Protein AF-0000000074207258 (afdb_homodimer)

Solvent-accessible surface area (backbone atoms only — not comparable to full-atom values): 28918 Å² total; per-residue (Å²): 129,63,65,57,62,44,41,82,84,44,45,57,44,64,60,38,59,61,56,54,57,63,40,49,69,54,53,58,38,22,37,32,34,69,48,30,31,30,35,34,47,57,25,59,59,36,64,51,57,27,82,68,22,43,93,30,32,37,39,38,35,22,75,31,42,23,30,37,37,38,39,93,66,41,80,41,81,41,45,51,39,20,32,41,38,40,41,51,52,47,39,35,35,35,34,32,31,88,88,45,25,20,20,36,42,37,38,29,30,35,41,62,53,45,52,33,46,43,55,51,41,49,72,66,25,62,98,38,74,45,30,77,31,62,47,86,53,50,68,59,44,48,53,28,49,48,46,27,39,50,23,55,67,66,41,88,27,69,37,33,48,28,38,19,24,14,28,48,45,30,38,52,22,45,51,48,18,25,46,66,51,43,53,61,77,80,32,39,52,49,49,51,48,50,52,50,47,68,76,39,52,54,54,86,84,46,66,57,59,53,16,52,74,56,74,37,52,48,67,59,35,49,51,52,34,23,65,56,51,76,37,47,70,66,58,51,49,49,51,53,28,45,44,50,42,50,37,45,48,68,34,34,77,66,52,66,55,56,46,23,42,66,39,46,25,86,48,44,67,60,34,39,52,54,38,22,73,51,57,75,39,43,63,69,53,48,49,66,44,46,63,71,99,128,63,64,56,63,44,42,82,84,44,46,59,43,65,60,37,59,61,56,53,57,64,42,49,70,54,53,60,38,23,37,32,34,70,48,31,32,32,35,35,47,59,26,59,57,35,66,50,60,28,83,68,22,44,93,31,31,36,39,40,35,22,74,31,42,24,32,38,38,38,38,94,65,43,79,40,81,41,44,51,39,20,32,40,38,39,42,51,52,47,39,36,34,36,34,33,32,89,89,46,26,19,21,35,41,37,38,29,31,35,42,62,54,46,50,33,46,43,54,51,40,48,73,68,24,62,97,37,76,45,30,77,31,63,46,85,56,50,68,59,44,49,53,29,50,49,46,26,38,50,25,56,68,65,42,89,28,68,38,33,47,28,39,20,22,14,26,47,44,29,38,52,23,44,49,48,17,25,44,64,51,44,55,63,78,80,32,39,50,49,50,49,48,50,52,50,48,68,75,39,52,56,54,86,84,47,67,56,59,52,16,52,75,55,74,37,52,49,67,59,36,50,54,52,35,22,65,55,51,77,37,46,70,66,58,50,49,50,49,53,28,46,42,51,42,50,36,44,49,70,33,34,78,68,52,68,57,57,46,24,42,67,38,48,26,86,49,43,66,59,36,39,52,54,39,22,73,52,56,73,39,43,62,69,54,48,47,66,45,46,64,68,100

Sequence (586 aa):
MRIRDGFPGQRLRVLPTTVVRATSQAGPTSRLMVTDAGYFPHATNHGRVRRQGAAGTIVIVSSAGRGWCRTPGGLHRIGAAQALVIPAGVAHEYWADDDDPWTIWWMHVRGDDATEFEQHLAGHAGPDDVAVVEVHDLVRVVADLERVVDALETDETYPSLLRCAGAAWSVLAQIGADAAAGSPVRGEPVRAAQEYLRTHLDAVVEVAALARRFGLSTSHFSARFRAATGGGVVEYVKRLRMARACELLITTELPVADIARSVGYPDPFYFSRQFRSVHSCSPTDFRRNLHERMRIRDGFPGQRLRVLPTTVVRATSQAGPTSRLMVTDAGYFPHATNHGRVRRQGAAGTIVIVSSAGRGWCRTPGGLHRIGAAQALVIPAGVAHEYWADDDDPWTIWWMHVRGDDATEFEQHLAGHAGPDDVAVVEVHDLVRVVADLERVVDALETDETYPSLLRCAGAAWSVLAQIGADAAAGSPVRGEPVRAAQEYLRTHLDAVVEVAALARRFGLSTSHFSARFRAATGGGVVEYVKRLRMARACELLITTELPVADIARSVGYPDPFYFSRQFRSVHSCSPTDFRRNLHER

Nearest PDB structures (foldseek):
  6swi-assembly1_A  TM=9.559E-01  e=3.252E-07  Geobacillus stearothermophilus
  6nwj-assembly1_B  TM=8.151E-01  e=2.144E-09  Clostridium perfringens str. 13
  3w6v-assembly1_A  TM=9.353E-01  e=5.161E-06  Streptomyces griseus
  6nwo-assembly1_A  TM=8.039E-01  e=5.052E-08  Clostridium perfringens str. 13
  3oio-assembly1_A  TM=8.868E-01  e=8.576E-06  Chromobacterium violaceum

Secondary structure (DSSP, 8-state):
----S--TT-EEEE--HHHHHHHTSSSHHHHSEEEEEEEETT-TT-EEEETT--SSEEEEEEEESBEEEEETTEEEEE-TTEEEEE-TT--EEEEE-SSSBPEEEEEEEESHHHHHHHHHHHTTS-SSSSEEEE-S-HHHHHHHHHHHHHHHHH-SSHHHHHHHHHHHHHHHHHHHHHHHH--HHHHHHHHHHHHHHHH-TTS---HHHHHHHTT--HHHHHHHHHHHHSS-HHHHHHHHHHHHHHHHHHH----HHHHHHHTT-S-HHHHHHHHHHHHSS-HHHHHHGGGT-/---SS--TT-EEEE--HHHHHHHTSSSHHHHSEEEEEEEETT-TT-EEEETT--SSEEEEEEEESBEEEEETTEEEEE-TTEEEEE-TT--EEEEE-SSSBPEEEEEEEESHHHHHHHHHHHTTS-SSSSEEEE-S-HHHHHHHHHHHHHHHHH-SSHHHHHHHHHHHHHHHHHHHHHHHH--HHHHHHHHHHHHHHHH-TTS---HHHHHHHTT--HHHHHHHHHHHHSS-HHHHHHHHHHHHHHHHHHH----HHHHHHHTT-S-HHHHHHHHHHHHSS-HHHHHHGGGT-

pLDDT: mean 90.25, std 10.01, range [25.91, 98.56]

Foldseek 3Di:
DQPPPAAVVKFKFAADPVLVVVQLPDDPCVAKFWGMWIWGALRASDKDWDQQFAQFKKKKAFQAAKKWKQFPQGIDIAHHQKMKIAGGRTGMMMTADNVTGTTIIMTTMDHNNRVVLLVLQCVLAPVDNMHIFRQPCSVLLVVLSVLLRVLSVVDSDPVSRVSNRVSVVVNSVRRSLRSQQDDCVLCVLLVVLLVVLLVCQQDDDDLQVSCVVSPHHSVVNQVSNCSRPVHGPVVSSLVSLLVQLLVCLQPHPDDLCVSCNVRHHNDSVVVQVSNCVVVVHGSVVSSVCPVVD/DQPPPAAVVKFKFAADPVLVVVQLPDDPCVAKFWGMWIWGALRASDKDWDQQFAQFKKKKAFQAAKKWKQFPQGIDIAHHQKMKIAGGRTGMMMTADNVTGTTIIMTTMDHNNRVVLLVLQVVLAPVDNMHIFRQPCSVLLVVLSVLLRVLSVVDSDPVSRVSNRVSVVVNSVRRSLRSQQDDCVLCVLLVVLLVVLLVCQQDDDDLQVSCVVSPHGSVSNQVSNCSRPVHGPVVSSLVSLLVQLLVCLQPHPDDLCVSCNVRHHNDSVVNQVSNCVVVVHGSVVSSVCPVVD

InterPro domains:
  IPR003313 AraC-type arabinose-binding/dimerisation domain [PF02311] (38-146)
  IPR009057 Homedomain-like superfamily [SSF46689] (189-238)
  IPR009057 Homedomain-like superfamily [SSF46689] (240-290)
  IPR014710 RmlC-like jelly roll fold [G3DSA:2.60.120.10] (15-123)
  IPR018060 AraC-like, DNA binding HTH domain [PF12833] (210-288)
  IPR018060 AraC-like, DNA binding HTH domain [PS01124] (191-289)
  IPR018060 AraC-like, DNA binding HTH domain [SM00342] (204-287)
  IPR018062 HTH domain AraC-type, conserved site [PS00041] (241-283)
  IPR037923 Transcription regulator HTH-like [SSF51215] (28-157)
  IPR050204 AraC/XylS family transcriptional regulators [PTHR46796] (25-290)

Radius of gyration: 25.99 Å; Cα contacts (8 Å, |Δi|>4): 1196; chains: 2; bounding box: 60×77×47 Å

Organism: NCBI:txid88382

Structure (mmCIF, N/CA/C/O backbone):
data_AF-0000000074207258-model_v1
#
loop_
_entity.id
_entity.type
_entity.pdbx_description
1 polymer 'AraC-like DNA-binding protein'
#
loop_
_atom_site.group_PDB
_atom_site.id
_atom_site.type_symbol
_atom_site.label_atom_id
_atom_site.label_alt_id
_atom_site.label_comp_id
_atom_site.label_asym_id
_atom_site.label_entity_id
_atom_site.label_seq_id
_atom_site.pdbx_PDB_ins_code
_atom_site.Cartn_x
_atom_site.Cartn_y
_atom_site.Cartn_z
_atom_site.occupancy
_atom_site.B_iso_or_equiv
_atom_site.auth_seq_id
_atom_site.auth_comp_id
_atom_site.auth_asym_id
_atom_site.auth_atom_id
_atom_site.pdbx_PDB_model_num
ATOM 1 N N . MET A 1 1 ? -25.188 -25.672 -13.914 1 26.28 1 MET A N 1
ATOM 2 C CA . MET A 1 1 ? -24.109 -26.031 -14.828 1 26.28 1 MET A CA 1
ATOM 3 C C . MET A 1 1 ? -23.031 -24.953 -14.852 1 26.28 1 MET A C 1
ATOM 5 O O . MET A 1 1 ? -23.281 -23.828 -15.258 1 26.28 1 MET A O 1
ATOM 9 N N . ARG A 1 2 ? -22.156 -24.766 -13.875 1 39.12 2 ARG A N 1
ATOM 10 C CA . ARG A 1 2 ? -21.031 -23.844 -13.695 1 39.12 2 ARG A CA 1
ATOM 11 C C . ARG A 1 2 ? -20.156 -23.797 -14.945 1 39.12 2 ARG A C 1
ATOM 13 O O . ARG A 1 2 ? -19.688 -24.828 -15.43 1 39.12 2 ARG A O 1
ATOM 20 N N . ILE A 1 3 ? -20.438 -23.047 -15.984 1 42.41 3 ILE A N 1
ATOM 21 C CA . ILE A 1 3 ? -19.734 -22.969 -17.266 1 42.41 3 ILE A CA 1
ATOM 22 C C . ILE A 1 3 ? -18.234 -23.078 -17.031 1 42.41 3 ILE A C 1
ATOM 24 O O . ILE A 1 3 ? -17.656 -22.281 -16.281 1 42.41 3 ILE A O 1
ATOM 28 N N . ARG A 1 4 ? -17.625 -24.297 -17.281 1 48.16 4 ARG A N 1
ATOM 29 C CA . ARG A 1 4 ? -16.328 -24.953 -17.141 1 48.16 4 ARG A CA 1
ATOM 30 C C . ARG A 1 4 ? -15.258 -24.203 -17.922 1 48.16 4 ARG A C 1
ATOM 32 O O . ARG A 1 4 ? -14.062 -24.391 -17.688 1 48.16 4 ARG A O 1
ATOM 39 N N . ASP A 1 5 ? -15.695 -23.516 -19.109 1 56.22 5 ASP A N 1
ATOM 40 C CA . ASP A 1 5 ? -14.602 -22.828 -19.781 1 56.22 5 ASP A CA 1
ATOM 41 C C . ASP A 1 5 ? -14.344 -21.469 -19.156 1 56.22 5 ASP A C 1
ATOM 43 O O . ASP A 1 5 ? -15.289 -20.719 -18.875 1 56.22 5 ASP A O 1
ATOM 47 N N . GLY A 1 6 ? -13.516 -21.359 -18.422 1 65.31 6 GLY A N 1
ATOM 48 C CA . GLY A 1 6 ? -13.117 -20.109 -17.797 1 65.31 6 GLY A CA 1
ATOM 49 C C . GLY A 1 6 ? -13.68 -18.875 -18.469 1 65.31 6 GLY A C 1
ATOM 50 O O . GLY A 1 6 ? -14.539 -19 -19.344 1 65.31 6 GLY A O 1
ATOM 51 N N . PHE A 1 7 ? -13.617 -17.734 -18.016 1 76.25 7 PHE A N 1
ATOM 52 C CA . PHE A 1 7 ? -14.078 -16.453 -18.547 1 76.25 7 PHE A CA 1
ATOM 53 C C . PHE A 1 7 ? -13.078 -15.875 -19.531 1 76.25 7 PHE A C 1
ATOM 55 O O . PHE A 1 7 ? -11.875 -15.828 -19.25 1 76.25 7 PHE A O 1
ATOM 62 N N . PRO A 1 8 ? -13.547 -15.609 -20.875 1 75.56 8 PRO A N 1
ATOM 63 C CA . PRO A 1 8 ? -12.602 -14.953 -21.781 1 75.56 8 PRO A CA 1
ATOM 64 C C . PRO A 1 8 ? -11.906 -13.75 -21.156 1 75.56 8 PRO A C 1
ATOM 66 O O . PRO A 1 8 ? -12.57 -12.859 -20.625 1 75.56 8 PRO A O 1
ATOM 69 N N . GLY A 1 9 ? -10.656 -13.719 -21.156 1 84.12 9 GLY A N 1
ATOM 70 C CA . GLY A 1 9 ? -9.891 -12.609 -20.609 1 84.12 9 GLY A CA 1
ATOM 71 C C . GLY A 1 9 ? -9.602 -12.758 -19.125 1 84.12 9 GLY A C 1
ATOM 72 O O . GLY A 1 9 ? -9.062 -11.844 -18.5 1 84.12 9 GLY A O 1
ATOM 73 N N . GLN A 1 10 ? -10.008 -13.875 -18.609 1 88.56 10 GLN A N 1
ATOM 74 C CA . GLN A 1 10 ? -9.797 -14.094 -17.188 1 88.56 10 GLN A CA 1
ATOM 75 C C . GLN A 1 10 ? -8.312 -14.234 -16.859 1 88.56 10 GLN A C 1
ATOM 77 O O . GLN A 1 10 ? -7.516 -14.617 -17.719 1 88.56 10 GLN A O 1
ATOM 82 N N . ARG A 1 11 ? -7.922 -13.758 -15.695 1 90.81 11 ARG A N 1
ATOM 83 C CA . ARG A 1 11 ? -6.594 -13.922 -15.117 1 90.81 11 ARG A CA 1
ATOM 84 C C . ARG A 1 11 ? -6.68 -14.5 -13.703 1 90.81 11 ARG A C 1
ATOM 86 O O . ARG A 1 11 ? -7.598 -14.172 -12.953 1 90.81 11 ARG A O 1
ATOM 93 N N . LEU A 1 12 ? -5.758 -15.383 -13.391 1 91.38 12 LEU A N 1
ATOM 94 C CA . LEU A 1 12 ? -5.727 -15.906 -12.023 1 91.38 12 LEU A CA 1
ATOM 95 C C . LEU A 1 12 ? -4.359 -16.5 -11.703 1 91.38 12 LEU A C 1
ATOM 97 O O . LEU A 1 12 ? -3.75 -17.156 -12.555 1 91.38 12 LEU A O 1
ATOM 101 N N . ARG A 1 13 ? -3.887 -16.281 -10.516 1 92.25 13 ARG A N 1
ATOM 102 C CA . ARG A 1 13 ? -2.666 -16.875 -9.984 1 92.25 13 ARG A CA 1
ATOM 103 C C . ARG A 1 13 ? -2.883 -17.391 -8.562 1 92.25 13 ARG A C 1
ATOM 105 O O . ARG A 1 13 ? -3.549 -16.734 -7.754 1 92.25 13 ARG A O 1
ATOM 112 N N . VAL A 1 14 ? -2.385 -18.562 -8.312 1 91.44 14 VAL A N 1
ATOM 113 C CA . VAL A 1 14 ? -2.426 -19.172 -6.992 1 91.44 14 VAL A CA 1
ATOM 114 C C . VAL A 1 14 ? -1.012 -19.531 -6.543 1 91.44 14 VAL A C 1
ATOM 116 O O . VAL A 1 14 ? -0.295 -20.25 -7.238 1 91.44 14 VAL A O 1
ATOM 119 N N . LEU A 1 15 ? -0.602 -19.078 -5.418 1 92.44 15 LEU A N 1
ATOM 120 C CA . LEU A 1 15 ? 0.72 -19.406 -4.895 1 92.44 15 LEU A CA 1
ATOM 121 C C . LEU A 1 15 ? 0.75 -20.828 -4.352 1 92.44 15 LEU A C 1
ATOM 123 O O . LEU A 1 15 ? -0.201 -21.266 -3.699 1 92.44 15 LEU A O 1
ATOM 127 N N . PRO A 1 16 ? 1.837 -21.531 -4.648 1 89.62 16 PRO A N 1
ATOM 128 C CA . PRO A 1 16 ? 1.999 -22.844 -4.02 1 89.62 16 PRO A CA 1
ATOM 129 C C . PRO A 1 16 ? 2.078 -22.766 -2.496 1 89.62 16 PRO A C 1
ATOM 131 O O . PRO A 1 16 ? 2.615 -21.797 -1.954 1 89.62 16 PRO A O 1
ATOM 134 N N . THR A 1 17 ? 1.64 -23.781 -1.861 1 85.31 17 THR A N 1
ATOM 135 C CA . THR A 1 17 ? 1.609 -23.828 -0.404 1 85.31 17 THR A CA 1
ATOM 136 C C . THR A 1 17 ? 3.016 -23.688 0.171 1 85.31 17 THR A C 1
ATOM 138 O O . THR A 1 17 ? 3.199 -23.094 1.236 1 85.31 17 THR A O 1
ATOM 141 N N . THR A 1 18 ? 3.982 -24.203 -0.488 1 85.62 18 THR A N 1
ATOM 142 C CA . THR A 1 18 ? 5.363 -24.125 -0.02 1 85.62 18 THR A CA 1
ATOM 143 C C . THR A 1 18 ? 5.848 -22.688 0.009 1 85.62 18 THR A C 1
ATOM 145 O O . THR A 1 18 ? 6.559 -22.281 0.93 1 85.62 18 THR A O 1
ATOM 148 N N . VAL A 1 19 ? 5.484 -21.953 -1.005 1 89.56 19 VAL A N 1
ATOM 149 C CA . VAL A 1 19 ? 5.855 -20.547 -1.073 1 89.56 19 VAL A CA 1
ATOM 150 C C . VAL A 1 19 ? 5.137 -19.766 0.024 1 89.56 19 VAL A C 1
ATOM 152 O O . VAL A 1 19 ? 5.742 -18.938 0.71 1 89.56 19 VAL A O 1
ATOM 155 N N . VAL A 1 20 ? 3.875 -20.031 0.231 1 90.25 20 VAL A N 1
ATOM 156 C CA . VAL A 1 20 ? 3.082 -19.391 1.269 1 90.25 20 VAL A CA 1
ATOM 157 C C . VAL A 1 20 ? 3.717 -19.625 2.635 1 90.25 20 VAL A C 1
ATOM 159 O O . VAL A 1 20 ? 3.893 -18.703 3.422 1 90.25 20 VAL A O 1
ATOM 162 N N . ARG A 1 21 ? 4.094 -20.828 2.846 1 88.12 21 ARG A N 1
ATOM 163 C CA . ARG A 1 21 ? 4.695 -21.188 4.125 1 88.12 21 ARG A CA 1
ATOM 164 C C . ARG A 1 21 ? 6.02 -20.469 4.328 1 88.12 21 ARG A C 1
ATOM 166 O O . ARG A 1 21 ? 6.297 -19.953 5.418 1 88.12 21 ARG A O 1
ATOM 173 N N . ALA A 1 22 ? 6.809 -20.406 3.328 1 86 22 ALA A N 1
ATOM 174 C CA . ALA A 1 22 ? 8.133 -19.797 3.412 1 86 22 ALA A CA 1
ATOM 175 C C . ALA A 1 22 ? 8.031 -18.281 3.615 1 86 22 ALA A C 1
ATOM 177 O O . ALA A 1 22 ? 8.82 -17.688 4.355 1 86 22 ALA A O 1
ATOM 178 N N . THR A 1 23 ? 7.094 -17.672 3.002 1 87.69 23 THR A N 1
ATOM 179 C CA . THR A 1 23 ? 7.02 -16.219 2.979 1 87.69 23 THR A CA 1
ATOM 180 C C . THR A 1 23 ? 6.191 -15.703 4.152 1 87.69 23 THR A C 1
ATOM 182 O O . THR A 1 23 ? 6.145 -14.492 4.398 1 87.69 23 THR A O 1
ATOM 185 N N . SER A 1 24 ? 5.562 -16.531 4.852 1 87.12 24 SER A N 1
ATOM 186 C CA . SER A 1 24 ? 4.742 -16.141 5.996 1 87.12 24 SER A CA 1
ATOM 187 C C . SER A 1 24 ? 5.547 -16.188 7.289 1 87.12 24 SER A C 1
ATOM 189 O O . SER A 1 24 ? 5.027 -15.852 8.359 1 87.12 24 SER A O 1
ATOM 191 N N . GLN A 1 25 ? 6.762 -16.484 7.203 1 84 25 GLN A N 1
ATOM 192 C CA . GLN A 1 25 ? 7.543 -16.75 8.406 1 84 25 GLN A CA 1
ATOM 193 C C . GLN A 1 25 ? 8.172 -15.477 8.945 1 84 25 GLN A C 1
ATOM 195 O O . GLN A 1 25 ? 8.289 -15.305 10.164 1 84 25 GLN A O 1
ATOM 200 N N . ALA A 1 26 ? 8.641 -14.625 8.109 1 81.88 26 ALA A N 1
ATOM 201 C CA . ALA A 1 26 ? 9.32 -13.422 8.586 1 81.88 26 ALA A CA 1
ATOM 202 C C . ALA A 1 26 ? 9.297 -12.32 7.531 1 81.88 26 ALA A C 1
ATOM 204 O O . ALA A 1 26 ? 8.93 -12.562 6.379 1 81.88 26 ALA A O 1
ATOM 205 N N . GLY A 1 27 ? 9.617 -11.102 8.031 1 90 27 GLY A N 1
ATOM 206 C CA . GLY A 1 27 ? 9.719 -9.977 7.117 1 90 27 GLY A CA 1
ATOM 207 C C . GLY A 1 27 ? 8.375 -9.359 6.781 1 90 27 GLY A C 1
ATOM 208 O O . GLY A 1 27 ? 7.344 -9.773 7.309 1 90 27 GLY A O 1
ATOM 209 N N . PRO A 1 28 ? 8.445 -8.375 5.914 1 92.94 28 PRO A N 1
ATOM 210 C CA . PRO A 1 28 ? 7.223 -7.617 5.621 1 92.94 28 PRO A CA 1
ATOM 211 C C . PRO A 1 28 ? 6.141 -8.477 4.977 1 92.94 28 PRO A C 1
ATOM 213 O O . PRO A 1 28 ? 4.949 -8.234 5.191 1 92.94 28 PRO A O 1
ATOM 216 N N . THR A 1 29 ? 6.531 -9.516 4.242 1 94.31 29 THR A N 1
ATOM 217 C CA . THR A 1 29 ? 5.539 -10.352 3.574 1 94.31 29 THR A CA 1
ATOM 218 C C . THR A 1 29 ? 4.785 -11.211 4.59 1 94.31 29 THR A C 1
ATOM 220 O O . THR A 1 29 ? 3.719 -11.75 4.281 1 94.31 29 THR A O 1
ATOM 223 N N . SER A 1 30 ? 5.32 -11.422 5.762 1 92.75 30 SER A N 1
ATOM 224 C CA . SER A 1 30 ? 4.617 -12.172 6.793 1 92.75 30 SER A CA 1
ATOM 225 C C . SER A 1 30 ? 3.457 -11.367 7.371 1 92.75 30 SER A C 1
ATOM 227 O O . SER A 1 30 ? 2.531 -11.93 7.957 1 92.75 30 SER A O 1
ATOM 229 N N . ARG A 1 31 ? 3.521 -10.023 7.281 1 93.94 31 ARG A N 1
ATOM 230 C CA . ARG A 1 31 ? 2.492 -9.133 7.809 1 93.94 31 ARG A CA 1
ATOM 231 C C . ARG A 1 31 ? 1.268 -9.117 6.902 1 93.94 31 ARG A C 1
ATOM 233 O O . ARG A 1 31 ? 0.136 -9.016 7.379 1 93.94 31 ARG A O 1
ATOM 240 N N . LEU A 1 32 ? 1.517 -9.211 5.629 1 95.88 32 LEU A N 1
ATOM 241 C CA . LEU A 1 32 ? 0.461 -9.297 4.625 1 95.88 32 LEU A CA 1
ATOM 242 C C . LEU A 1 32 ? 0.95 -10.039 3.383 1 95.88 32 LEU A C 1
ATOM 244 O O . LEU A 1 32 ? 1.962 -9.664 2.789 1 95.88 32 LEU A O 1
ATOM 248 N N . MET A 1 33 ? 0.217 -11.039 3.006 1 95.81 33 MET A N 1
ATOM 249 C CA . MET A 1 33 ? 0.579 -11.844 1.84 1 95.81 33 MET A CA 1
ATOM 250 C C . MET A 1 33 ? -0.654 -12.195 1.014 1 95.81 33 MET A C 1
ATOM 252 O O . MET A 1 33 ? -1.693 -12.555 1.566 1 95.81 33 MET A O 1
ATOM 256 N N . VAL A 1 34 ? -0.495 -12.055 -0.282 1 97.69 34 VAL A N 1
ATOM 257 C CA . VAL A 1 34 ? -1.547 -12.484 -1.198 1 97.69 34 VAL A CA 1
ATOM 258 C C . VAL A 1 34 ? -1.295 -13.922 -1.639 1 97.69 34 VAL A C 1
ATOM 260 O O . VAL A 1 34 ? -0.226 -14.242 -2.166 1 97.69 34 VAL A O 1
ATOM 263 N N . THR A 1 35 ? -2.242 -14.773 -1.404 1 95 35 THR A N 1
ATOM 264 C CA . THR A 1 35 ? -2.062 -16.172 -1.758 1 95 35 THR A CA 1
ATOM 265 C C . THR A 1 35 ? -2.658 -16.469 -3.133 1 95 35 THR A C 1
ATOM 267 O O . THR A 1 35 ? -2.164 -17.344 -3.855 1 95 35 THR A O 1
ATOM 270 N N . ASP A 1 36 ? -3.768 -15.812 -3.408 1 93.69 36 ASP A N 1
ATOM 271 C CA . ASP A 1 36 ? -4.496 -15.945 -4.668 1 93.69 36 ASP A CA 1
ATOM 272 C C . ASP A 1 36 ? -5.078 -14.609 -5.113 1 93.69 36 ASP A C 1
ATOM 274 O O . ASP A 1 36 ? -5.496 -13.797 -4.285 1 93.69 36 ASP A O 1
ATOM 278 N N . ALA A 1 37 ? -5.066 -14.461 -6.367 1 96.94 37 ALA A N 1
ATOM 279 C CA . ALA A 1 37 ? -5.723 -13.281 -6.918 1 96.94 37 ALA A CA 1
ATOM 280 C C . ALA A 1 37 ? -6.109 -13.492 -8.375 1 96.94 37 ALA A C 1
ATOM 282 O O . ALA A 1 37 ? -5.613 -14.414 -9.031 1 96.94 37 ALA A O 1
ATOM 283 N N . GLY A 1 38 ? -7.051 -12.664 -8.812 1 96.19 38 GLY A N 1
ATOM 284 C CA . GLY A 1 38 ? -7.426 -12.812 -10.203 1 96.19 38 GLY A CA 1
ATOM 285 C C . GLY A 1 38 ? -8.461 -11.797 -10.656 1 96.19 38 GLY A C 1
ATOM 286 O O . GLY A 1 38 ? -8.773 -10.852 -9.922 1 96.19 38 GLY A O 1
ATOM 287 N N . TYR A 1 39 ? -8.805 -11.922 -11.883 1 96.38 39 TYR A N 1
ATOM 288 C CA . TYR A 1 39 ? -9.773 -11.102 -12.602 1 96.38 39 TYR A CA 1
ATOM 289 C C . TYR A 1 39 ? -10.727 -11.969 -13.406 1 96.38 39 TYR A C 1
ATOM 291 O O . TYR A 1 39 ? -10.297 -12.82 -14.188 1 96.38 39 TYR A O 1
ATOM 299 N N . PHE A 1 40 ? -12.047 -11.883 -13.195 1 94.88 40 PHE A N 1
ATOM 300 C CA . PHE A 1 40 ? -13.078 -12.602 -13.938 1 94.88 40 PHE A CA 1
ATOM 301 C C . PHE A 1 40 ? -14.023 -11.625 -14.625 1 94.88 40 PHE A C 1
ATOM 303 O O . PHE A 1 40 ? -14.914 -11.062 -13.984 1 94.88 40 PHE A O 1
ATOM 310 N N . PRO A 1 41 ? -13.867 -11.383 -15.898 1 94.38 41 PRO A N 1
ATOM 311 C CA . PRO A 1 41 ? -14.781 -10.5 -16.625 1 94.38 41 PRO A CA 1
ATOM 312 C C . PRO A 1 41 ? -16.125 -11.156 -16.922 1 94.38 41 PRO A C 1
ATOM 314 O O . PRO A 1 41 ? -16.156 -12.289 -17.422 1 94.38 41 PRO A O 1
ATOM 317 N N . HIS A 1 42 ? -17.188 -10.391 -16.641 1 93.38 42 HIS A N 1
ATOM 318 C CA . HIS A 1 42 ? -18.531 -10.898 -16.922 1 93.38 42 HIS A CA 1
ATOM 319 C C . HIS A 1 42 ? -18.672 -12.359 -16.5 1 93.38 42 HIS A C 1
ATOM 321 O O . HIS A 1 42 ? -19.047 -13.211 -17.312 1 93.38 42 HIS A O 1
ATOM 327 N N . ALA A 1 43 ? -18.531 -12.617 -15.258 1 91 43 ALA A N 1
ATOM 328 C CA . ALA A 1 43 ? -18.344 -13.953 -14.711 1 91 43 ALA A CA 1
ATOM 329 C C . ALA A 1 43 ? -19.656 -14.711 -14.625 1 91 43 ALA A C 1
ATOM 331 O O . ALA A 1 43 ? -20.109 -15.078 -13.531 1 91 43 ALA A O 1
ATOM 332 N N . THR A 1 44 ? -20.188 -15.023 -15.781 1 89.06 44 THR A N 1
ATOM 333 C CA . THR A 1 44 ? -21.438 -15.773 -15.859 1 89.06 44 THR A CA 1
ATOM 334 C C . THR A 1 44 ? -21.281 -17.125 -15.18 1 89.06 44 THR A C 1
ATOM 336 O O . THR A 1 44 ? -20.281 -17.812 -15.344 1 89.06 44 THR A O 1
ATOM 339 N N . ASN A 1 45 ? -22.266 -17.516 -14.32 1 86.69 45 ASN A N 1
ATOM 340 C CA . ASN A 1 45 ? -22.344 -18.812 -13.641 1 86.69 45 ASN A CA 1
ATOM 341 C C . ASN A 1 45 ? -21.219 -18.969 -12.625 1 86.69 45 ASN A C 1
ATOM 343 O O . ASN A 1 45 ? -20.891 -20.094 -12.227 1 86.69 45 ASN A O 1
ATOM 347 N N . HIS A 1 46 ? -20.672 -17.844 -12.328 1 88.69 46 HIS A N 1
ATOM 348 C CA . HIS A 1 46 ? -19.625 -17.891 -11.305 1 88.69 46 HIS A CA 1
ATOM 349 C C . HIS A 1 46 ? -20.234 -17.984 -9.906 1 88.69 46 HIS A C 1
ATOM 351 O O . HIS A 1 46 ? -21.188 -17.281 -9.594 1 88.69 46 HIS A O 1
ATOM 357 N N . GLY A 1 47 ? -19.609 -18.906 -9.086 1 88.75 47 GLY A N 1
ATOM 358 C CA . GLY A 1 47 ? -20 -19 -7.688 1 88.75 47 GLY A CA 1
ATOM 359 C C . GLY A 1 47 ? -19.094 -19.922 -6.883 1 88.75 47 GLY A C 1
ATOM 360 O O . GLY A 1 47 ? -18.328 -20.703 -7.449 1 88.75 47 GLY A O 1
ATOM 361 N N . ARG A 1 48 ? -19.078 -19.734 -5.637 1 89.81 48 ARG A N 1
ATOM 362 C CA . ARG A 1 48 ? -18.281 -20.531 -4.715 1 89.81 48 ARG A CA 1
ATOM 363 C C . ARG A 1 48 ? -19.031 -20.766 -3.408 1 89.81 48 ARG A C 1
ATOM 365 O O . ARG A 1 48 ? -19.703 -19.859 -2.898 1 89.81 48 ARG A O 1
ATOM 372 N N . VAL A 1 49 ? -18.953 -22.016 -2.967 1 91.31 49 VAL A N 1
ATOM 373 C CA . VAL A 1 49 ? -19.484 -22.359 -1.653 1 91.31 49 VAL A CA 1
ATOM 374 C C . VAL A 1 49 ? -18.344 -22.844 -0.749 1 91.31 49 VAL A C 1
ATOM 376 O O . VAL A 1 49 ? -17.594 -23.75 -1.112 1 91.31 49 VAL A O 1
ATOM 379 N N . ARG A 1 50 ? -18.172 -22.234 0.349 1 91.62 50 ARG A N 1
ATOM 380 C CA . ARG A 1 50 ? -17.203 -22.625 1.364 1 91.62 50 ARG A CA 1
ATOM 381 C C . ARG A 1 50 ? -17.859 -22.734 2.736 1 91.62 50 ARG A C 1
ATOM 383 O O . ARG A 1 50 ? -18 -21.734 3.449 1 91.62 50 ARG A O 1
ATOM 390 N N . ARG A 1 51 ? -18.141 -23.922 3.123 1 90.69 51 ARG A N 1
ATOM 391 C CA . ARG A 1 51 ? -18.922 -24.172 4.332 1 90.69 51 ARG A CA 1
ATOM 392 C C . ARG A 1 51 ? -18.078 -23.938 5.582 1 90.69 51 ARG A C 1
ATOM 394 O O . ARG A 1 51 ? -18.625 -23.641 6.652 1 90.69 51 ARG A O 1
ATOM 401 N N . GLN A 1 52 ? -16.766 -24.062 5.434 1 90.19 52 GLN A N 1
ATOM 402 C CA . GLN A 1 52 ? -15.891 -23.859 6.582 1 90.19 52 GLN A CA 1
ATOM 403 C C . GLN A 1 52 ? -15.094 -22.578 6.445 1 90.19 52 GLN A C 1
ATOM 405 O O . GLN A 1 52 ? -14.164 -22.328 7.215 1 90.19 52 GLN A O 1
ATOM 410 N N . GLY A 1 53 ? -15.469 -21.797 5.457 1 91.06 53 GLY A N 1
ATOM 411 C CA . GLY A 1 53 ? -14.727 -20.562 5.195 1 91.06 53 GLY A CA 1
ATOM 412 C C . GLY A 1 53 ? -13.406 -20.812 4.496 1 91.06 53 GLY A C 1
ATOM 413 O O . GLY A 1 53 ? -13.109 -21.938 4.086 1 91.06 53 GLY A O 1
ATOM 414 N N . ALA A 1 54 ? -12.641 -19.812 4.219 1 91.06 54 ALA A N 1
ATOM 415 C CA . ALA A 1 54 ? -11.305 -19.859 3.641 1 91.06 54 ALA A CA 1
ATOM 416 C C . ALA A 1 54 ? -10.242 -19.562 4.691 1 91.06 54 ALA A C 1
ATOM 418 O O . ALA A 1 54 ? -10.539 -18.984 5.742 1 91.06 54 ALA A O 1
ATOM 419 N N . ALA A 1 55 ? -8.953 -19.969 4.383 1 90.12 55 ALA A N 1
ATOM 420 C CA . ALA A 1 55 ? -7.848 -19.766 5.309 1 90.12 55 ALA A CA 1
ATOM 421 C C . ALA A 1 55 ? -7.48 -18.281 5.406 1 90.12 55 ALA A C 1
ATOM 423 O O . ALA A 1 55 ? -6.953 -17.828 6.426 1 90.12 55 ALA A O 1
ATOM 424 N N . GLY A 1 56 ? -7.75 -17.547 4.406 1 93.94 56 GLY A N 1
ATOM 425 C CA . GLY A 1 56 ? -7.438 -16.125 4.395 1 93.94 56 GLY A CA 1
ATOM 426 C C . GLY A 1 56 ? -8.656 -15.25 4.164 1 93.94 56 GLY A C 1
ATOM 427 O O . GLY A 1 56 ? -9.758 -15.75 3.965 1 93.94 56 GLY A O 1
ATOM 428 N N . THR A 1 57 ? -8.453 -13.977 4.352 1 96.31 57 THR A N 1
ATOM 429 C CA . THR A 1 57 ? -9.484 -12.984 4.043 1 96.31 57 THR A CA 1
ATOM 430 C C . THR A 1 57 ? -9.719 -12.898 2.537 1 96.31 57 THR A C 1
ATOM 432 O O . THR A 1 57 ? -8.766 -12.805 1.761 1 96.31 57 THR A O 1
ATOM 435 N N . ILE A 1 58 ? -10.961 -12.977 2.137 1 96.88 58 ILE A N 1
ATOM 436 C CA . ILE A 1 58 ? -11.297 -12.852 0.722 1 96.88 58 ILE A CA 1
ATOM 437 C C . ILE A 1 58 ? -11.797 -11.438 0.427 1 96.88 58 ILE A C 1
ATOM 439 O O . ILE A 1 58 ? -12.656 -10.914 1.138 1 96.88 58 ILE A O 1
ATOM 443 N N . VAL A 1 59 ? -11.227 -10.812 -0.556 1 98.38 59 VAL A N 1
ATOM 444 C CA . VAL A 1 59 ? -11.656 -9.5 -1.037 1 98.38 59 VAL A CA 1
ATOM 445 C C . VAL A 1 59 ? -12.141 -9.617 -2.48 1 98.38 59 VAL A C 1
ATOM 447 O O . VAL A 1 59 ? -11.414 -10.094 -3.352 1 98.38 59 VAL A O 1
ATOM 450 N N . ILE A 1 60 ? -13.344 -9.25 -2.773 1 98.06 60 ILE A N 1
ATOM 451 C CA . ILE A 1 60 ? -13.906 -9.219 -4.117 1 98.06 60 ILE A CA 1
ATOM 452 C C . ILE A 1 60 ? -14.383 -7.809 -4.449 1 98.06 60 ILE A C 1
ATOM 454 O O . ILE A 1 60 ? -15.188 -7.234 -3.711 1 98.06 60 ILE A O 1
ATOM 458 N N . VAL A 1 61 ? -13.898 -7.227 -5.469 1 98.56 61 VAL A N 1
ATOM 459 C CA . VAL A 1 61 ? -14.352 -5.926 -5.945 1 98.56 61 VAL A CA 1
ATOM 460 C C . VAL A 1 61 ? -15.078 -6.09 -7.277 1 98.56 61 VAL A C 1
ATOM 462 O O . VAL A 1 61 ? -14.508 -6.582 -8.25 1 98.56 61 VAL A O 1
ATOM 465 N N . SER A 1 62 ? -16.312 -5.691 -7.305 1 98.38 62 SER A N 1
ATOM 466 C CA . SER A 1 62 ? -17.109 -5.75 -8.531 1 98.38 62 SER A CA 1
ATOM 467 C C . SER A 1 62 ? -16.984 -4.461 -9.336 1 98.38 62 SER A C 1
ATOM 469 O O . SER A 1 62 ? -17.406 -3.398 -8.883 1 98.38 62 SER A O 1
ATOM 471 N N . SER A 1 63 ? -16.344 -4.547 -10.516 1 97.75 63 SER A N 1
ATOM 472 C CA . SER A 1 63 ? -16.219 -3.365 -11.367 1 97.75 63 SER A CA 1
ATOM 473 C C . SER A 1 63 ? -17.469 -3.164 -12.219 1 97.75 63 SER A C 1
ATOM 475 O O . SER A 1 63 ? -17.672 -2.086 -12.773 1 97.75 63 SER A O 1
ATOM 477 N N . ALA A 1 64 ? -18.25 -4.109 -12.422 1 97.31 64 ALA A N 1
ATOM 478 C CA . ALA A 1 64 ? -19.5 -4.078 -13.156 1 97.31 64 ALA A CA 1
ATOM 479 C C . ALA A 1 64 ? -20.422 -5.227 -12.742 1 97.31 64 ALA A C 1
ATOM 481 O O . ALA A 1 64 ? -19.953 -6.211 -12.156 1 97.31 64 ALA A O 1
ATOM 482 N N . GLY A 1 65 ? -21.75 -5.031 -13.055 1 97.69 65 GLY A N 1
ATOM 483 C CA . GLY A 1 65 ? -22.719 -6.078 -12.75 1 97.69 65 GLY A CA 1
ATOM 484 C C . GLY A 1 65 ? -22.969 -6.246 -11.266 1 97.69 65 GLY A C 1
ATOM 485 O O . GLY A 1 65 ? -22.797 -5.305 -10.492 1 97.69 65 GLY A O 1
ATOM 486 N N . ARG A 1 66 ? -23.531 -7.445 -10.953 1 97.38 66 ARG A N 1
ATOM 487 C CA . ARG A 1 66 ? -23.875 -7.656 -9.547 1 97.38 66 ARG A CA 1
ATOM 488 C C . ARG A 1 66 ? -23.719 -9.125 -9.156 1 97.38 66 ARG A C 1
ATOM 490 O O . ARG A 1 66 ? -23.672 -10 -10.023 1 97.38 66 ARG A O 1
ATOM 497 N N . GLY A 1 67 ? -23.516 -9.336 -7.898 1 97.69 67 GLY A N 1
ATOM 498 C CA . GLY A 1 67 ? -23.469 -10.656 -7.289 1 97.69 67 GLY A CA 1
ATOM 499 C C . GLY A 1 67 ? -24.078 -10.703 -5.906 1 97.69 67 GLY A C 1
ATOM 500 O O . GLY A 1 67 ? -24.672 -9.727 -5.453 1 97.69 67 GLY A O 1
ATOM 501 N N . TRP A 1 68 ? -24.016 -11.867 -5.379 1 97.06 68 TRP A N 1
ATOM 502 C CA . TRP A 1 68 ? -24.609 -12.109 -4.07 1 97.06 68 TRP A CA 1
ATOM 503 C C . TRP A 1 68 ? -23.656 -12.898 -3.174 1 97.06 68 TRP A C 1
ATOM 505 O O . TRP A 1 68 ? -22.828 -13.656 -3.664 1 97.06 68 TRP A O 1
ATOM 515 N N . CYS A 1 69 ? -23.766 -12.68 -1.938 1 96.19 69 CYS A N 1
ATOM 516 C CA . CYS A 1 69 ? -23.047 -13.453 -0.936 1 96.19 69 CYS A CA 1
ATOM 517 C C . CYS A 1 69 ? -23.953 -13.82 0.23 1 96.19 69 CYS A C 1
ATOM 519 O O . CYS A 1 69 ? -24.609 -12.953 0.813 1 96.19 69 CYS A O 1
ATOM 521 N N . ARG A 1 70 ? -24.062 -15.055 0.535 1 95.81 70 ARG A N 1
ATOM 522 C CA . ARG A 1 70 ? -24.844 -15.547 1.667 1 95.81 70 ARG A CA 1
ATOM 523 C C . ARG A 1 70 ? -23.922 -16.047 2.779 1 95.81 70 ARG A C 1
ATOM 525 O O . ARG A 1 70 ? -22.984 -16.812 2.523 1 95.81 70 ARG A O 1
ATOM 532 N N . THR A 1 71 ? -24.094 -15.586 3.93 1 92.94 71 THR A N 1
ATOM 533 C CA . THR A 1 71 ? -23.453 -16.062 5.145 1 92.94 71 THR A CA 1
ATOM 534 C C . THR A 1 71 ? -24.484 -16.438 6.203 1 92.94 71 THR A C 1
ATOM 536 O O . THR A 1 71 ? -25.688 -16.234 6.008 1 92.94 71 THR A O 1
ATOM 539 N N . PRO A 1 72 ? -23.969 -17.031 7.301 1 88.56 72 PRO A N 1
ATOM 540 C CA . PRO A 1 72 ? -24.922 -17.281 8.375 1 88.56 72 PRO A CA 1
ATOM 541 C C . PRO A 1 72 ? -25.609 -16.016 8.859 1 88.56 72 PRO A C 1
ATOM 543 O O . PRO A 1 72 ? -26.75 -16.078 9.352 1 88.56 72 PRO A O 1
ATOM 546 N N . GLY A 1 73 ? -25 -14.914 8.625 1 87.62 73 GLY A N 1
ATOM 547 C CA . GLY A 1 73 ? -25.547 -13.633 9.07 1 87.62 73 GLY A CA 1
ATOM 548 C C . GLY A 1 73 ? -26.562 -13.055 8.117 1 87.62 73 GLY A C 1
ATOM 549 O O . GLY A 1 73 ? -27.312 -12.133 8.469 1 87.62 73 GLY A O 1
ATOM 550 N N . GLY A 1 74 ? -26.625 -13.648 6.836 1 91.19 74 GLY A N 1
ATOM 551 C CA . GLY A 1 74 ? -27.641 -13.148 5.918 1 91.19 74 GLY A CA 1
ATOM 552 C C . GLY A 1 74 ? -27.156 -13.094 4.477 1 91.19 74 GLY A C 1
ATOM 553 O O . GLY A 1 74 ? -26.109 -13.625 4.145 1 91.19 74 GLY A O 1
ATOM 554 N N . LEU A 1 75 ? -28.125 -12.508 3.699 1 95.12 75 LEU A N 1
ATOM 555 C CA . LEU A 1 75 ? -27.875 -12.367 2.27 1 95.12 75 LEU A CA 1
ATOM 556 C C . LEU A 1 75 ? -27.438 -10.945 1.933 1 95.12 75 LEU A C 1
ATOM 558 O O . LEU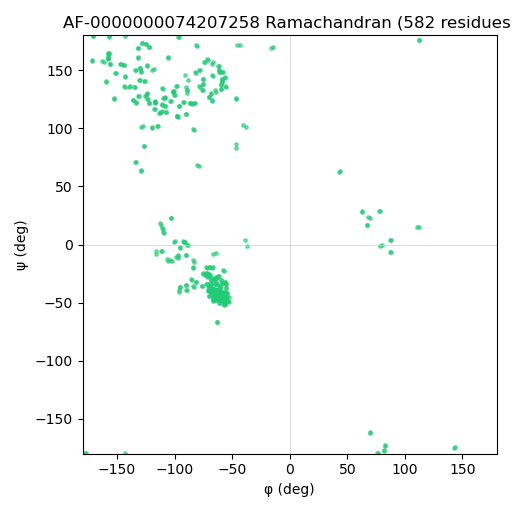 A 1 75 ? -28.078 -9.977 2.381 1 95.12 75 LEU A O 1
ATOM 562 N N . HIS A 1 76 ? -26.391 -10.836 1.178 1 94.31 76 HIS A N 1
ATOM 563 C CA . HIS A 1 76 ? -25.844 -9.531 0.818 1 94.31 76 HIS A CA 1
ATOM 564 C C . HIS A 1 76 ? -25.75 -9.367 -0.696 1 94.31 76 HIS A C 1
ATOM 566 O O . HIS A 1 76 ? -25.266 -10.266 -1.395 1 94.31 76 HIS A O 1
ATOM 572 N N . ARG A 1 77 ? -26.281 -8.25 -1.078 1 96.12 77 ARG A N 1
ATOM 573 C CA . ARG A 1 77 ? -26.125 -7.898 -2.484 1 96.12 77 ARG A CA 1
ATOM 574 C C . ARG A 1 77 ? -24.844 -7.094 -2.703 1 96.12 77 ARG A C 1
ATOM 576 O O . ARG A 1 77 ? -24.516 -6.199 -1.918 1 96.12 77 ARG A O 1
ATOM 583 N N . ILE A 1 78 ? -24.062 -7.461 -3.715 1 96.88 78 ILE A N 1
ATOM 584 C CA . ILE A 1 78 ? -22.875 -6.719 -4.109 1 96.88 78 ILE A CA 1
ATOM 585 C C . ILE A 1 78 ? -23.094 -6.098 -5.492 1 96.88 78 ILE A C 1
ATOM 587 O O . ILE A 1 78 ? -23.203 -6.816 -6.488 1 96.88 78 ILE A O 1
ATOM 591 N N . GLY A 1 79 ? -23.156 -4.836 -5.547 1 97.06 79 GLY A N 1
ATOM 592 C CA . GLY A 1 79 ? -23.328 -4.141 -6.809 1 97.06 79 GLY A CA 1
ATOM 593 C C . GLY A 1 79 ? -22.031 -3.654 -7.41 1 97.06 79 GLY A C 1
ATOM 594 O O . GLY A 1 79 ? -20.953 -3.91 -6.863 1 97.06 79 GLY A O 1
ATOM 595 N N . ALA A 1 80 ? -22.188 -3.014 -8.617 1 96.94 80 ALA A N 1
ATOM 596 C CA . ALA A 1 80 ? -21.016 -2.389 -9.234 1 96.94 80 ALA A CA 1
ATOM 597 C C . ALA A 1 80 ? -20.375 -1.371 -8.289 1 96.94 80 ALA A C 1
ATOM 599 O O . ALA A 1 80 ? -21.078 -0.674 -7.555 1 96.94 80 ALA A O 1
ATOM 600 N N . ALA A 1 81 ? -19.062 -1.308 -8.336 1 96.88 81 ALA A N 1
ATOM 601 C CA . ALA A 1 81 ? -18.25 -0.382 -7.539 1 96.88 81 ALA A CA 1
ATOM 602 C C . ALA A 1 81 ? -18.406 -0.659 -6.047 1 96.88 81 ALA A C 1
ATOM 604 O O . ALA A 1 81 ? -18.391 0.268 -5.234 1 96.88 81 ALA A O 1
ATOM 605 N N . GLN A 1 82 ? -18.688 -1.856 -5.73 1 96.94 82 GLN A N 1
ATOM 606 C CA . GLN A 1 82 ? -18.688 -2.277 -4.332 1 96.94 82 GLN A CA 1
ATOM 607 C C . GLN A 1 82 ? -17.641 -3.371 -4.086 1 96.94 82 GLN A C 1
ATOM 609 O O . GLN A 1 82 ? -17.297 -4.121 -5.004 1 96.94 82 GLN A O 1
ATOM 614 N N . ALA A 1 83 ? -17.172 -3.393 -2.912 1 97.5 83 ALA A N 1
ATOM 615 C CA . ALA A 1 83 ? -16.25 -4.434 -2.455 1 97.5 83 ALA A CA 1
ATOM 616 C C . ALA A 1 83 ? -16.922 -5.336 -1.422 1 97.5 83 ALA A C 1
ATOM 618 O O . ALA A 1 83 ? -17.656 -4.859 -0.553 1 97.5 83 ALA A O 1
ATOM 619 N N . LEU A 1 84 ? -16.75 -6.59 -1.563 1 96.81 84 LEU A N 1
ATOM 620 C CA . LEU A 1 84 ? -17.109 -7.598 -0.571 1 96.81 84 LEU A CA 1
ATOM 621 C C . LEU A 1 84 ? -15.875 -8.117 0.147 1 96.81 84 LEU A C 1
ATOM 623 O O . LEU A 1 84 ? -14.93 -8.578 -0.494 1 96.81 84 LEU A O 1
ATOM 627 N N . VAL A 1 85 ? -15.828 -8.039 1.468 1 97.31 85 VAL A N 1
ATOM 628 C CA . VAL A 1 85 ? -14.734 -8.57 2.268 1 97.31 85 VAL A CA 1
ATOM 629 C C . VAL A 1 85 ? -15.258 -9.656 3.203 1 97.31 85 VAL A C 1
ATOM 631 O O . VAL A 1 85 ? -16.078 -9.383 4.078 1 97.31 85 VAL A O 1
ATOM 634 N N . ILE A 1 86 ? -14.781 -10.859 3.01 1 95.75 86 ILE A N 1
ATOM 635 C CA . ILE A 1 86 ? -15.172 -12.008 3.812 1 95.75 86 ILE A CA 1
ATOM 636 C C . ILE A 1 86 ? -14.023 -12.406 4.738 1 95.75 86 ILE A C 1
ATOM 638 O O . ILE A 1 86 ? -12.977 -12.859 4.273 1 95.75 86 ILE A O 1
ATOM 642 N N . PRO A 1 87 ? -14.164 -12.281 6.074 1 95.56 87 PRO A N 1
ATOM 643 C CA . PRO A 1 87 ? -13.094 -12.648 7 1 95.56 87 PRO A CA 1
ATOM 644 C C . PRO A 1 87 ? -12.727 -14.125 6.926 1 95.56 87 PRO A C 1
ATOM 646 O O . PRO A 1 87 ? -13.555 -14.953 6.527 1 95.56 87 PRO A O 1
ATOM 649 N N . ALA A 1 88 ? -11.484 -14.438 7.285 1 94.69 88 ALA A N 1
ATOM 650 C CA . ALA A 1 88 ? -11.023 -15.82 7.352 1 94.69 88 ALA A CA 1
ATOM 651 C C . ALA A 1 88 ? -11.914 -16.656 8.273 1 94.69 88 ALA A C 1
ATOM 653 O O . ALA A 1 88 ? -12.328 -16.172 9.328 1 94.69 88 ALA A O 1
ATOM 654 N N . GLY A 1 89 ? -12.234 -17.844 7.777 1 92.81 89 GLY A N 1
ATOM 655 C CA . GLY A 1 89 ? -12.938 -18.797 8.625 1 92.81 89 GLY A CA 1
ATOM 656 C C . GLY A 1 89 ? -14.445 -18.641 8.578 1 92.81 89 GLY A C 1
ATOM 657 O O . GLY A 1 89 ? -15.18 -19.453 9.141 1 92.81 89 GLY A O 1
ATOM 658 N N . VAL A 1 90 ? -14.953 -17.641 7.934 1 93 90 VAL A N 1
ATOM 659 C CA . VAL A 1 90 ? -16.391 -17.406 7.883 1 93 90 VAL A CA 1
ATOM 660 C C . VAL A 1 90 ? -17.016 -18.219 6.754 1 93 90 VAL A C 1
ATOM 662 O O . VAL A 1 90 ? -16.625 -18.078 5.59 1 93 90 VAL A O 1
ATOM 665 N N . ALA A 1 91 ? -17.969 -19.094 7.102 1 93.94 91 ALA A N 1
ATOM 666 C CA . ALA A 1 91 ? -18.719 -19.844 6.109 1 93.94 91 ALA A CA 1
ATOM 667 C C . ALA A 1 91 ? -19.469 -18.906 5.168 1 93.94 91 ALA A C 1
ATOM 669 O O . ALA A 1 91 ? -20.047 -17.906 5.602 1 93.94 91 ALA A O 1
ATOM 670 N N . HIS A 1 92 ? -19.469 -19.219 3.842 1 94.12 92 HIS A N 1
ATOM 671 C CA . HIS A 1 92 ? -20.125 -18.312 2.898 1 94.12 92 HIS A CA 1
ATOM 672 C C . HIS A 1 92 ? -20.391 -19.016 1.57 1 94.12 92 HIS A C 1
ATOM 674 O O . HIS A 1 92 ? -19.844 -20.078 1.304 1 94.12 92 HIS A O 1
ATOM 680 N N . GLU A 1 93 ? -21.312 -18.484 0.889 1 94.56 93 GLU A N 1
ATOM 681 C CA . GLU A 1 93 ? -21.594 -18.766 -0.517 1 94.56 93 GLU A CA 1
ATOM 682 C C . GLU A 1 93 ? -21.766 -17.469 -1.312 1 94.56 93 GLU A C 1
ATOM 684 O O . GLU A 1 93 ? -22.469 -16.562 -0.877 1 94.56 93 GLU A O 1
ATOM 689 N N . TYR A 1 94 ? -21.047 -17.344 -2.377 1 95.5 94 TYR A N 1
ATOM 690 C CA . TYR A 1 94 ? -21.297 -16.188 -3.24 1 95.5 94 TYR A CA 1
ATOM 691 C C . TYR A 1 94 ? -21.453 -16.625 -4.691 1 95.5 94 TYR A C 1
ATOM 693 O O . TYR A 1 94 ? -20.969 -17.688 -5.086 1 95.5 94 TYR A O 1
ATOM 701 N N . TRP A 1 95 ? -22.188 -15.891 -5.457 1 95.62 95 TRP A N 1
ATOM 702 C CA . TRP A 1 95 ? -22.438 -16.234 -6.855 1 95.62 95 TRP A CA 1
ATOM 703 C C . TRP A 1 95 ? -22.797 -14.984 -7.66 1 95.62 95 TRP A C 1
ATOM 705 O O . TRP A 1 95 ? -23.234 -13.984 -7.098 1 95.62 95 TRP A O 1
ATOM 715 N N . ALA A 1 96 ? -22.562 -15.023 -8.977 1 96.44 96 ALA A N 1
ATOM 716 C CA . ALA A 1 96 ? -22.891 -13.953 -9.906 1 96.44 96 ALA A CA 1
ATOM 717 C C . ALA A 1 96 ? -24.391 -13.922 -10.188 1 96.44 96 ALA A C 1
ATOM 719 O O . ALA A 1 96 ? -25.031 -14.969 -10.258 1 96.44 96 ALA A O 1
ATOM 720 N N . ASP A 1 97 ? -24.891 -12.758 -10.305 1 96.62 97 ASP A N 1
ATOM 721 C CA . ASP A 1 97 ? -26.281 -12.609 -10.734 1 96.62 97 ASP A CA 1
ATOM 722 C C . ASP A 1 97 ? -26.5 -13.258 -12.102 1 96.62 97 ASP A C 1
ATOM 724 O O . ASP A 1 97 ? -25.672 -13.125 -13 1 96.62 97 ASP A O 1
ATOM 728 N N . ASP A 1 98 ? -27.641 -13.875 -12.297 1 94.38 98 ASP A N 1
ATOM 729 C CA . ASP A 1 98 ? -27.906 -14.625 -13.516 1 94.38 98 ASP A CA 1
ATOM 730 C C . ASP A 1 98 ? -28.094 -13.688 -14.711 1 94.38 98 ASP A C 1
ATOM 732 O O . ASP A 1 98 ? -27.656 -14 -15.82 1 94.38 98 ASP A O 1
ATOM 736 N N . ASP A 1 99 ? -28.719 -12.625 -14.555 1 95.5 99 ASP A N 1
ATOM 737 C CA . ASP A 1 99 ? -29.109 -11.727 -15.641 1 95.5 99 ASP A CA 1
ATOM 738 C C . ASP A 1 99 ? -28.016 -10.68 -15.898 1 95.5 99 ASP A C 1
ATOM 740 O O . ASP A 1 99 ? -27.844 -10.219 -17.016 1 95.5 99 ASP A O 1
ATOM 744 N N . ASP A 1 100 ? -27.359 -10.258 -14.867 1 97.19 100 ASP A N 1
ATOM 745 C CA . ASP A 1 100 ? -26.312 -9.242 -14.953 1 97.19 100 ASP A CA 1
ATOM 746 C C . ASP A 1 100 ? -25.094 -9.656 -14.148 1 97.19 100 ASP A C 1
ATOM 748 O O . ASP A 1 100 ? -24.75 -9.023 -13.141 1 97.19 100 ASP A O 1
ATOM 752 N N . PRO A 1 101 ? -24.406 -10.648 -14.648 1 97 101 PRO A N 1
ATOM 753 C CA . PRO A 1 101 ? -23.281 -11.188 -13.891 1 97 101 PRO A CA 1
ATOM 754 C C . PRO A 1 101 ? -22.188 -10.156 -13.641 1 97 101 PRO A C 1
ATOM 756 O O . PRO A 1 101 ? -21.906 -9.32 -14.508 1 97 101 PRO A O 1
ATOM 759 N N . TRP A 1 102 ? -21.516 -10.281 -12.547 1 96.5 102 TRP A N 1
ATOM 760 C CA . TRP A 1 102 ? -20.5 -9.305 -12.164 1 96.5 102 TRP A CA 1
ATOM 761 C C . TRP A 1 102 ? -19.219 -9.523 -12.945 1 96.5 102 TRP A C 1
ATOM 763 O O . TRP A 1 102 ? -19 -10.609 -13.5 1 96.5 102 TRP A O 1
ATOM 773 N N . THR A 1 103 ? -18.438 -8.469 -13.203 1 97.69 103 THR A N 1
ATOM 774 C CA . THR A 1 103 ? -17 -8.453 -13.5 1 97.69 103 THR A CA 1
ATOM 775 C C . THR A 1 103 ? -16.188 -8.164 -12.242 1 97.69 103 THR A C 1
ATOM 777 O O . THR A 1 103 ? -16.344 -7.098 -11.633 1 97.69 103 THR A O 1
ATOM 780 N N . ILE A 1 104 ? -15.289 -9.117 -11.828 1 97.56 104 ILE A N 1
ATOM 781 C CA . ILE A 1 104 ? -14.734 -8.93 -10.492 1 97.56 104 ILE A CA 1
ATOM 782 C C . ILE A 1 104 ? -13.219 -9.062 -10.539 1 97.56 104 ILE A C 1
ATOM 784 O O . ILE A 1 104 ? -12.68 -9.859 -11.32 1 97.56 104 ILE A O 1
ATOM 788 N N . TRP A 1 105 ? -12.578 -8.242 -9.773 1 98.31 105 TRP A N 1
ATOM 789 C CA . TRP A 1 105 ? -11.219 -8.453 -9.281 1 98.31 105 TRP A CA 1
ATOM 790 C C . TRP A 1 105 ? -11.227 -9.008 -7.867 1 98.31 105 TRP A C 1
ATOM 792 O O . TRP A 1 105 ? -12.023 -8.586 -7.031 1 98.31 105 TRP A O 1
ATOM 802 N N . TRP A 1 106 ? -10.391 -9.984 -7.613 1 97.62 106 TRP A N 1
ATOM 803 C CA . TRP A 1 106 ? -10.453 -10.617 -6.297 1 97.62 106 TRP A CA 1
ATOM 804 C C . TRP A 1 106 ? -9.055 -11.008 -5.82 1 97.62 106 TRP A C 1
ATOM 806 O O . TRP A 1 106 ? -8.141 -11.172 -6.629 1 97.62 106 TRP A O 1
ATOM 816 N N . MET A 1 107 ? -8.852 -11.109 -4.52 1 98.25 107 MET A N 1
ATOM 817 C CA . MET A 1 107 ? -7.621 -11.609 -3.91 1 98.25 107 MET A CA 1
ATOM 818 C C . MET A 1 107 ? -7.906 -12.242 -2.555 1 98.25 107 MET A C 1
ATOM 820 O O . MET A 1 107 ? -8.883 -11.891 -1.889 1 98.25 107 MET A O 1
ATOM 824 N N . HIS A 1 108 ? -7.164 -13.227 -2.184 1 97 108 HIS A N 1
ATOM 825 C CA . HIS A 1 108 ? -7.074 -13.773 -0.836 1 97 108 HIS A CA 1
ATOM 826 C C . HIS A 1 108 ? -5.82 -13.281 -0.123 1 97 108 HIS A C 1
ATOM 828 O O . HIS A 1 108 ? -4.723 -13.328 -0.683 1 97 108 HIS A O 1
ATOM 834 N N . VAL A 1 109 ? -6 -12.828 1.053 1 97.31 109 VAL A N 1
ATOM 835 C CA . VAL A 1 109 ? -4.859 -12.281 1.778 1 97.31 109 VAL A CA 1
ATOM 836 C C . VAL A 1 109 ? -4.773 -12.914 3.164 1 97.31 109 VAL A C 1
ATOM 838 O O . VAL A 1 109 ? -5.797 -13.266 3.758 1 97.31 109 VAL A O 1
ATOM 841 N N . ARG A 1 110 ? -3.568 -13.031 3.656 1 96.19 110 ARG A N 1
ATOM 842 C CA . ARG A 1 110 ? -3.277 -13.562 4.984 1 96.19 110 ARG A CA 1
ATOM 843 C C . ARG A 1 110 ? -2.303 -12.656 5.73 1 96.19 110 ARG A C 1
ATOM 845 O O . ARG A 1 110 ? -1.676 -11.781 5.133 1 96.19 110 ARG A O 1
ATOM 852 N N . GLY A 1 111 ? -2.164 -12.953 7.074 1 95.06 111 GLY A N 1
ATOM 853 C CA . GLY A 1 111 ? -1.232 -12.219 7.918 1 95.06 111 GLY A CA 1
ATOM 854 C C . GLY A 1 111 ? -1.921 -11.359 8.961 1 95.06 111 GLY A C 1
ATOM 855 O O . GLY A 1 111 ? -3.135 -11.148 8.898 1 95.06 111 GLY A O 1
ATOM 856 N N . ASP A 1 112 ? -1.15 -10.727 9.812 1 93.88 112 ASP A N 1
ATOM 857 C CA . ASP A 1 112 ? -1.676 -9.953 10.93 1 93.88 112 ASP A CA 1
ATOM 858 C C . ASP A 1 112 ? -2.361 -8.68 10.438 1 93.88 112 ASP A C 1
ATOM 860 O O . ASP A 1 112 ? -3.334 -8.219 11.039 1 93.88 112 ASP A O 1
ATOM 864 N N . ASP A 1 113 ? -1.83 -8.109 9.453 1 95.62 113 ASP A N 1
ATOM 865 C CA . ASP A 1 113 ? -2.445 -6.895 8.922 1 95.62 113 ASP A CA 1
ATOM 866 C C . ASP A 1 113 ? -3.826 -7.188 8.336 1 95.62 113 ASP A C 1
ATOM 868 O O . ASP A 1 113 ? -4.746 -6.383 8.477 1 95.62 113 ASP A O 1
ATOM 872 N N . ALA A 1 114 ? -3.936 -8.352 7.625 1 95.38 114 ALA A N 1
ATOM 873 C CA . ALA A 1 114 ? -5.25 -8.75 7.121 1 95.38 114 ALA A CA 1
ATOM 874 C C . ALA A 1 114 ? -6.262 -8.852 8.258 1 95.38 114 ALA A C 1
ATOM 876 O O . ALA A 1 114 ? -7.395 -8.383 8.133 1 95.38 114 ALA A O 1
ATOM 877 N N . THR A 1 115 ? -5.82 -9.391 9.352 1 93.69 115 THR A N 1
ATOM 878 C CA . THR A 1 115 ? -6.676 -9.539 10.523 1 93.69 115 THR A CA 1
ATOM 879 C C . THR A 1 115 ? -7.094 -8.172 11.062 1 93.69 115 THR A C 1
ATOM 881 O O . THR A 1 115 ? -8.25 -7.973 11.453 1 93.69 115 THR A O 1
ATOM 884 N N . GLU A 1 116 ? -6.203 -7.238 11.109 1 94 116 GLU A N 1
ATOM 885 C CA . GLU A 1 116 ? -6.516 -5.887 11.57 1 94 116 GLU A CA 1
ATOM 886 C C . GLU A 1 116 ? -7.566 -5.227 10.688 1 94 116 GLU A C 1
ATOM 888 O O . GLU A 1 116 ? -8.461 -4.547 11.18 1 94 116 GLU A O 1
ATOM 893 N N . PHE A 1 117 ? -7.43 -5.41 9.367 1 95.81 117 PHE A N 1
ATOM 894 C CA . PHE A 1 117 ? -8.406 -4.836 8.453 1 95.81 117 PHE A CA 1
ATOM 895 C C . PHE A 1 117 ? -9.773 -5.488 8.641 1 95.81 117 PHE A C 1
ATOM 897 O O . PHE A 1 117 ? -10.805 -4.812 8.57 1 95.81 117 PHE A O 1
ATOM 904 N N . GLU A 1 118 ? -9.773 -6.844 8.898 1 93.94 118 GLU A N 1
ATOM 905 C CA . GLU A 1 118 ? -11.039 -7.52 9.188 1 93.94 118 GLU A CA 1
ATOM 906 C C . GLU A 1 118 ? -11.75 -6.875 10.375 1 93.94 118 GLU A C 1
ATOM 908 O O . GLU A 1 118 ? -12.938 -6.566 10.297 1 93.94 118 GLU A O 1
ATOM 913 N N . GLN A 1 119 ? -11.016 -6.699 11.383 1 92.06 119 GLN A N 1
ATOM 914 C CA . GLN A 1 119 ? -11.578 -6.133 12.609 1 92.06 119 GLN A CA 1
ATOM 915 C C . GLN A 1 119 ? -12.07 -4.707 12.375 1 92.06 119 GLN A C 1
ATOM 917 O O . GLN A 1 119 ? -13.148 -4.332 12.852 1 92.06 119 GLN A O 1
ATOM 922 N N . HIS A 1 120 ? -11.273 -3.967 11.672 1 92.5 120 HIS A N 1
ATOM 923 C CA . HIS A 1 120 ? -11.641 -2.596 11.344 1 92.5 120 HIS A CA 1
ATOM 924 C C . HIS A 1 120 ? -12.945 -2.547 10.562 1 92.5 120 HIS A C 1
ATOM 926 O O . HIS A 1 120 ? -13.836 -1.757 10.883 1 92.5 120 HIS A O 1
ATOM 932 N N . LEU A 1 121 ? -13.109 -3.375 9.57 1 92.88 121 LEU A N 1
ATOM 933 C CA . LEU A 1 121 ? -14.273 -3.375 8.695 1 92.88 121 LEU A CA 1
ATOM 934 C C . LEU A 1 121 ? -15.5 -3.914 9.422 1 92.88 121 LEU A C 1
ATOM 936 O O . LEU A 1 121 ? -16.625 -3.498 9.141 1 92.88 121 LEU A O 1
ATOM 940 N N . ALA A 1 122 ? -15.25 -4.875 10.312 1 87 122 ALA A N 1
ATOM 941 C CA . ALA A 1 122 ? -16.344 -5.41 11.117 1 87 122 ALA A CA 1
ATOM 942 C C . ALA A 1 122 ? -17.031 -4.309 11.914 1 87 122 ALA A C 1
ATOM 944 O O . ALA A 1 122 ? -18.25 -4.355 12.133 1 87 122 ALA A O 1
ATOM 945 N N . GLY A 1 123 ? -16.234 -3.34 12.305 1 80.06 123 GLY A N 1
ATOM 946 C CA . GLY A 1 123 ? -16.781 -2.242 13.086 1 80.06 123 GLY A CA 1
ATOM 947 C C . GLY A 1 123 ? -17.688 -1.327 12.281 1 80.06 123 GLY A C 1
ATOM 948 O O . GLY A 1 123 ? -18.453 -0.556 12.852 1 80.06 123 GLY A O 1
ATOM 949 N N . HIS A 1 124 ? -17.578 -1.361 11.023 1 75.38 124 HIS A N 1
ATOM 950 C CA . HIS A 1 124 ? -18.375 -0.492 10.156 1 75.38 124 HIS A CA 1
ATOM 951 C C . HIS A 1 124 ? -19.469 -1.271 9.445 1 75.38 124 HIS A C 1
ATOM 953 O O . HIS A 1 124 ? -20.328 -0.679 8.781 1 75.38 124 HIS A O 1
ATOM 959 N N . ALA A 1 125 ? -19.234 -2.562 9.586 1 67.94 125 ALA A N 1
ATOM 960 C CA . ALA A 1 125 ? -20.203 -3.432 8.906 1 67.94 125 ALA A CA 1
ATOM 961 C C . ALA A 1 125 ? -21.375 -3.768 9.828 1 67.94 125 ALA A C 1
ATOM 963 O O . ALA A 1 125 ? -21.281 -3.631 11.047 1 67.94 125 ALA A O 1
ATOM 964 N N . GLY A 1 126 ? -22.516 -3.701 9.336 1 59.66 126 GLY A N 1
ATOM 965 C CA . GLY A 1 126 ? -23.656 -4.168 10.102 1 59.66 126 GLY A CA 1
ATOM 966 C C . GLY A 1 126 ? -23.422 -5.516 10.766 1 59.66 126 GLY A C 1
ATOM 967 O O . GLY A 1 126 ? -22.312 -6.027 10.758 1 59.66 126 GLY A O 1
ATOM 968 N N . PRO A 1 127 ? -24.281 -6.027 11.633 1 56.75 127 PRO A N 1
ATOM 969 C CA . PRO A 1 127 ? -24.25 -7.293 12.367 1 56.75 127 PRO A CA 1
ATOM 970 C C . PRO A 1 127 ? -23.719 -8.453 11.523 1 56.75 127 PRO A C 1
ATOM 972 O O . PRO A 1 127 ? -23.5 -9.547 12.047 1 56.75 127 PRO A O 1
ATOM 975 N N . ASP A 1 128 ? -23.297 -8.047 10.258 1 61.41 128 ASP A N 1
ATOM 976 C CA . ASP A 1 128 ? -23.031 -9.148 9.336 1 61.41 128 ASP A CA 1
ATOM 977 C C . ASP A 1 128 ? -21.578 -9.594 9.414 1 61.41 128 ASP A C 1
ATOM 979 O O . ASP A 1 128 ? -20.719 -8.82 9.828 1 61.41 128 ASP A O 1
ATOM 983 N N . ASP A 1 129 ? -21.312 -10.945 9.234 1 82.69 129 ASP A N 1
ATOM 984 C CA . ASP A 1 129 ? -20.047 -11.68 9.266 1 82.69 129 ASP A CA 1
ATOM 985 C C . ASP A 1 129 ? -19.156 -11.258 8.102 1 82.69 129 ASP A C 1
ATOM 987 O O . ASP A 1 129 ? -17.984 -11.672 8.031 1 82.69 129 ASP A O 1
ATOM 991 N N . VAL A 1 130 ? -19.797 -10.375 7.121 1 92.88 130 VAL A N 1
ATOM 992 C CA . VAL A 1 130 ? -18.984 -9.883 6.008 1 92.88 130 VAL A CA 1
ATOM 993 C C . VAL A 1 130 ? -19.172 -8.375 5.867 1 92.88 130 VAL A C 1
ATOM 995 O O . VAL A 1 130 ? -20.109 -7.801 6.434 1 92.88 130 VAL A O 1
ATOM 998 N N . ALA A 1 1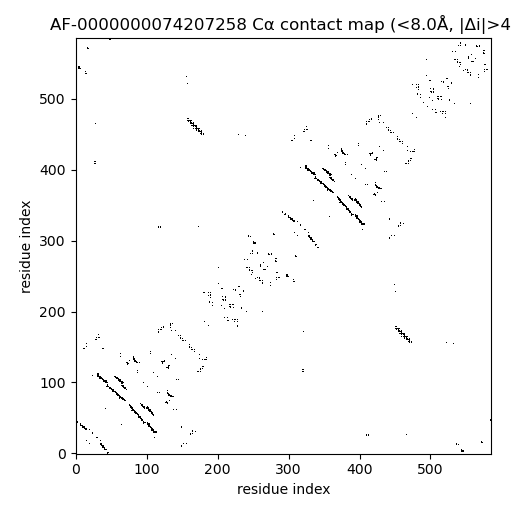31 ? -18.281 -7.691 5.195 1 93.81 131 ALA A N 1
ATOM 999 C CA . ALA A 1 131 ? -18.391 -6.266 4.922 1 93.81 131 ALA A CA 1
ATOM 1000 C C . ALA A 1 131 ? -18.656 -6.012 3.439 1 93.81 131 ALA A C 1
ATOM 1002 O O . ALA A 1 131 ? -18 -6.578 2.574 1 93.81 131 ALA A O 1
ATOM 1003 N N . VAL A 1 132 ? -19.703 -5.277 3.154 1 95.06 132 VAL A N 1
ATOM 1004 C CA . VAL A 1 132 ? -19.953 -4.746 1.819 1 95.06 132 VAL A CA 1
ATOM 1005 C C . VAL A 1 132 ? -19.719 -3.234 1.816 1 95.06 132 VAL A C 1
ATOM 1007 O O . VAL A 1 132 ? -20.406 -2.5 2.539 1 95.06 132 VAL A O 1
ATOM 1010 N N . VAL A 1 133 ? -18.797 -2.773 1.021 1 95.25 133 VAL A N 1
ATOM 1011 C CA . VAL A 1 133 ? -18.344 -1.386 1.093 1 95.25 133 VAL A CA 1
ATOM 1012 C C . VAL A 1 133 ? -18.469 -0.7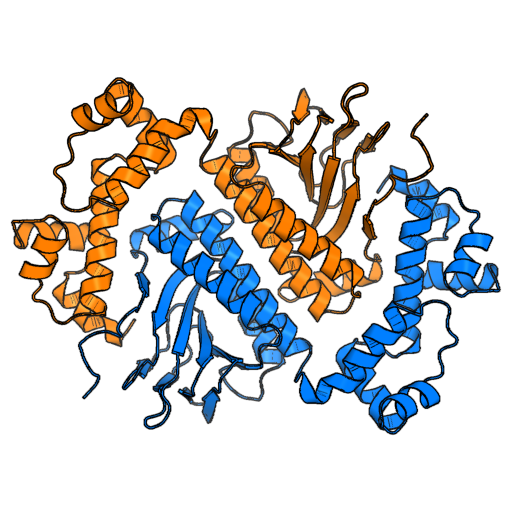31 -0.281 1 95.25 133 VAL A C 1
ATOM 1014 O O . VAL A 1 133 ? -18.031 -1.294 -1.286 1 95.25 133 VAL A O 1
ATOM 1017 N N . GLU A 1 134 ? -19.141 0.44 -0.333 1 94.69 134 GLU A N 1
ATOM 1018 C CA . GLU A 1 134 ? -19.094 1.237 -1.555 1 94.69 134 GLU A CA 1
ATOM 1019 C C . GLU A 1 134 ? -17.703 1.798 -1.799 1 94.69 134 GLU A C 1
ATOM 1021 O O . GLU A 1 134 ? -17.141 2.475 -0.935 1 94.69 134 GLU A O 1
ATOM 1026 N N . VAL A 1 135 ? -17.125 1.506 -2.955 1 95.56 135 VAL A N 1
ATOM 1027 C CA . VAL A 1 135 ? -15.797 1.97 -3.311 1 95.56 135 VAL A CA 1
ATOM 1028 C C . VAL A 1 135 ? -15.883 3.357 -3.941 1 95.56 135 VAL A C 1
ATOM 1030 O O . VAL A 1 135 ? -16.531 3.539 -4.973 1 95.56 135 VAL A O 1
ATOM 1033 N N . HIS A 1 136 ? -15.195 4.336 -3.344 1 92.88 136 HIS A N 1
ATOM 1034 C CA . HIS A 1 136 ? -15.32 5.73 -3.758 1 92.88 136 HIS A CA 1
ATOM 1035 C C . HIS A 1 136 ? -14.461 6.016 -4.988 1 92.88 136 HIS A C 1
ATOM 1037 O O . HIS A 1 136 ? -14.797 6.891 -5.789 1 92.88 136 HIS A O 1
ATOM 1043 N N . ASP A 1 137 ? -13.359 5.391 -5.156 1 93.62 137 ASP A N 1
ATOM 1044 C CA . ASP A 1 137 ? -12.469 5.52 -6.305 1 93.62 137 ASP A CA 1
ATOM 1045 C C . ASP A 1 137 ? -12.172 4.156 -6.926 1 93.62 137 ASP A C 1
ATOM 1047 O O . ASP A 1 137 ? -11.086 3.604 -6.734 1 93.62 137 ASP A O 1
ATOM 1051 N N . LEU A 1 138 ? -13.047 3.719 -7.789 1 96.44 138 LEU A N 1
ATOM 1052 C CA . LEU A 1 138 ? -12.969 2.385 -8.375 1 96.44 138 LEU A CA 1
ATOM 1053 C C . LEU A 1 138 ? -11.758 2.264 -9.289 1 96.44 138 LEU A C 1
ATOM 1055 O O . LEU A 1 138 ? -11.109 1.217 -9.336 1 96.44 138 LEU A O 1
ATOM 1059 N N . VAL A 1 139 ? -11.477 3.291 -10.016 1 96.31 139 VAL A N 1
ATOM 1060 C CA . VAL A 1 139 ? -10.352 3.279 -10.953 1 96.31 139 VAL A CA 1
ATOM 1061 C C . VAL A 1 139 ? -9.055 2.996 -10.195 1 96.31 139 VAL A C 1
ATOM 1063 O O . VAL A 1 139 ? -8.25 2.166 -10.625 1 96.31 139 VAL A O 1
ATOM 1066 N N . ARG A 1 140 ? -8.922 3.648 -9.102 1 94.88 140 ARG A N 1
ATOM 1067 C CA . ARG A 1 140 ? -7.719 3.473 -8.297 1 94.88 140 ARG A CA 1
ATOM 1068 C C . ARG A 1 140 ? -7.652 2.064 -7.711 1 94.88 140 ARG A C 1
ATOM 1070 O O . ARG A 1 140 ? -6.598 1.428 -7.73 1 94.88 140 ARG A O 1
ATOM 1077 N N . VAL A 1 141 ? -8.695 1.572 -7.121 1 97.88 141 VAL A N 1
ATOM 1078 C CA . VAL A 1 141 ? -8.727 0.247 -6.512 1 97.88 141 VAL A CA 1
ATOM 1079 C C . VAL A 1 141 ? -8.453 -0.816 -7.574 1 97.88 141 VAL A C 1
ATOM 1081 O O . VAL A 1 141 ? -7.672 -1.745 -7.34 1 97.88 141 VAL A O 1
ATOM 1084 N N . VAL A 1 142 ? -9.016 -0.658 -8.719 1 97.81 142 VAL A N 1
ATOM 1085 C CA . VAL A 1 142 ? -8.812 -1.608 -9.812 1 97.81 142 VAL A CA 1
ATOM 1086 C C . VAL A 1 142 ? -7.352 -1.568 -10.266 1 97.81 142 VAL A C 1
ATOM 1088 O O . VAL A 1 142 ? -6.746 -2.613 -10.516 1 97.81 142 VAL A O 1
ATOM 1091 N N . ALA A 1 143 ? -6.773 -0.419 -10.391 1 97.12 143 ALA A N 1
ATOM 1092 C CA . ALA A 1 143 ? -5.367 -0.29 -10.766 1 97.12 143 ALA A CA 1
ATOM 1093 C C . ALA A 1 143 ? -4.473 -1.033 -9.773 1 97.12 143 ALA A C 1
ATOM 1095 O O . ALA A 1 143 ? -3.516 -1.703 -10.18 1 97.12 143 ALA A O 1
ATOM 1096 N N . ASP A 1 144 ? -4.758 -0.868 -8.492 1 97.94 144 ASP A N 1
ATOM 1097 C CA . ASP A 1 144 ? -3.971 -1.555 -7.477 1 97.94 144 ASP A CA 1
ATOM 1098 C C . ASP A 1 144 ? -4.18 -3.064 -7.543 1 97.94 144 ASP A C 1
ATOM 1100 O O . ASP A 1 144 ? -3.238 -3.838 -7.355 1 97.94 144 ASP A O 1
ATOM 1104 N N . LEU A 1 145 ? -5.422 -3.494 -7.766 1 98.56 145 LEU A N 1
ATOM 1105 C CA . LEU A 1 145 ? -5.688 -4.922 -7.91 1 98.56 145 LEU A CA 1
ATOM 1106 C C . LEU A 1 145 ? -4.992 -5.484 -9.141 1 98.56 145 LEU A C 1
ATOM 1108 O O . LEU A 1 145 ? -4.516 -6.621 -9.125 1 98.56 145 LEU A O 1
ATOM 1112 N N . GLU A 1 146 ? -4.984 -4.742 -10.211 1 97.62 146 GLU A N 1
ATOM 1113 C CA . GLU A 1 146 ? -4.223 -5.141 -11.391 1 97.62 146 GLU A CA 1
ATOM 1114 C C . GLU A 1 146 ? -2.748 -5.332 -11.055 1 97.62 146 GLU A C 1
ATOM 1116 O O . GLU A 1 146 ? -2.113 -6.273 -11.539 1 97.62 146 GLU A O 1
ATOM 1121 N N . ARG A 1 147 ? -2.207 -4.477 -10.305 1 97.12 147 ARG A N 1
ATOM 1122 C CA . ARG A 1 147 ? -0.816 -4.602 -9.875 1 97.12 147 ARG A CA 1
ATOM 1123 C C . ARG A 1 147 ? -0.606 -5.871 -9.062 1 97.12 147 ARG A C 1
ATOM 1125 O O . ARG A 1 147 ? 0.44 -6.516 -9.164 1 97.12 147 ARG A O 1
ATOM 1132 N N . VAL A 1 148 ? -1.577 -6.164 -8.195 1 98.25 148 VAL A N 1
ATOM 1133 C CA . VAL A 1 148 ? -1.521 -7.398 -7.43 1 98.25 148 VAL A CA 1
ATOM 1134 C C . VAL A 1 148 ? -1.408 -8.594 -8.375 1 98.25 148 VAL A C 1
ATOM 1136 O O . VAL A 1 148 ? -0.5 -9.414 -8.242 1 98.25 148 VAL A O 1
ATOM 1139 N N . VAL A 1 149 ? -2.301 -8.625 -9.336 1 96.94 149 VAL A N 1
ATOM 1140 C CA . VAL A 1 149 ? -2.346 -9.734 -10.273 1 96.94 149 VAL A CA 1
ATOM 1141 C C . VAL A 1 149 ? -1.065 -9.758 -11.109 1 96.94 149 VAL A C 1
ATOM 1143 O O . VAL A 1 149 ? -0.452 -10.82 -11.281 1 96.94 149 VAL A O 1
ATOM 1146 N N . ASP A 1 150 ? -0.622 -8.617 -11.586 1 95.38 150 ASP A N 1
ATOM 1147 C CA . ASP A 1 150 ? 0.597 -8.516 -12.375 1 95.38 150 ASP A CA 1
ATOM 1148 C C . ASP A 1 150 ? 1.804 -9.047 -11.609 1 95.38 150 ASP A C 1
ATOM 1150 O O . ASP A 1 150 ? 2.652 -9.734 -12.172 1 95.38 150 ASP A O 1
ATOM 1154 N N . ALA A 1 151 ? 1.899 -8.695 -10.391 1 95.12 151 ALA A N 1
ATOM 1155 C CA . ALA A 1 151 ? 3.031 -9.125 -9.57 1 95.12 151 ALA A CA 1
ATOM 1156 C C . ALA A 1 151 ? 3.049 -10.648 -9.414 1 95.12 151 ALA A C 1
ATOM 1158 O O . ALA A 1 151 ? 4.098 -11.281 -9.555 1 95.12 151 ALA A O 1
ATOM 1159 N N . LEU A 1 152 ? 1.921 -11.227 -9.141 1 93.62 152 LEU A N 1
ATOM 1160 C CA . LEU A 1 152 ? 1.838 -12.672 -8.992 1 93.62 152 LEU A CA 1
ATOM 1161 C C . LEU A 1 152 ? 2.121 -13.375 -10.32 1 93.62 152 LEU A C 1
ATOM 1163 O O . LEU A 1 152 ? 2.652 -14.484 -10.336 1 93.62 152 LEU A O 1
ATOM 1167 N N . GLU A 1 153 ? 1.721 -12.734 -11.406 1 91.31 153 GLU A N 1
ATOM 1168 C CA . GLU A 1 153 ? 1.956 -13.297 -12.734 1 91.31 153 GLU A CA 1
ATOM 1169 C C . GLU A 1 153 ? 3.434 -13.227 -13.109 1 91.31 153 GLU A C 1
ATOM 1171 O O . GLU A 1 153 ? 3.896 -13.984 -13.969 1 91.31 153 GLU A O 1
ATOM 1176 N N . THR A 1 154 ? 4.109 -12.273 -12.547 1 91.06 154 THR A N 1
ATOM 1177 C CA . THR A 1 154 ? 5.523 -12.117 -12.867 1 91.06 154 THR A CA 1
ATOM 1178 C C . THR A 1 154 ? 6.324 -13.336 -12.422 1 91.06 154 THR A C 1
ATOM 1180 O O . THR A 1 154 ? 6.887 -14.055 -13.25 1 91.06 154 THR A O 1
ATOM 1183 N N . ASP A 1 155 ? 6.461 -13.617 -11.203 1 89.88 155 ASP A N 1
ATOM 1184 C CA . ASP A 1 155 ? 7.09 -14.805 -10.633 1 89.88 155 ASP A CA 1
ATOM 1185 C C . ASP A 1 155 ? 6.863 -14.883 -9.125 1 89.88 155 ASP A C 1
ATOM 1187 O O . ASP A 1 155 ? 6.148 -14.055 -8.555 1 89.88 155 ASP A O 1
ATOM 1191 N N . GLU A 1 156 ? 7.375 -15.914 -8.562 1 91.25 156 GLU A N 1
ATOM 1192 C CA . GLU A 1 156 ? 7.137 -16.156 -7.141 1 91.25 156 GLU A CA 1
ATOM 1193 C C . GLU A 1 156 ? 8.352 -15.781 -6.301 1 91.25 156 GLU A C 1
ATOM 1195 O O . GLU A 1 156 ? 8.57 -16.344 -5.227 1 91.25 156 GLU A O 1
ATOM 1200 N N . THR A 1 157 ? 9.203 -14.891 -6.859 1 90.81 157 THR A N 1
ATOM 1201 C CA . THR A 1 157 ? 10.352 -14.438 -6.094 1 90.81 157 THR A CA 1
ATOM 1202 C C . THR A 1 157 ? 9.922 -13.523 -4.953 1 90.81 157 THR A C 1
ATOM 1204 O O . THR A 1 157 ? 8.828 -12.953 -4.992 1 90.81 157 THR A O 1
ATOM 1207 N N . TYR A 1 158 ? 10.781 -13.414 -3.984 1 91.5 158 TYR A N 1
ATOM 1208 C CA . TYR A 1 158 ? 10.469 -12.602 -2.816 1 91.5 158 TYR A CA 1
ATOM 1209 C C . TYR A 1 158 ? 10.195 -11.156 -3.219 1 91.5 158 TYR A C 1
ATOM 1211 O O . TYR A 1 158 ? 9.219 -10.555 -2.766 1 91.5 158 TYR A O 1
ATOM 1219 N N . PRO A 1 159 ? 11.023 -10.516 -4.105 1 92.81 159 PRO A N 1
ATOM 1220 C CA . PRO A 1 159 ? 10.719 -9.148 -4.527 1 92.81 159 PRO A CA 1
ATOM 1221 C C . PRO A 1 159 ? 9.328 -9.016 -5.148 1 92.81 159 PRO A C 1
ATOM 1223 O O . PRO A 1 159 ? 8.594 -8.07 -4.844 1 92.81 159 PRO A O 1
ATOM 1226 N N . SER A 1 160 ? 8.961 -9.953 -6 1 94.38 160 SER A N 1
ATOM 1227 C CA . SER A 1 160 ? 7.645 -9.914 -6.633 1 94.38 160 SER A CA 1
ATOM 1228 C C . SER A 1 160 ? 6.531 -10.039 -5.598 1 94.38 160 SER A C 1
ATOM 1230 O O . SER A 1 160 ? 5.531 -9.32 -5.664 1 94.38 160 SER A O 1
ATOM 1232 N N . LEU A 1 161 ? 6.738 -10.906 -4.672 1 96 161 LEU A N 1
ATOM 1233 C CA . LEU A 1 161 ? 5.73 -11.125 -3.641 1 96 161 LEU A CA 1
ATOM 1234 C C . LEU A 1 161 ? 5.605 -9.906 -2.732 1 96 161 LEU A C 1
ATOM 1236 O O . LEU A 1 161 ? 4.512 -9.586 -2.264 1 96 161 LEU A O 1
ATOM 1240 N N . LEU A 1 162 ? 6.699 -9.289 -2.449 1 96.56 162 LEU A N 1
ATOM 1241 C CA . LEU A 1 162 ? 6.68 -8.094 -1.619 1 96.56 162 LEU A CA 1
ATOM 1242 C C . LEU A 1 162 ? 5.953 -6.953 -2.324 1 96.56 162 LEU A C 1
ATOM 1244 O O . LEU A 1 162 ? 5.164 -6.238 -1.704 1 96.56 162 LEU A O 1
ATOM 1248 N N . ARG A 1 163 ? 6.207 -6.762 -3.623 1 96.81 163 ARG A N 1
ATOM 1249 C CA . ARG A 1 163 ? 5.469 -5.777 -4.41 1 96.81 163 ARG A CA 1
ATOM 1250 C C . ARG A 1 163 ? 3.975 -6.082 -4.398 1 96.81 163 ARG A C 1
ATOM 1252 O O . ARG A 1 163 ? 3.152 -5.168 -4.281 1 96.81 163 ARG A O 1
ATOM 1259 N N . CYS A 1 164 ? 3.688 -7.32 -4.516 1 97.62 164 CYS A N 1
ATOM 1260 C CA . CYS A 1 164 ? 2.305 -7.773 -4.457 1 97.62 164 CYS A CA 1
ATOM 1261 C C . CYS A 1 164 ? 1.657 -7.379 -3.135 1 97.62 164 CYS A C 1
ATOM 1263 O O . CYS A 1 164 ? 0.544 -6.852 -3.117 1 97.62 164 CYS A O 1
ATOM 1265 N N . ALA A 1 165 ? 2.357 -7.602 -2.08 1 97.94 165 ALA A N 1
ATOM 1266 C CA . ALA A 1 165 ? 1.865 -7.266 -0.748 1 97.94 165 ALA A CA 1
ATOM 1267 C C . ALA A 1 165 ? 1.602 -5.766 -0.623 1 97.94 165 ALA A C 1
ATOM 1269 O O . ALA A 1 165 ? 0.615 -5.352 -0.009 1 97.94 165 ALA A O 1
ATOM 1270 N N . GLY A 1 166 ? 2.48 -4.969 -1.168 1 97.88 166 GLY A N 1
ATOM 1271 C CA . GLY A 1 166 ? 2.295 -3.527 -1.143 1 97.88 166 GLY A CA 1
ATOM 1272 C C . GLY A 1 166 ? 1.02 -3.078 -1.829 1 97.88 166 GLY A C 1
ATOM 1273 O O . GLY A 1 166 ? 0.278 -2.252 -1.292 1 97.88 166 GLY A O 1
ATOM 1274 N N . ALA A 1 167 ? 0.799 -3.594 -3.014 1 98.06 167 ALA A N 1
ATOM 1275 C CA . ALA A 1 167 ? -0.417 -3.27 -3.754 1 98.06 167 ALA A CA 1
ATOM 1276 C C . ALA A 1 167 ? -1.659 -3.729 -2.996 1 98.06 167 ALA A C 1
ATOM 1278 O O . ALA A 1 167 ? -2.658 -3.008 -2.938 1 98.06 167 ALA A O 1
ATOM 1279 N N . ALA A 1 168 ? -1.569 -4.898 -2.439 1 98.56 168 ALA A N 1
ATOM 1280 C CA . ALA A 1 168 ? -2.695 -5.449 -1.691 1 98.56 168 ALA A CA 1
ATOM 1281 C C . ALA A 1 168 ? -3.021 -4.582 -0.477 1 98.56 168 ALA A C 1
ATOM 1283 O O . ALA A 1 168 ? -4.191 -4.352 -0.167 1 98.56 168 ALA A O 1
ATOM 1284 N N . TRP A 1 169 ? -2.037 -4.141 0.241 1 98.31 169 TRP A N 1
ATOM 1285 C CA . TRP A 1 169 ? -2.242 -3.26 1.388 1 98.31 169 TRP A CA 1
ATOM 1286 C C . TRP A 1 169 ? -2.949 -1.975 0.969 1 98.31 169 TRP A C 1
ATOM 1288 O O . TRP A 1 169 ? -3.85 -1.5 1.664 1 98.31 169 TRP A O 1
ATOM 1298 N N . SER A 1 170 ? -2.5 -1.427 -0.146 1 97.88 170 SER A N 1
ATOM 1299 C CA . SER A 1 170 ? -3.121 -0.213 -0.667 1 97.88 170 SER A CA 1
ATOM 1300 C C . SER A 1 170 ? -4.602 -0.431 -0.956 1 97.88 170 SER A C 1
ATOM 1302 O O . SER A 1 170 ? -5.434 0.431 -0.658 1 97.88 170 SER A O 1
ATOM 1304 N N . VAL A 1 171 ? -4.973 -1.565 -1.519 1 98.44 171 VAL A N 1
ATOM 1305 C CA . VAL A 1 171 ? -6.363 -1.912 -1.804 1 98.44 171 VAL A CA 1
ATOM 1306 C C . VAL A 1 171 ? -7.164 -1.954 -0.503 1 98.44 171 VAL A C 1
ATOM 1308 O O . VAL A 1 171 ? -8.211 -1.319 -0.393 1 98.44 171 VAL A O 1
ATOM 1311 N N . LEU A 1 172 ? -6.648 -2.656 0.467 1 98.44 172 LEU A N 1
ATOM 1312 C CA . LEU A 1 172 ? -7.344 -2.812 1.739 1 98.44 172 LEU A CA 1
ATOM 1313 C C . LEU A 1 172 ? -7.492 -1.471 2.447 1 98.44 172 LEU A C 1
ATOM 1315 O O . LEU A 1 172 ? -8.539 -1.187 3.037 1 98.44 172 LEU A O 1
ATOM 1319 N N . ALA A 1 173 ? -6.453 -0.667 2.393 1 97.94 173 ALA A N 1
ATOM 1320 C CA . ALA A 1 173 ? -6.5 0.658 3.004 1 97.94 173 ALA A CA 1
ATOM 1321 C C . ALA A 1 173 ? -7.59 1.518 2.369 1 97.94 173 ALA A C 1
ATOM 1323 O O . ALA A 1 173 ? -8.312 2.229 3.068 1 97.94 173 ALA A O 1
ATOM 1324 N N . GLN A 1 174 ? -7.695 1.475 1.062 1 97.12 174 GLN A N 1
ATOM 1325 C CA . GLN A 1 174 ? -8.719 2.242 0.368 1 97.12 174 GLN A CA 1
ATOM 1326 C C . GLN A 1 174 ? -10.117 1.764 0.751 1 97.12 174 GLN A C 1
ATOM 1328 O O . GLN A 1 174 ? -11 2.574 1.047 1 97.12 174 GLN A O 1
ATOM 1333 N N . ILE A 1 175 ? -10.32 0.463 0.763 1 97.06 175 ILE A N 1
ATOM 1334 C CA . ILE A 1 175 ? -11.609 -0.103 1.124 1 97.06 175 ILE A CA 1
ATOM 1335 C C . ILE A 1 175 ? -11.961 0.272 2.564 1 97.06 175 ILE A C 1
ATOM 1337 O O . ILE A 1 175 ? -13.078 0.69 2.852 1 97.06 175 ILE A O 1
ATOM 1341 N N . GLY A 1 176 ? -11 0.1 3.426 1 96.12 176 GLY A N 1
ATOM 1342 C CA . GLY A 1 176 ? -11.211 0.485 4.812 1 96.12 176 GLY A CA 1
ATOM 1343 C C . GLY A 1 176 ? -11.531 1.958 4.98 1 96.12 176 GLY A C 1
ATOM 1344 O O . GLY A 1 176 ? -12.391 2.322 5.785 1 96.12 176 GLY A O 1
ATOM 1345 N N . ALA A 1 177 ? -10.805 2.783 4.266 1 94.69 177 ALA A N 1
ATOM 1346 C CA . ALA A 1 177 ? -11.047 4.223 4.312 1 94.69 177 ALA A CA 1
ATOM 1347 C C . ALA A 1 177 ? -12.461 4.555 3.828 1 94.69 177 ALA A C 1
ATOM 1349 O O . ALA A 1 177 ? -13.148 5.383 4.426 1 94.69 177 ALA A O 1
ATOM 1350 N N . ASP A 1 178 ? -12.875 3.949 2.756 1 94.25 178 ASP A N 1
ATOM 1351 C CA . ASP A 1 178 ? -14.203 4.188 2.203 1 94.25 178 ASP A CA 1
ATOM 1352 C C . ASP A 1 178 ? -15.289 3.746 3.182 1 94.25 178 ASP A C 1
ATOM 1354 O O . ASP A 1 178 ? -16.312 4.426 3.334 1 94.25 178 ASP A O 1
ATOM 1358 N N . ALA A 1 179 ? -15.062 2.576 3.795 1 93.19 179 ALA A N 1
ATOM 1359 C CA . ALA A 1 179 ? -16.016 2.098 4.801 1 93.19 179 ALA A CA 1
ATOM 1360 C C . ALA A 1 179 ? -16.156 3.109 5.934 1 93.19 179 ALA A C 1
ATOM 1362 O O . ALA A 1 179 ? -17.281 3.406 6.363 1 93.19 179 ALA A O 1
ATOM 1363 N N . ALA A 1 180 ? -15.062 3.627 6.383 1 89.44 180 ALA A N 1
ATOM 1364 C CA . ALA A 1 180 ? -15.07 4.586 7.484 1 89.44 180 ALA A CA 1
ATOM 1365 C C . ALA A 1 180 ? -15.719 5.898 7.066 1 89.44 180 ALA A C 1
ATOM 1367 O O . ALA A 1 180 ? -16.391 6.551 7.867 1 89.44 180 ALA A O 1
ATOM 1368 N N . ALA A 1 181 ? -15.477 6.301 5.836 1 87.44 181 ALA A N 1
ATOM 1369 C CA . ALA A 1 181 ? -16.016 7.559 5.32 1 87.44 181 ALA A CA 1
ATOM 1370 C C . ALA A 1 181 ? -17.516 7.445 5.055 1 87.44 181 ALA A C 1
ATOM 1372 O O . ALA A 1 181 ? -18.234 8.445 5.082 1 87.44 181 ALA A O 1
ATOM 1373 N N . GLY A 1 182 ? -17.984 6.234 4.785 1 84.44 182 GLY A N 1
ATOM 1374 C CA . GLY A 1 182 ? -19.406 6.02 4.512 1 84.44 182 GLY A CA 1
ATOM 1375 C C . GLY A 1 182 ? -19.781 6.316 3.074 1 84.44 182 GLY A C 1
ATOM 1376 O O . GLY A 1 182 ? -18.906 6.512 2.225 1 84.44 182 GLY A O 1
ATOM 1377 N N . SER A 1 183 ? -21.078 6.289 2.756 1 78.88 183 SER A N 1
ATOM 1378 C CA . SER A 1 183 ? -21.609 6.395 1.397 1 78.88 183 SER A CA 1
ATOM 1379 C C . SER A 1 183 ? -21.281 7.754 0.786 1 78.88 183 SER A C 1
ATOM 1381 O O . SER A 1 183 ? -21.5 8.789 1.414 1 78.88 183 SER A O 1
ATOM 1383 N N . PRO A 1 184 ? -20.766 7.68 -0.435 1 71.94 184 PRO A N 1
ATOM 1384 C CA . PRO A 1 184 ? -20.453 8.945 -1.102 1 71.94 184 PRO A CA 1
ATOM 1385 C C . PRO A 1 184 ? -21.688 9.836 -1.281 1 71.94 184 PRO A C 1
ATOM 1387 O O . PRO A 1 184 ? -21.578 11.062 -1.164 1 71.94 184 PRO A O 1
ATOM 1390 N N . VAL A 1 185 ? -22.766 9.227 -1.656 1 65.25 185 VAL A N 1
ATOM 1391 C CA . VAL A 1 185 ? -23.969 10.016 -1.894 1 65.25 185 VAL A CA 1
ATOM 1392 C C . VAL A 1 185 ? -24.391 10.719 -0.605 1 65.25 185 VAL A C 1
ATOM 1394 O O . VAL A 1 185 ? -24.641 11.922 -0.605 1 65.25 185 VAL A O 1
ATOM 1397 N N . ARG A 1 186 ? -24.406 10.008 0.452 1 63.97 186 ARG A N 1
ATOM 1398 C CA . ARG A 1 186 ? -24.828 10.57 1.731 1 63.97 186 ARG A CA 1
ATOM 1399 C C . ARG A 1 186 ? -23.781 11.555 2.258 1 63.97 186 ARG A C 1
ATOM 1401 O O . ARG A 1 186 ? -24.109 12.5 2.969 1 63.97 186 ARG A O 1
ATOM 1408 N N . GLY A 1 187 ? -22.625 11.203 1.724 1 70.25 187 GLY A N 1
ATOM 1409 C CA . GLY A 1 187 ? -21.516 11.992 2.24 1 70.25 187 GLY A CA 1
ATOM 1410 C C . GLY A 1 187 ? -21.172 13.18 1.36 1 70.25 187 GLY A C 1
ATOM 1411 O O . GLY A 1 187 ? -20.328 14 1.724 1 70.25 187 GLY A O 1
ATOM 1412 N N . GLU A 1 188 ? -21.891 13.289 0.263 1 76.19 188 GLU A N 1
ATOM 1413 C CA . GLU A 1 188 ? -21.516 14.266 -0.751 1 76.19 188 GLU A CA 1
ATOM 1414 C C . GLU A 1 188 ? -21.547 15.688 -0.188 1 76.19 188 GLU A C 1
ATOM 1416 O O . GLU A 1 188 ? -20.594 16.453 -0.355 1 76.19 188 GLU A O 1
ATOM 1421 N N . PRO A 1 189 ? -22.656 16.047 0.558 1 79.94 189 PRO A N 1
ATOM 1422 C CA . PRO A 1 189 ? -22.656 17.406 1.083 1 79.94 189 PRO A CA 1
ATOM 1423 C C . PRO A 1 189 ? -21.5 17.688 2.033 1 79.94 189 PRO A C 1
ATOM 1425 O O . PRO A 1 189 ? -20.906 18.766 1.997 1 79.94 189 PRO A O 1
ATOM 1428 N N . VAL A 1 190 ? -21.25 16.734 2.777 1 84.75 190 VAL A N 1
ATOM 1429 C CA . VAL A 1 190 ? -20.188 16.891 3.752 1 84.75 190 VAL A CA 1
ATOM 1430 C C . VAL A 1 190 ? -18.844 16.938 3.031 1 84.75 190 VAL A C 1
ATOM 1432 O O . VAL A 1 190 ? -17.984 17.766 3.363 1 84.75 190 VAL A O 1
ATOM 1435 N N . ARG A 1 191 ? -18.719 16.156 2.061 1 84.69 191 ARG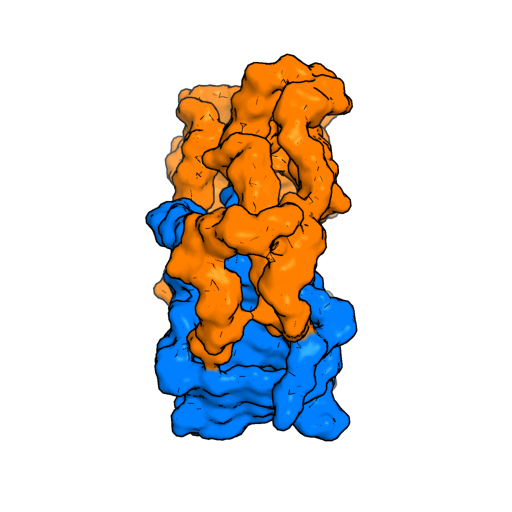 A N 1
ATOM 1436 C CA . ARG A 1 191 ? -17.484 16.156 1.274 1 84.69 191 ARG A CA 1
ATOM 1437 C C . ARG A 1 191 ? -17.297 17.5 0.562 1 84.69 191 ARG A C 1
ATOM 1439 O O . ARG A 1 191 ? -16.188 18.031 0.523 1 84.69 191 ARG A O 1
ATOM 1446 N N . ALA A 1 192 ? -18.281 17.906 0.034 1 86.81 192 ALA A N 1
ATOM 1447 C CA . ALA A 1 192 ? -18.234 19.203 -0.641 1 86.81 192 ALA A CA 1
ATOM 1448 C C . ALA A 1 192 ? -17.891 20.312 0.34 1 86.81 192 ALA A C 1
ATOM 1450 O O . ALA A 1 192 ? -17.156 21.234 0.001 1 86.81 192 ALA A O 1
ATOM 1451 N N . ALA A 1 193 ? -18.516 20.219 1.46 1 89.31 193 ALA A N 1
ATOM 1452 C CA . ALA A 1 193 ? -18.203 21.203 2.498 1 89.31 193 ALA A CA 1
ATOM 1453 C C . ALA A 1 193 ? -16.734 21.125 2.904 1 89.31 193 ALA A C 1
ATOM 1455 O O . ALA A 1 193 ? -16.078 22.156 3.076 1 89.31 193 ALA A O 1
ATOM 1456 N N . GLN A 1 194 ? -16.266 19.953 3.059 1 89.31 194 GLN A N 1
ATOM 1457 C CA . GLN A 1 194 ? -14.852 19.766 3.391 1 89.31 194 GLN A CA 1
ATOM 1458 C C . GLN A 1 194 ? -13.953 20.391 2.33 1 89.31 194 GLN A C 1
ATOM 1460 O O . GLN A 1 194 ? -12.984 21.094 2.66 1 89.31 194 GLN A O 1
ATOM 1465 N N . GLU A 1 195 ? -14.25 20.156 1.116 1 87.19 195 GLU A N 1
ATOM 1466 C CA . GLU A 1 195 ? -13.477 20.719 0.011 1 87.19 195 GLU A CA 1
ATOM 1467 C C . GLU A 1 195 ? -13.523 22.25 0.027 1 87.19 195 GLU A C 1
ATOM 1469 O O . GLU A 1 195 ? -12.516 22.906 -0.208 1 87.19 195 GLU A O 1
ATOM 1474 N N . TYR A 1 196 ? -14.727 22.719 0.25 1 89.06 196 TYR A N 1
ATOM 1475 C CA . TYR A 1 196 ? -14.898 24.172 0.348 1 89.06 196 TYR A CA 1
ATOM 1476 C C . TYR A 1 196 ? -14.016 24.75 1.442 1 89.06 196 TYR A C 1
ATOM 1478 O O . TYR A 1 196 ? -13.328 25.75 1.229 1 89.06 196 TYR A O 1
ATOM 1486 N N . LEU A 1 197 ? -14.016 24.109 2.527 1 90.38 197 LEU A N 1
ATOM 1487 C CA . LEU A 1 197 ? -13.273 24.609 3.682 1 90.38 197 LEU A CA 1
ATOM 1488 C C . LEU A 1 197 ? -11.766 24.516 3.434 1 90.38 197 LEU A C 1
ATOM 1490 O O . LEU A 1 197 ? -11.008 25.391 3.881 1 90.38 197 LEU A O 1
ATOM 1494 N N . ARG A 1 198 ? -11.336 23.547 2.721 1 87.44 198 ARG A N 1
ATOM 1495 C CA . ARG A 1 198 ? -9.922 23.359 2.428 1 87.44 198 ARG A CA 1
ATOM 1496 C C . ARG A 1 198 ? -9.398 24.453 1.506 1 87.44 198 ARG A C 1
ATOM 1498 O O . ARG A 1 198 ? -8.234 24.844 1.596 1 87.44 198 ARG A O 1
ATOM 1505 N N . THR A 1 199 ? -10.234 24.953 0.681 1 87.5 199 THR A N 1
ATOM 1506 C CA . THR A 1 199 ? -9.812 25.938 -0.319 1 87.5 199 THR A CA 1
ATOM 1507 C C . THR A 1 199 ? -10.094 27.359 0.161 1 87.5 199 THR A C 1
ATOM 1509 O O . THR A 1 199 ? -9.68 28.328 -0.476 1 87.5 199 THR A O 1
ATOM 1512 N N . HIS A 1 200 ? -10.812 27.484 1.243 1 87.56 200 HIS A N 1
ATOM 1513 C CA . HIS A 1 200 ? -11.148 28.797 1.807 1 87.56 200 HIS A CA 1
ATOM 1514 C C . HIS A 1 200 ? -10.805 28.859 3.291 1 87.56 200 HIS A C 1
ATOM 1516 O O . HIS A 1 200 ? -11.664 29.172 4.121 1 87.56 200 HIS A O 1
ATOM 1522 N N . LEU A 1 201 ? -9.562 28.734 3.596 1 85.38 201 LEU A N 1
ATOM 1523 C CA . LEU A 1 201 ? -9.109 28.609 4.977 1 85.38 201 LEU A CA 1
ATOM 1524 C C . LEU A 1 201 ? -9.297 29.922 5.734 1 85.38 201 LEU A C 1
ATOM 1526 O O . LEU A 1 201 ? -9.484 29.922 6.953 1 85.38 201 LEU A O 1
ATOM 1530 N N . ASP A 1 202 ? -9.273 31 5 1 84.12 202 ASP A N 1
ATOM 1531 C CA . ASP A 1 202 ? -9.344 32.312 5.641 1 84.12 202 ASP A CA 1
ATOM 1532 C C . ASP A 1 202 ? -10.789 32.781 5.758 1 84.12 202 ASP A C 1
ATOM 1534 O O . ASP A 1 202 ? -11.047 33.844 6.355 1 84.12 202 ASP A O 1
ATOM 1538 N N . ALA A 1 203 ? -11.711 32 5.34 1 82.88 203 ALA A N 1
ATOM 1539 C CA . ALA A 1 203 ? -13.109 32.438 5.336 1 82.88 203 ALA A CA 1
ATOM 1540 C C . ALA A 1 203 ? -13.734 32.25 6.719 1 82.88 203 ALA A C 1
ATOM 1542 O O . ALA A 1 203 ? -13.289 31.422 7.508 1 82.88 203 ALA A O 1
ATOM 1543 N N . VAL A 1 204 ? -14.688 33.156 7.031 1 84.94 204 VAL A N 1
ATOM 1544 C CA . VAL A 1 204 ? -15.477 33 8.25 1 84.94 204 VAL A CA 1
ATOM 1545 C C . VAL A 1 204 ? -16.422 31.812 8.102 1 84.94 204 VAL A C 1
ATOM 1547 O O . VAL A 1 204 ? -17.141 31.703 7.102 1 84.94 204 VAL A O 1
ATOM 1550 N N . VAL A 1 205 ? -16.297 30.984 9.078 1 87.44 205 VAL A N 1
ATOM 1551 C CA . VAL A 1 205 ? -17.062 29.75 9.008 1 87.44 205 VAL A CA 1
ATOM 1552 C C . VAL A 1 205 ? -18.344 29.875 9.828 1 87.44 205 VAL A C 1
ATOM 1554 O O . VAL A 1 205 ? -18.297 30.047 11.047 1 87.44 205 VAL A O 1
ATOM 1557 N N . GLU A 1 206 ? -19.422 29.906 9.156 1 92.19 206 GLU A N 1
ATOM 1558 C CA . GLU A 1 206 ? -20.734 29.812 9.773 1 92.19 206 GLU A CA 1
ATOM 1559 C C . GLU A 1 206 ? -21.422 28.5 9.422 1 92.19 206 GLU A C 1
ATOM 1561 O O . GLU A 1 206 ? -21.812 28.281 8.273 1 92.19 206 GLU A O 1
ATOM 1566 N N . VAL A 1 207 ? -21.594 27.719 10.469 1 93.19 207 VAL A N 1
ATOM 1567 C CA . VAL A 1 207 ? -22.078 26.359 10.273 1 93.19 207 VAL A CA 1
ATOM 1568 C C . VAL A 1 207 ? -23.438 26.391 9.594 1 93.19 207 VAL A C 1
ATOM 1570 O O . VAL A 1 207 ? -23.703 25.625 8.664 1 93.19 207 VAL A O 1
ATOM 1573 N N . ALA A 1 208 ? -24.281 27.312 10.078 1 94.25 208 ALA A N 1
ATOM 1574 C CA . ALA A 1 208 ? -25.625 27.422 9.516 1 94.25 208 ALA A CA 1
ATOM 1575 C C . ALA A 1 208 ? -25.562 27.797 8.039 1 94.25 208 ALA A C 1
ATOM 1577 O O . ALA A 1 208 ? -26.328 27.281 7.227 1 94.25 208 ALA A O 1
ATOM 1578 N N . ALA A 1 209 ? -24.734 28.688 7.73 1 92.94 209 ALA A N 1
ATOM 1579 C CA . ALA A 1 209 ? -24.578 29.125 6.348 1 92.94 209 ALA A CA 1
ATOM 1580 C C . ALA A 1 209 ? -24.062 27.984 5.469 1 92.94 209 ALA A C 1
ATOM 1582 O O . ALA A 1 209 ? -24.484 27.828 4.324 1 92.94 209 ALA A O 1
ATOM 1583 N N . LEU A 1 210 ? -23.078 27.281 5.996 1 91.5 210 LEU A N 1
ATOM 1584 C CA . LEU A 1 210 ? -22.547 26.141 5.27 1 91.5 210 LEU A CA 1
ATOM 1585 C C . LEU A 1 210 ? -23.609 25.078 5.031 1 91.5 210 LEU A C 1
ATOM 1587 O O . LEU A 1 210 ? -23.703 24.516 3.938 1 91.5 210 LEU A O 1
ATOM 1591 N N . ALA A 1 211 ? -24.328 24.781 6.086 1 93.06 211 ALA A N 1
ATOM 1592 C CA . ALA A 1 211 ? -25.422 23.812 5.973 1 93.06 211 ALA A CA 1
ATOM 1593 C C . ALA A 1 211 ? -26.391 24.219 4.863 1 93.06 211 ALA A C 1
ATOM 1595 O O . ALA A 1 211 ? -26.766 23.391 4.027 1 93.06 211 ALA A O 1
ATOM 1596 N N . ARG A 1 212 ? -26.781 25.484 4.891 1 92.62 212 ARG A N 1
ATOM 1597 C CA . ARG A 1 212 ? -27.719 26.016 3.887 1 92.62 212 ARG A CA 1
ATOM 1598 C C . ARG A 1 212 ? -27.125 25.891 2.484 1 92.62 212 ARG A C 1
ATOM 1600 O O . ARG A 1 212 ? -27.844 25.547 1.535 1 92.62 212 ARG A O 1
ATOM 1607 N N . ARG A 1 213 ? -25.922 26.188 2.379 1 90.62 213 ARG A N 1
ATOM 1608 C CA . ARG A 1 213 ? -25.234 26.125 1.093 1 90.62 213 ARG A CA 1
ATOM 1609 C C . ARG A 1 213 ? -25.344 24.734 0.479 1 90.62 213 ARG A C 1
ATOM 1611 O O . ARG A 1 213 ? -25.422 24.594 -0.743 1 90.62 213 ARG A O 1
ATOM 1618 N N . PHE A 1 214 ? -25.391 23.766 1.355 1 87.44 214 PHE A N 1
ATOM 1619 C CA . PHE A 1 214 ? -25.344 22.406 0.845 1 87.44 214 PHE A CA 1
ATOM 1620 C C . PHE A 1 214 ? -26.688 21.703 1.051 1 87.44 214 PHE A C 1
ATOM 1622 O O . PHE A 1 214 ? -26.781 20.484 1.003 1 87.44 214 PHE A O 1
ATOM 1629 N N . GLY A 1 215 ? -27.672 22.469 1.345 1 88.81 215 GLY A N 1
ATOM 1630 C CA . GLY A 1 215 ? -29.062 22.031 1.312 1 88.81 215 GLY A CA 1
ATOM 1631 C C . GLY A 1 215 ? -29.453 21.188 2.508 1 88.81 215 GLY A C 1
ATOM 1632 O O . GLY A 1 215 ? -30.297 20.297 2.393 1 88.81 215 GLY A O 1
ATOM 1633 N N . LEU A 1 216 ? -28.891 21.328 3.648 1 91.38 216 LEU A N 1
ATOM 1634 C CA . LEU A 1 216 ? -29.188 20.578 4.859 1 91.38 216 LEU A CA 1
ATOM 1635 C C . LEU A 1 216 ? -29.547 21.516 6.008 1 91.38 216 LEU A C 1
ATOM 1637 O O . LEU A 1 216 ? -29.188 22.688 5.988 1 91.38 216 LEU A O 1
ATOM 1641 N N . SER A 1 217 ? -30.344 20.953 6.926 1 94.06 217 SER A N 1
ATOM 1642 C CA . SER A 1 217 ? -30.5 21.703 8.172 1 94.06 217 SER A CA 1
ATOM 1643 C C . SER A 1 217 ? -29.203 21.75 8.961 1 94.06 217 SER A C 1
ATOM 1645 O O . SER A 1 217 ? -28.312 20.922 8.766 1 94.06 217 SER A O 1
ATOM 1647 N N . THR A 1 218 ? -29.109 22.797 9.805 1 94 218 THR A N 1
ATOM 1648 C CA . THR A 1 218 ? -27.906 22.953 10.602 1 94 218 THR A CA 1
ATOM 1649 C C . THR A 1 218 ? -27.656 21.719 11.469 1 94 218 THR A C 1
ATOM 1651 O O . THR A 1 218 ? -26.516 21.234 11.57 1 94 218 THR A O 1
ATOM 1654 N N . SER A 1 219 ? -28.688 21.219 12.023 1 93.75 219 SER A N 1
ATOM 1655 C CA . SER A 1 219 ? -28.562 20.062 12.898 1 93.75 219 SER A CA 1
ATOM 1656 C C . SER A 1 219 ? -28.125 18.828 12.125 1 93.75 219 SER A C 1
ATOM 1658 O O . SER A 1 219 ? -27.219 18.109 12.555 1 93.75 219 SER A O 1
ATOM 1660 N N . HIS A 1 220 ? -28.75 18.594 11.008 1 92.19 220 HIS A N 1
ATOM 1661 C CA . HIS A 1 220 ? -28.422 17.438 10.18 1 92.19 220 HIS A CA 1
ATOM 1662 C C . HIS A 1 220 ? -27 17.562 9.617 1 92.19 220 HIS A C 1
ATOM 1664 O O . HIS A 1 220 ? -26.266 16.578 9.594 1 92.19 220 HIS A O 1
ATOM 1670 N N . PHE A 1 221 ? -26.672 18.719 9.227 1 92.38 221 PHE A N 1
ATOM 1671 C CA . PHE A 1 221 ? -25.344 18.953 8.695 1 92.38 221 PHE A CA 1
ATOM 1672 C C . PHE A 1 221 ? -24.281 18.719 9.758 1 92.38 221 PHE A C 1
ATOM 1674 O O . PHE A 1 221 ? -23.281 18.031 9.516 1 92.38 221 PHE A O 1
ATOM 1681 N N . SER A 1 222 ? -24.469 19.25 10.859 1 92.94 222 SER A N 1
ATOM 1682 C CA . SER A 1 222 ? -23.516 19.109 11.953 1 92.94 222 SER A CA 1
ATOM 1683 C C . SER A 1 222 ? -23.328 17.656 12.344 1 92.94 222 SER A C 1
ATOM 1685 O O . SER A 1 222 ? -22.203 17.219 12.578 1 92.94 222 SER A O 1
ATOM 1687 N N . ALA A 1 223 ? -24.375 16.969 12.367 1 90.69 223 ALA A N 1
ATOM 1688 C CA . ALA A 1 223 ? -24.312 15.555 12.734 1 90.69 223 ALA A CA 1
ATOM 1689 C C . ALA A 1 223 ? -23.547 14.75 11.703 1 90.69 223 ALA A C 1
ATOM 1691 O O . ALA A 1 223 ? -22.688 13.938 12.055 1 90.69 223 ALA A O 1
ATOM 1692 N N . ARG A 1 224 ? -23.828 15.016 10.5 1 87.56 224 ARG A N 1
ATOM 1693 C CA . ARG A 1 224 ? -23.156 14.297 9.422 1 87.56 224 ARG A CA 1
ATOM 1694 C C . ARG A 1 224 ? -21.688 14.672 9.344 1 87.56 224 ARG A C 1
ATOM 1696 O O . ARG A 1 224 ? -20.844 13.82 9.047 1 87.56 224 ARG A O 1
ATOM 1703 N N . PHE A 1 225 ? -21.484 15.906 9.539 1 90.56 225 PHE A N 1
ATOM 1704 C CA . PHE A 1 225 ? -20.109 16.375 9.492 1 90.56 225 PHE A CA 1
ATOM 1705 C C . PHE A 1 225 ? -19.281 15.75 10.602 1 90.56 225 PHE A C 1
ATOM 1707 O O . PHE A 1 225 ? -18.156 15.297 10.367 1 90.56 225 PHE A O 1
ATOM 1714 N N . ARG A 1 226 ? -19.859 15.688 11.711 1 89.06 226 ARG A N 1
ATOM 1715 C CA . ARG A 1 226 ? -19.172 15.062 12.836 1 89.06 226 ARG A CA 1
ATOM 1716 C C . ARG A 1 226 ? -18.922 13.586 12.578 1 89.06 226 ARG A C 1
ATOM 1718 O O . ARG A 1 226 ? -17.844 13.062 12.891 1 89.06 226 ARG A O 1
ATOM 1725 N N . ALA A 1 227 ? -19.812 13.008 12.039 1 82.75 227 ALA A N 1
ATOM 1726 C CA . ALA A 1 227 ? -19.672 11.594 11.727 1 82.75 227 ALA A CA 1
ATOM 1727 C C . ALA A 1 227 ? -18.547 11.367 10.711 1 82.75 227 ALA A C 1
ATOM 1729 O O . ALA A 1 227 ? -17.812 10.375 10.797 1 82.75 227 ALA A O 1
ATOM 1730 N N . ALA A 1 228 ? -18.375 12.266 9.859 1 82.19 228 ALA A N 1
ATOM 1731 C CA . ALA A 1 228 ? -17.422 12.117 8.75 1 82.19 228 ALA A CA 1
ATOM 1732 C C . ALA A 1 228 ? -16.016 12.508 9.18 1 82.19 228 ALA A C 1
ATOM 1734 O O . ALA A 1 228 ? -15.031 11.969 8.672 1 82.19 228 ALA A O 1
ATOM 1735 N N . THR A 1 229 ? -15.93 13.422 10.109 1 84.94 229 THR A N 1
ATOM 1736 C CA . THR A 1 229 ? -14.617 14 10.367 1 84.94 229 THR A CA 1
ATOM 1737 C C . THR A 1 229 ? -14.148 13.68 11.781 1 84.94 229 THR A C 1
ATOM 1739 O O . THR A 1 229 ? -12.977 13.891 12.109 1 84.94 229 THR A O 1
ATOM 1742 N N . GLY A 1 230 ? -14.977 13.078 12.57 1 81.81 230 GLY A N 1
ATOM 1743 C CA . GLY A 1 230 ? -14.656 12.781 13.953 1 81.81 230 GLY A CA 1
ATOM 1744 C C . GLY A 1 230 ? -14.797 13.984 14.867 1 81.81 230 GLY A C 1
ATOM 1745 O O . GLY A 1 230 ? -14.625 13.867 16.078 1 81.81 230 GLY A O 1
ATOM 1746 N N . GLY A 1 231 ? -15.156 15.062 14.258 1 85.62 231 GLY A N 1
ATOM 1747 C CA . GLY A 1 231 ? -15.344 16.297 15.008 1 85.62 231 GLY A CA 1
ATOM 1748 C C . GLY A 1 231 ? -16.266 17.281 14.305 1 85.62 231 GLY A C 1
ATOM 1749 O O . GLY A 1 231 ? -16.797 16.984 13.234 1 85.62 231 GLY A O 1
ATOM 1750 N N . GLY A 1 232 ? -16.5 18.438 14.945 1 90.44 232 GLY A N 1
ATOM 1751 C CA . GLY A 1 232 ? -17.344 19.453 14.344 1 90.44 232 GLY A CA 1
ATOM 1752 C C . GLY A 1 232 ? -16.641 20.312 13.312 1 90.44 232 GLY A C 1
ATOM 1753 O O . GLY A 1 232 ? -15.422 20.188 13.133 1 90.44 232 GLY A O 1
ATOM 1754 N N . VAL A 1 233 ? -17.406 21.125 12.602 1 92.31 233 VAL A N 1
ATOM 1755 C CA . VAL A 1 233 ? -16.938 21.969 11.516 1 92.31 233 VAL A CA 1
ATOM 1756 C C . VAL A 1 233 ? -15.836 22.906 12.023 1 92.31 233 VAL A C 1
ATOM 1758 O O . VAL A 1 233 ? -14.789 23.047 11.391 1 92.31 233 VAL A O 1
ATOM 1761 N N . VAL A 1 234 ? -16.047 23.438 13.133 1 91.62 234 VAL A N 1
ATOM 1762 C CA . VAL A 1 234 ? -15.133 24.422 13.695 1 91.62 234 VAL A CA 1
ATOM 1763 C C . VAL A 1 234 ? -13.797 23.75 14.008 1 91.62 234 VAL A C 1
ATOM 1765 O O . VAL A 1 234 ? -12.734 24.297 13.68 1 91.62 234 VAL A O 1
ATOM 1768 N N . GLU A 1 235 ? -13.883 22.641 14.625 1 92.31 235 GLU A N 1
ATOM 1769 C CA . GLU A 1 235 ? -12.664 21.906 14.938 1 92.31 235 GLU A CA 1
ATOM 1770 C C . GLU A 1 235 ? -11.93 21.484 13.664 1 92.31 235 GLU A C 1
ATOM 1772 O O . GLU A 1 235 ? -10.703 21.531 13.609 1 92.31 235 GLU A O 1
ATOM 1777 N N . TYR A 1 236 ? -12.688 21.094 12.688 1 93.06 236 TYR A N 1
ATOM 1778 C CA . TYR A 1 236 ? -12.125 20.688 11.406 1 93.06 236 TYR A CA 1
ATOM 1779 C C . TYR A 1 236 ? -11.359 21.844 10.766 1 93.06 236 TYR A C 1
ATOM 1781 O O . TYR A 1 236 ? -10.227 21.672 10.305 1 93.06 236 TYR A O 1
ATOM 1789 N N . VAL A 1 237 ? -11.922 22.969 10.719 1 93.12 237 VAL A N 1
ATOM 1790 C CA . VAL A 1 237 ? -11.305 24.141 10.133 1 93.12 237 VAL A CA 1
ATOM 1791 C C . VAL A 1 237 ? -10.055 24.531 10.93 1 93.12 237 VAL A C 1
ATOM 1793 O O . VAL A 1 237 ? -9.031 24.891 10.352 1 93.12 237 VAL A O 1
ATOM 1796 N N . LYS A 1 238 ? -10.203 24.484 12.188 1 93.06 238 LYS A N 1
ATOM 1797 C CA . LYS A 1 238 ? -9.055 24.781 13.039 1 93.06 238 LYS A CA 1
ATOM 1798 C C . LYS A 1 238 ? -7.863 23.891 12.672 1 93.06 238 LYS A C 1
ATOM 1800 O O . LYS A 1 238 ? -6.742 24.391 12.516 1 93.06 238 LYS A O 1
ATOM 1805 N N . ARG A 1 239 ? -8.117 22.656 12.492 1 92.44 239 ARG A N 1
ATOM 1806 C CA . ARG A 1 239 ? -7.055 21.719 12.156 1 92.44 239 ARG A CA 1
ATOM 1807 C C . ARG A 1 239 ? -6.441 22.031 10.797 1 92.44 239 ARG A C 1
ATOM 1809 O O . ARG A 1 239 ? -5.227 21.953 10.617 1 92.44 239 ARG A O 1
ATOM 1816 N N . LEU A 1 240 ? -7.242 22.328 9.859 1 92.44 240 LEU A N 1
ATOM 1817 C CA . LEU A 1 240 ? -6.766 22.719 8.531 1 92.44 240 LEU A CA 1
ATOM 1818 C C . LEU A 1 240 ? -5.867 23.938 8.617 1 92.44 240 LEU A C 1
ATOM 1820 O O . LEU A 1 240 ? -4.797 23.984 8.008 1 92.44 240 LEU A O 1
ATOM 1824 N N . ARG A 1 241 ? -6.367 24.891 9.344 1 93.88 241 ARG A N 1
ATOM 1825 C CA . ARG A 1 241 ? -5.625 26.141 9.484 1 93.88 241 ARG A CA 1
ATOM 1826 C C . ARG A 1 241 ? -4.289 25.906 10.188 1 93.88 241 ARG A C 1
ATOM 1828 O O . ARG A 1 241 ? -3.266 26.469 9.781 1 93.88 241 ARG A O 1
ATOM 1835 N N . MET A 1 242 ? -4.309 25.094 11.188 1 93.69 242 MET A N 1
ATOM 1836 C CA . MET A 1 242 ? -3.084 24.797 11.922 1 93.69 242 MET A CA 1
ATOM 1837 C C . MET A 1 242 ? -2.094 24.031 11.055 1 93.69 242 MET A C 1
ATOM 1839 O O . MET A 1 242 ? -0.881 24.219 11.172 1 93.69 242 MET A O 1
ATOM 1843 N N . ALA A 1 243 ? -2.635 23.141 10.266 1 91.56 243 ALA A N 1
ATOM 1844 C CA . ALA A 1 243 ? -1.771 22.422 9.336 1 91.56 243 ALA A CA 1
ATOM 1845 C C . ALA A 1 243 ? -1.069 23.375 8.375 1 91.56 243 ALA A C 1
ATOM 1847 O O . ALA A 1 243 ? 0.135 23.25 8.141 1 91.56 243 ALA A O 1
ATOM 1848 N N . ARG A 1 244 ? -1.78 24.266 7.875 1 91 244 ARG A N 1
ATOM 1849 C CA . ARG A 1 244 ? -1.21 25.266 6.98 1 91 244 ARG A CA 1
ATOM 1850 C C . ARG A 1 244 ? -0.212 26.156 7.715 1 91 244 ARG A C 1
ATOM 1852 O O . ARG A 1 244 ? 0.828 26.516 7.16 1 91 244 ARG A O 1
ATOM 1859 N N . ALA A 1 245 ? -0.555 26.516 8.852 1 93.31 245 ALA A N 1
ATOM 1860 C CA . ALA A 1 245 ? 0.359 27.312 9.664 1 93.31 245 ALA A CA 1
ATOM 1861 C C . ALA A 1 245 ? 1.688 26.594 9.867 1 93.31 245 ALA A C 1
ATOM 1863 O O . ALA A 1 245 ? 2.756 27.203 9.75 1 93.31 245 ALA A O 1
ATOM 1864 N N . CYS A 1 246 ? 1.581 25.328 10.195 1 91.06 246 CYS A N 1
ATOM 1865 C CA . CYS A 1 246 ? 2.783 24.516 10.359 1 91.06 246 CYS A CA 1
ATOM 1866 C C . CYS A 1 246 ? 3.643 24.547 9.102 1 91.06 246 CYS A C 1
ATOM 1868 O O . CYS A 1 246 ? 4.859 24.719 9.18 1 91.06 246 CYS A O 1
ATOM 1870 N N . GLU A 1 247 ? 3.025 24.375 8.031 1 87.88 247 GLU A N 1
ATOM 1871 C CA . GLU A 1 247 ? 3.727 24.422 6.754 1 87.88 247 GLU A CA 1
ATOM 1872 C C . GLU A 1 247 ? 4.457 25.75 6.582 1 87.88 247 GLU A C 1
ATOM 1874 O O . GLU A 1 247 ? 5.625 25.781 6.184 1 87.88 247 GLU A O 1
ATOM 1879 N N . LEU A 1 248 ? 3.793 26.812 6.879 1 89 248 LEU A N 1
ATOM 1880 C CA . LEU A 1 248 ? 4.359 28.141 6.711 1 89 248 LEU A CA 1
ATOM 1881 C C . LEU A 1 248 ? 5.484 28.391 7.711 1 89 248 LEU A C 1
ATOM 1883 O O . LEU A 1 248 ? 6.492 29.016 7.379 1 89 248 LEU A O 1
ATOM 1887 N N . LEU A 1 249 ? 5.32 27.875 8.898 1 89.88 249 LEU A N 1
ATOM 1888 C CA . LEU A 1 249 ? 6.34 28.031 9.93 1 89.88 249 LEU A CA 1
ATOM 1889 C C . LEU A 1 249 ? 7.629 27.312 9.523 1 89.88 249 LEU A C 1
ATOM 1891 O O . LEU A 1 249 ? 8.727 27.766 9.852 1 89.88 249 LEU A O 1
ATOM 1895 N N . ILE A 1 250 ? 7.465 26.234 8.844 1 84.69 250 ILE A N 1
ATOM 1896 C CA . ILE A 1 250 ? 8.602 25.406 8.469 1 84.69 250 ILE A CA 1
ATOM 1897 C C . ILE A 1 250 ? 9.242 25.953 7.195 1 84.69 250 ILE A C 1
ATOM 1899 O O . ILE A 1 250 ? 10.469 26 7.082 1 84.69 250 ILE A O 1
ATOM 1903 N N . THR A 1 251 ? 8.477 26.469 6.305 1 81.12 251 THR A N 1
ATOM 1904 C CA . THR A 1 251 ? 8.977 26.719 4.957 1 81.12 251 THR A CA 1
ATOM 1905 C C . THR A 1 251 ? 9.266 28.203 4.75 1 81.12 251 THR A C 1
ATOM 1907 O O . THR A 1 251 ? 9.883 28.578 3.75 1 81.12 251 THR A O 1
ATOM 1910 N N . THR A 1 252 ? 8.766 29.062 5.68 1 84.12 252 THR A N 1
ATOM 1911 C CA . THR A 1 252 ? 8.961 30.5 5.508 1 84.12 252 THR A CA 1
ATOM 1912 C C . THR A 1 252 ? 9.555 31.125 6.77 1 84.12 252 THR A C 1
ATOM 1914 O O . THR A 1 252 ? 9.672 30.453 7.801 1 84.12 252 THR A O 1
ATOM 1917 N N . GLU A 1 253 ? 9.898 32.406 6.676 1 87.5 253 GLU A N 1
ATOM 1918 C CA . GLU A 1 253 ? 10.359 33.156 7.828 1 87.5 253 GLU A CA 1
ATOM 1919 C C . GLU A 1 253 ? 9.344 34.25 8.219 1 87.5 253 GLU A C 1
ATOM 1921 O O . GLU A 1 253 ? 9.68 35.219 8.891 1 87.5 253 GLU A O 1
ATOM 1926 N N . LEU A 1 254 ? 8.195 34.031 7.734 1 91.56 254 LEU A N 1
ATOM 1927 C CA . LEU A 1 254 ? 7.156 35 8.039 1 91.56 254 LEU A CA 1
ATOM 1928 C C . LEU A 1 254 ? 6.938 35.125 9.539 1 91.56 254 LEU A C 1
ATOM 1930 O O . LEU A 1 254 ? 6.965 34.125 10.258 1 91.56 254 LEU A O 1
ATOM 1934 N N . PRO A 1 255 ? 6.738 36.344 9.938 1 94.44 255 PRO A N 1
ATOM 1935 C CA . PRO A 1 255 ? 6.375 36.5 11.344 1 94.44 255 PRO A CA 1
ATOM 1936 C C . PRO A 1 255 ? 5.105 35.719 11.711 1 94.44 255 PRO A C 1
ATOM 1938 O O . PRO A 1 255 ? 4.195 35.594 10.883 1 94.44 255 PRO A O 1
ATOM 1941 N N . VAL A 1 256 ? 5.09 35.281 12.93 1 95.06 256 VAL A N 1
ATOM 1942 C CA . VAL A 1 256 ? 3.967 34.469 13.414 1 95.06 256 VAL A CA 1
ATOM 1943 C C . VAL A 1 256 ? 2.662 35.25 13.195 1 95.06 256 VAL A C 1
ATOM 1945 O O . VAL A 1 256 ? 1.647 34.656 12.82 1 95.06 256 VAL A O 1
ATOM 1948 N N . ALA A 1 257 ? 2.703 36.531 13.391 1 95.94 257 ALA A N 1
ATOM 1949 C CA . ALA A 1 257 ? 1.511 37.344 13.219 1 95.94 257 ALA A CA 1
ATOM 1950 C C . ALA A 1 257 ? 1.019 37.312 11.773 1 95.94 257 ALA A C 1
ATOM 1952 O O . ALA A 1 257 ? -0.189 37.281 11.523 1 95.94 257 ALA A O 1
ATOM 1953 N N . ASP A 1 258 ? 1.915 37.344 10.828 1 95.81 258 ASP A N 1
ATOM 1954 C CA . ASP A 1 258 ? 1.557 37.281 9.414 1 95.81 258 ASP A CA 1
ATOM 1955 C C . ASP A 1 258 ? 0.993 35.906 9.047 1 95.81 258 ASP A C 1
ATOM 1957 O O . ASP A 1 258 ? 0.043 35.812 8.266 1 95.81 258 ASP A O 1
ATOM 1961 N N . ILE A 1 259 ? 1.614 34.906 9.594 1 94.94 259 ILE A N 1
ATOM 1962 C CA . ILE A 1 259 ? 1.12 33.531 9.375 1 94.94 259 ILE A CA 1
ATOM 1963 C C . ILE A 1 259 ? -0.292 33.406 9.938 1 94.94 259 ILE A C 1
ATOM 1965 O O . ILE A 1 259 ? -1.184 32.875 9.273 1 94.94 259 ILE A O 1
ATOM 1969 N N . ALA A 1 260 ? -0.477 33.906 11.109 1 95.69 260 ALA A N 1
ATOM 1970 C CA . ALA A 1 260 ? -1.788 33.875 11.75 1 95.69 260 ALA A CA 1
ATOM 1971 C C . ALA A 1 260 ? -2.857 34.5 10.852 1 95.69 260 ALA A C 1
ATOM 1973 O O . ALA A 1 260 ? -3.893 33.875 10.602 1 95.69 260 ALA A O 1
ATOM 1974 N N . ARG A 1 261 ? -2.57 35.656 10.32 1 93.62 261 ARG A N 1
ATOM 1975 C CA . ARG A 1 261 ? -3.516 36.375 9.453 1 93.62 261 ARG A CA 1
ATOM 1976 C C . ARG A 1 261 ? -3.779 35.562 8.18 1 93.62 261 ARG A C 1
ATOM 1978 O O . ARG A 1 261 ? -4.918 35.5 7.711 1 93.62 261 ARG A O 1
ATOM 1985 N N . SER A 1 262 ? -2.766 35 7.668 1 92.19 262 SER A N 1
ATOM 1986 C CA . SER A 1 262 ? -2.869 34.281 6.402 1 92.19 262 SER A CA 1
ATOM 1987 C C . SER A 1 262 ? -3.764 33.062 6.531 1 92.19 262 SER A C 1
ATOM 1989 O O . SER A 1 262 ? -4.379 32.625 5.555 1 92.19 262 SER A O 1
ATOM 1991 N N . VAL A 1 263 ? -3.789 32.531 7.691 1 93.19 263 VAL A N 1
ATOM 1992 C CA . VAL A 1 263 ? -4.562 31.312 7.844 1 93.19 263 VAL A CA 1
ATOM 1993 C C . VAL A 1 263 ? -5.918 31.625 8.469 1 93.19 263 VAL A C 1
ATOM 1995 O O . VAL A 1 263 ? -6.684 30.719 8.797 1 93.19 263 VAL A O 1
ATOM 1998 N N . GLY A 1 264 ? -6.176 32.906 8.719 1 91.94 264 GLY A N 1
ATOM 1999 C CA . GLY A 1 264 ? -7.535 33.281 9.062 1 91.94 264 GLY A CA 1
ATOM 2000 C C . GLY A 1 264 ? -7.684 33.75 10.5 1 91.94 264 GLY A C 1
ATOM 2001 O O . GLY A 1 264 ? -8.789 33.75 11.055 1 91.94 264 GLY A O 1
ATOM 2002 N N . TYR A 1 265 ? -6.617 34.062 11.18 1 94.69 265 TYR A N 1
ATOM 2003 C CA . TYR A 1 265 ? -6.676 34.562 12.547 1 94.69 265 TYR A CA 1
ATOM 2004 C C . TYR A 1 265 ? -6.168 36 12.625 1 94.69 265 TYR A C 1
ATOM 2006 O O . TYR A 1 265 ? -4.957 36.219 12.664 1 94.69 265 TYR A O 1
ATOM 2014 N N . PRO A 1 266 ? -7.094 36.875 12.711 1 92.06 266 PRO A N 1
ATOM 2015 C CA . PRO A 1 266 ? -6.664 38.281 12.828 1 92.06 266 PRO A CA 1
ATOM 2016 C C . PRO A 1 266 ? -5.934 38.562 14.141 1 92.06 26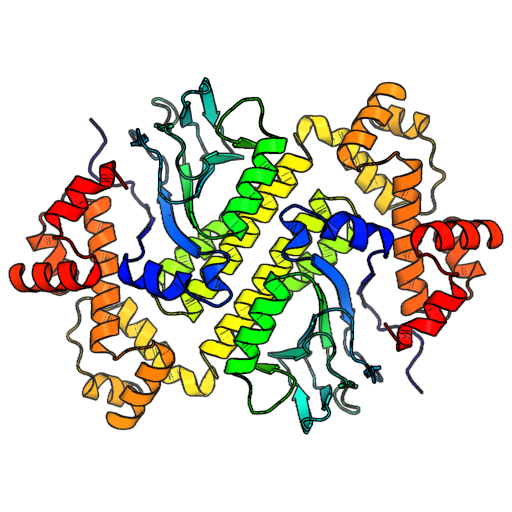6 PRO A C 1
ATOM 2018 O O . PRO A 1 266 ? -5.094 39.469 14.203 1 92.06 266 PRO A O 1
ATOM 2021 N N . ASP A 1 267 ? -6.262 37.844 15.172 1 94.56 267 ASP A N 1
ATOM 2022 C CA . ASP A 1 267 ? -5.625 38 16.469 1 94.56 267 ASP A CA 1
ATOM 2023 C C . A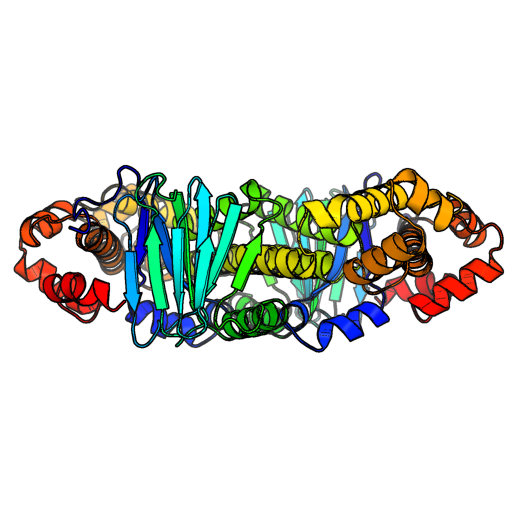SP A 1 267 ? -4.516 36.969 16.672 1 94.56 267 ASP A C 1
ATOM 2025 O O . ASP A 1 267 ? -4.789 35.781 16.906 1 94.56 267 ASP A O 1
ATOM 2029 N N . PRO A 1 268 ? -3.268 37.406 16.672 1 94.56 268 PRO A N 1
ATOM 2030 C CA . PRO A 1 268 ? -2.141 36.469 16.797 1 94.56 268 PRO A CA 1
ATOM 2031 C C . PRO A 1 268 ? -2.115 35.75 18.125 1 94.56 268 PRO A C 1
ATOM 2033 O O . PRO A 1 268 ? -1.645 34.594 18.219 1 94.56 268 PRO A O 1
ATOM 2036 N N . PHE A 1 269 ? -2.648 36.375 19.156 1 95.12 269 PHE A N 1
ATOM 2037 C CA . PHE A 1 269 ? -2.682 35.719 20.453 1 95.12 269 PHE A CA 1
ATOM 2038 C C . PHE A 1 269 ? -3.672 34.562 20.453 1 95.12 269 PHE A C 1
ATOM 2040 O O . PHE A 1 269 ? -3.385 33.5 21 1 95.12 269 PHE A O 1
ATOM 2047 N N . TYR A 1 270 ? -4.777 34.875 19.891 1 95.56 270 TYR A N 1
ATOM 2048 C CA . TYR A 1 270 ? -5.762 33.812 19.766 1 95.56 270 TYR A CA 1
ATOM 2049 C C . TYR A 1 270 ? -5.23 32.656 18.891 1 95.56 270 TYR A C 1
ATOM 2051 O O . TYR A 1 270 ? -5.418 31.5 19.203 1 95.56 270 TYR A O 1
ATOM 2059 N N . PHE A 1 271 ? -4.566 33.062 17.859 1 96.31 271 PHE A N 1
ATOM 2060 C CA . PHE A 1 271 ? -3.928 32.094 16.984 1 96.31 271 PHE A CA 1
ATOM 2061 C C . PHE A 1 271 ? -2.961 31.203 17.766 1 96.31 271 PHE A C 1
ATOM 2063 O O . PHE A 1 271 ? -2.998 29.984 17.656 1 96.31 271 PHE A O 1
ATOM 2070 N N . SER A 1 272 ? -2.119 31.766 18.5 1 96.44 272 SER A N 1
ATOM 2071 C CA . SER A 1 272 ? -1.103 31.031 19.25 1 96.44 272 SER A CA 1
ATOM 2072 C C . SER A 1 272 ? -1.736 30.062 20.234 1 96.44 272 SER A C 1
ATOM 2074 O O . SER A 1 272 ? -1.226 28.953 20.453 1 96.44 272 SER A O 1
ATOM 2076 N N . ARG A 1 273 ? -2.834 30.469 20.828 1 96.38 273 ARG A N 1
ATOM 2077 C CA . ARG A 1 273 ? -3.553 29.578 21.734 1 96.38 273 ARG A CA 1
ATOM 2078 C C . ARG A 1 273 ? -4.113 28.375 21 1 96.38 273 ARG A C 1
ATOM 2080 O O . ARG A 1 273 ? -4.027 27.25 21.5 1 96.38 273 ARG A O 1
ATOM 2087 N N . GLN A 1 274 ? -4.691 28.672 19.844 1 95.31 274 GLN A N 1
ATOM 2088 C CA . GLN A 1 274 ? -5.238 27.594 19.047 1 95.31 274 GLN A CA 1
ATOM 2089 C C . GLN A 1 274 ? -4.133 26.641 18.578 1 95.31 274 GLN A C 1
ATOM 2091 O O . GLN A 1 274 ? -4.297 25.422 18.594 1 95.31 274 GLN A O 1
ATOM 2096 N N . PHE A 1 275 ? -3.031 27.234 18.141 1 96 275 PHE A N 1
ATOM 2097 C CA . PHE A 1 275 ? -1.889 26.453 17.703 1 96 275 PHE A CA 1
ATOM 2098 C C . PHE A 1 275 ? -1.397 25.531 18.812 1 96 275 PHE A C 1
ATOM 2100 O O . PHE A 1 275 ? -1.173 24.344 18.594 1 96 275 PHE A O 1
ATOM 2107 N N . ARG A 1 276 ? -1.325 26.031 19.984 1 94.62 276 ARG A N 1
ATOM 2108 C CA . ARG A 1 276 ? -0.863 25.266 21.125 1 94.62 276 ARG A CA 1
ATOM 2109 C C . ARG A 1 276 ? -1.828 24.125 21.453 1 94.62 276 ARG A C 1
ATOM 2111 O O . ARG A 1 276 ? -1.404 23.031 21.859 1 94.62 276 ARG A O 1
ATOM 2118 N N . SER A 1 277 ? -3.031 24.406 21.359 1 93.56 277 SER A N 1
ATOM 2119 C CA . SER A 1 277 ? -4.027 23.391 21.656 1 93.56 277 SER A CA 1
ATOM 2120 C C . SER A 1 277 ? -3.904 22.203 20.703 1 93.56 277 SER A C 1
ATOM 2122 O O . SER A 1 277 ? -4.242 21.078 21.062 1 93.56 277 SER A O 1
ATOM 2124 N N . VAL A 1 278 ? -3.393 22.422 19.516 1 91.69 278 VAL A N 1
ATOM 2125 C CA . VAL A 1 278 ? -3.326 21.391 18.5 1 91.69 278 VAL A CA 1
ATOM 2126 C C . VAL A 1 278 ? -1.949 20.734 18.516 1 91.69 278 VAL A C 1
ATOM 2128 O O . VAL A 1 278 ? -1.84 19.5 18.422 1 91.69 278 VAL A O 1
ATOM 2131 N N . HIS A 1 279 ? -0.87 21.469 18.703 1 90.69 279 HIS A N 1
ATOM 2132 C CA . HIS A 1 279 ? 0.484 20.953 18.516 1 90.69 279 HIS A CA 1
ATOM 2133 C C . HIS A 1 279 ? 1.222 20.859 19.844 1 90.69 279 HIS A C 1
ATOM 2135 O O . HIS A 1 279 ? 2.363 20.391 19.906 1 90.69 279 HIS A O 1
ATOM 2141 N N . SER A 1 280 ? 0.629 21.328 20.922 1 89.38 280 SER A N 1
ATOM 2142 C CA . SER A 1 280 ? 1.129 21.234 22.297 1 89.38 280 SER A CA 1
ATOM 2143 C C . SER A 1 280 ? 2.377 22.078 22.484 1 89.38 280 SER A C 1
ATOM 2145 O O . SER A 1 280 ? 3.207 21.781 23.359 1 89.38 280 SER A O 1
ATOM 2147 N N . CYS A 1 281 ? 2.566 23.078 21.672 1 91 281 CYS A N 1
ATOM 2148 C CA . CYS A 1 281 ? 3.631 24.078 21.781 1 91 281 CYS A CA 1
ATOM 2149 C C . CYS A 1 281 ? 3.262 25.359 21.047 1 91 281 CYS A C 1
ATOM 2151 O O . CYS A 1 281 ? 2.309 25.375 20.266 1 91 281 CYS A O 1
ATOM 2153 N N . SER A 1 282 ? 3.99 26.422 21.344 1 93.88 282 SER A N 1
ATOM 2154 C CA . SER A 1 282 ? 3.736 27.672 20.641 1 93.88 282 SER A CA 1
ATOM 2155 C C . SER A 1 282 ? 4.25 27.625 19.203 1 93.88 282 SER A C 1
ATOM 2157 O O . SER A 1 282 ? 5.109 26.812 18.875 1 93.88 282 SER A O 1
ATOM 2159 N N . PRO A 1 283 ? 3.691 28.469 18.344 1 94.06 283 PRO A N 1
ATOM 2160 C CA . PRO A 1 283 ? 4.23 28.547 16.984 1 94.06 283 PRO A CA 1
ATOM 2161 C C . PRO A 1 283 ? 5.73 28.828 16.953 1 94.06 283 PRO A C 1
ATOM 2163 O O . PRO A 1 283 ? 6.457 28.234 16.156 1 94.06 283 PRO A O 1
ATOM 2166 N N . THR A 1 284 ? 6.137 29.703 17.797 1 92.44 284 THR A N 1
ATOM 2167 C CA . THR A 1 284 ? 7.551 30.062 17.875 1 92.44 284 THR A CA 1
ATOM 2168 C C . THR A 1 284 ? 8.391 28.859 18.281 1 92.44 284 THR A C 1
ATOM 2170 O O . THR A 1 284 ? 9.438 28.594 17.703 1 92.44 284 THR A O 1
ATOM 2173 N N . ASP A 1 285 ? 7.945 28.172 19.281 1 91.06 285 ASP A N 1
ATOM 2174 C CA . ASP A 1 285 ? 8.656 26.969 19.734 1 91.06 285 ASP A CA 1
ATOM 2175 C C . ASP A 1 285 ? 8.672 25.906 18.656 1 91.06 285 ASP A C 1
ATOM 2177 O O . ASP A 1 285 ? 9.672 25.203 18.484 1 91.06 285 ASP A O 1
ATOM 2181 N N . PHE A 1 286 ? 7.582 25.828 18.016 1 90.12 286 PHE A N 1
ATOM 2182 C CA . PHE A 1 286 ? 7.48 24.859 16.922 1 90.12 286 PHE A CA 1
ATOM 2183 C C . PHE A 1 286 ? 8.562 25.109 15.883 1 90.12 286 PHE A C 1
ATOM 2185 O O . PHE A 1 286 ? 9.25 24.188 15.453 1 90.12 286 PHE A O 1
ATOM 2192 N N . ARG A 1 287 ? 8.648 26.266 15.469 1 86.81 287 ARG A N 1
ATOM 2193 C CA . ARG A 1 287 ? 9.648 26.641 14.477 1 86.81 287 ARG A CA 1
ATOM 2194 C C . ARG A 1 287 ? 11.055 26.406 14.992 1 86.81 287 ARG A C 1
ATOM 2196 O O . ARG A 1 287 ? 11.922 25.906 14.258 1 86.81 287 ARG A O 1
ATOM 2203 N N . ARG A 1 288 ? 11.273 26.656 16.234 1 82.19 288 ARG A N 1
ATOM 2204 C CA . ARG A 1 288 ? 12.602 26.516 16.828 1 82.19 288 ARG A CA 1
ATOM 2205 C C . ARG A 1 288 ? 13 25.047 16.922 1 82.19 288 ARG A C 1
ATOM 2207 O O . ARG A 1 288 ? 14.172 24.703 16.75 1 82.19 288 ARG A O 1
ATOM 2214 N N . ASN A 1 289 ? 12.055 24.172 17.203 1 76 289 ASN A N 1
ATOM 2215 C CA . ASN A 1 289 ? 12.336 22.766 17.453 1 76 289 ASN A CA 1
ATOM 2216 C C . ASN A 1 289 ? 12.328 21.953 16.156 1 76 289 ASN A C 1
ATOM 2218 O O . ASN A 1 289 ? 12.391 20.734 16.188 1 76 289 ASN A O 1
ATOM 2222 N N . LEU A 1 290 ? 12.078 22.578 15.125 1 68.06 290 LEU A N 1
ATOM 2223 C CA . LEU A 1 290 ? 12.047 21.906 13.836 1 68.06 290 LEU A CA 1
ATOM 2224 C C . LEU A 1 290 ? 13.352 21.172 13.578 1 68.06 290 LEU A C 1
ATOM 2226 O O . LEU A 1 290 ? 13.367 20.141 12.898 1 68.06 290 LEU A O 1
ATOM 2230 N N . HIS A 1 291 ? 14.375 21.781 14.086 1 56.97 291 HIS A N 1
ATOM 2231 C CA . HIS A 1 291 ? 15.688 21.203 13.867 1 56.97 291 HIS A CA 1
ATOM 2232 C C . HIS A 1 291 ? 15.828 19.859 14.602 1 56.97 291 HIS A C 1
ATOM 2234 O O . HIS A 1 291 ? 16.688 19.047 14.25 1 56.97 291 HIS A O 1
ATOM 2240 N N . GLU A 1 292 ? 14.938 19.703 15.602 1 55.94 292 GLU A N 1
ATOM 2241 C CA . GLU A 1 292 ? 15.008 18.469 16.375 1 55.94 292 GLU A CA 1
ATOM 2242 C C . GLU A 1 292 ? 13.992 17.438 15.875 1 55.94 292 GLU A C 1
ATOM 2244 O O . GLU A 1 292 ? 14.102 16.25 16.188 1 55.94 292 GLU A O 1
ATOM 2249 N N . ARG A 1 293 ? 13.141 17.922 15.055 1 55.62 293 ARG A N 1
ATOM 2250 C CA . ARG A 1 293 ? 12.094 17.031 14.578 1 55.62 293 ARG A CA 1
ATOM 2251 C C . ARG A 1 293 ? 12.453 16.438 13.219 1 55.62 293 ARG A C 1
ATOM 2253 O O . ARG A 1 293 ? 13.133 17.078 12.422 1 55.62 293 ARG A O 1
ATOM 2260 N N . MET B 1 1 ? 24.578 28.812 5.797 1 25.91 1 MET B N 1
ATOM 2261 C CA . MET B 1 1 ? 23.359 29.625 5.812 1 25.91 1 MET B CA 1
ATOM 2262 C C . MET B 1 1 ? 22.188 28.859 5.211 1 25.91 1 MET B C 1
ATOM 2264 O O . MET B 1 1 ? 22.219 28.484 4.035 1 25.91 1 MET B O 1
ATOM 2268 N N . ARG B 1 2 ? 21.531 27.906 5.852 1 38.97 2 ARG B N 1
ATOM 2269 C CA . ARG B 1 2 ? 20.375 27.078 5.496 1 38.97 2 ARG B CA 1
ATOM 2270 C C . ARG B 1 2 ? 19.266 27.938 4.902 1 38.97 2 ARG B C 1
ATOM 2272 O O . ARG B 1 2 ? 18.812 28.906 5.52 1 38.97 2 ARG B O 1
ATOM 2279 N N . ILE B 1 3 ? 19.203 28.25 3.629 1 42.34 3 ILE B N 1
ATOM 2280 C CA . ILE B 1 3 ? 18.266 29.125 2.947 1 42.34 3 ILE B CA 1
ATOM 2281 C C . ILE B 1 3 ? 16.859 28.922 3.502 1 42.34 3 ILE B C 1
ATOM 2283 O O . ILE B 1 3 ? 16.344 27.797 3.496 1 42.34 3 ILE B O 1
ATOM 2287 N N . ARG B 1 4 ? 16.359 29.859 4.383 1 47.94 4 ARG B N 1
ATOM 2288 C CA . ARG B 1 4 ? 15.172 30.078 5.203 1 47.94 4 ARG B CA 1
ATOM 2289 C C . ARG B 1 4 ? 13.914 30.141 4.34 1 47.94 4 ARG B C 1
ATOM 2291 O O . ARG B 1 4 ? 12.797 30 4.848 1 47.94 4 ARG B O 1
ATOM 2298 N N . ASP B 1 5 ? 14.086 30.656 3.008 1 54.84 5 ASP B N 1
ATOM 2299 C CA . ASP B 1 5 ? 12.828 30.656 2.268 1 54.84 5 ASP B CA 1
ATOM 2300 C C . ASP B 1 5 ? 12.562 29.297 1.641 1 54.84 5 ASP B C 1
ATOM 2302 O O . ASP B 1 5 ? 13.461 28.688 1.044 1 54.84 5 ASP B O 1
ATOM 2306 N N . GLY B 1 6 ? 11.867 28.609 2.17 1 64.94 6 GLY B N 1
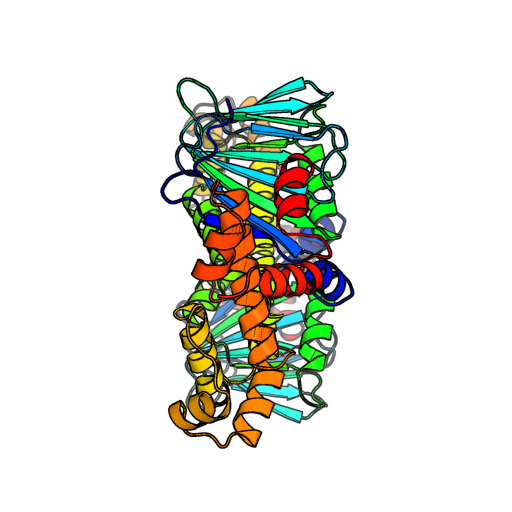ATOM 2307 C CA . GLY B 1 6 ? 11.469 27.297 1.666 1 64.94 6 GLY B CA 1
ATOM 2308 C C . GLY B 1 6 ? 11.766 27.109 0.191 1 64.94 6 GLY B C 1
ATOM 2309 O O . GLY B 1 6 ? 12.461 27.938 -0.417 1 64.94 6 GLY B O 1
ATOM 2310 N N . PHE B 1 7 ? 11.695 26.031 -0.406 1 75.62 7 PHE B N 1
ATOM 2311 C CA . PHE B 1 7 ? 11.922 25.672 -1.798 1 75.62 7 PHE B CA 1
ATOM 2312 C C . PHE B 1 7 ? 10.688 25.953 -2.645 1 75.62 7 PHE B C 1
ATOM 2314 O O . PHE B 1 7 ? 9.57 25.594 -2.268 1 75.62 7 PHE B O 1
ATOM 2321 N N . PRO B 1 8 ? 10.852 26.859 -3.768 1 74.12 8 PRO B N 1
ATOM 2322 C CA . PRO B 1 8 ? 9.68 27.047 -4.633 1 74.12 8 PRO B CA 1
ATOM 2323 C C . PRO B 1 8 ? 9.016 25.734 -5.023 1 74.12 8 PRO B C 1
ATOM 2325 O O . PRO B 1 8 ? 9.688 24.812 -5.508 1 74.12 8 PRO B O 1
ATOM 2328 N N . GLY B 1 9 ? 7.785 25.594 -4.793 1 83.56 9 GLY B N 1
ATOM 2329 C CA . GLY B 1 9 ? 7.043 24.406 -5.148 1 83.56 9 GLY B CA 1
ATOM 2330 C C . GLY B 1 9 ? 7.082 23.328 -4.07 1 83.56 9 GLY B C 1
ATOM 2331 O O . GLY B 1 9 ? 6.594 22.219 -4.277 1 83.56 9 GLY B O 1
ATOM 2332 N N . GLN B 1 10 ? 7.699 23.672 -2.986 1 88.19 10 GLN B N 1
ATOM 2333 C CA . GLN B 1 10 ? 7.809 22.703 -1.906 1 88.19 10 GLN B CA 1
ATOM 2334 C C . GLN B 1 10 ? 6.445 22.391 -1.297 1 88.19 10 GLN B C 1
ATOM 2336 O O . GLN B 1 10 ? 5.535 23.219 -1.356 1 88.19 10 GLN B O 1
ATOM 2341 N N . ARG B 1 11 ? 6.258 21.156 -0.888 1 90.12 11 ARG B N 1
ATOM 2342 C CA . ARG B 1 11 ? 5.098 20.688 -0.14 1 90.12 11 ARG B CA 1
ATOM 2343 C C . ARG B 1 11 ? 5.523 19.984 1.145 1 90.12 11 ARG B C 1
ATOM 2345 O O .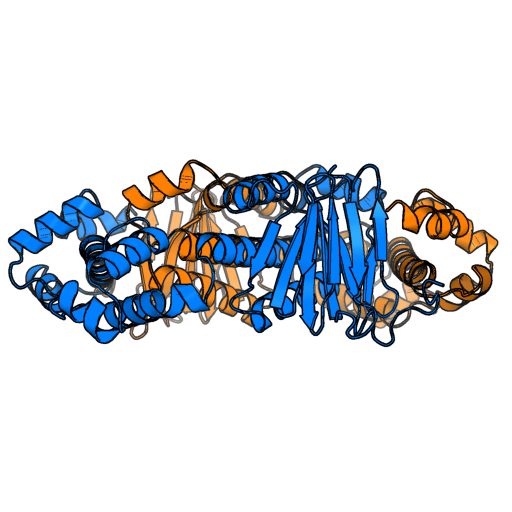 ARG B 1 11 ? 6.539 19.281 1.168 1 90.12 11 ARG B O 1
ATOM 2352 N N . LEU B 1 12 ? 4.777 20.219 2.207 1 91.06 12 LEU B N 1
ATOM 2353 C CA . LEU B 1 12 ? 5.078 19.5 3.447 1 91.06 12 LEU B CA 1
ATOM 2354 C C . LEU B 1 12 ? 3.873 19.5 4.379 1 91.06 12 LEU B C 1
ATOM 2356 O O . LEU B 1 12 ? 3.162 20.5 4.484 1 91.06 12 LEU B O 1
ATOM 2360 N N . ARG B 1 13 ? 3.637 18.391 5.031 1 91.69 13 ARG B N 1
ATOM 2361 C CA . ARG B 1 13 ? 2.613 18.25 6.059 1 91.69 13 ARG B CA 1
ATOM 2362 C C . ARG B 1 13 ? 3.16 17.5 7.277 1 91.69 13 ARG B C 1
ATOM 2364 O O . ARG B 1 13 ? 3.914 16.547 7.137 1 91.69 13 ARG B O 1
ATOM 2371 N N . VAL B 1 14 ? 2.848 18.016 8.422 1 90.88 14 VAL B N 1
ATOM 2372 C CA . VAL B 1 14 ? 3.215 17.391 9.688 1 90.88 14 VAL B CA 1
ATOM 2373 C C . VAL B 1 14 ? 1.96 17.141 10.516 1 90.88 14 VAL B C 1
ATOM 2375 O O . VAL B 1 14 ? 1.189 18.062 10.789 1 90.88 14 VAL B O 1
ATOM 2378 N N . LEU B 1 15 ? 1.742 15.945 10.938 1 92.12 15 LEU B N 1
ATOM 2379 C CA . LEU B 1 15 ? 0.592 15.625 11.773 1 92.12 15 LEU B CA 1
ATOM 2380 C C . LEU B 1 15 ? 0.806 16.125 13.203 1 92.12 15 LEU B C 1
ATOM 2382 O O . LEU B 1 15 ? 1.906 16 13.742 1 92.12 15 LEU B O 1
ATOM 2386 N N . PRO B 1 16 ? -0.246 16.688 13.773 1 89.06 16 PRO B N 1
ATOM 2387 C CA . PRO B 1 16 ? -0.154 17.031 15.195 1 89.06 16 PRO B CA 1
ATOM 2388 C C . PRO B 1 16 ? 0.075 15.812 16.078 1 89.06 16 PRO B C 1
ATOM 2390 O O . PRO B 1 16 ? -0.427 14.719 15.789 1 89.06 16 PRO B O 1
ATOM 2393 N N . THR B 1 17 ? 0.734 16.031 17.156 1 84.31 17 THR B N 1
ATOM 2394 C CA . THR B 1 17 ? 1.067 14.953 18.094 1 84.31 17 THR B CA 1
ATOM 2395 C C . THR B 1 17 ? -0.198 14.281 18.609 1 84.31 17 THR B C 1
ATOM 2397 O O . THR B 1 17 ? -0.21 13.078 18.859 1 84.31 17 THR B O 1
ATOM 2400 N N . THR B 1 18 ? -1.225 15.023 18.797 1 84.81 18 THR B N 1
ATOM 2401 C CA . THR B 1 18 ? -2.479 14.477 19.312 1 84.81 18 THR B CA 1
ATOM 2402 C C . THR B 1 18 ? -3.08 13.484 18.312 1 84.81 18 THR B C 1
ATOM 2404 O O . THR B 1 18 ? -3.623 12.453 18.719 1 84.81 18 THR B O 1
ATOM 2407 N N . VAL B 1 19 ? -3.002 13.828 17.062 1 89.06 19 VAL B N 1
ATOM 2408 C CA . VAL B 1 19 ? -3.51 12.938 16.031 1 89.06 19 VAL B CA 1
ATOM 2409 C C . VAL B 1 19 ? -2.654 11.68 15.953 1 89.06 19 VAL B C 1
ATOM 2411 O O . VAL B 1 19 ? -3.182 10.562 15.867 1 89.06 19 VAL B O 1
ATOM 2414 N N . VAL B 1 20 ? -1.366 11.812 16.031 1 89.75 20 VAL B N 1
ATOM 2415 C CA . VAL B 1 20 ? -0.441 10.688 16.016 1 89.75 20 VAL B CA 1
ATOM 2416 C C . VAL B 1 20 ? -0.756 9.734 17.172 1 89.75 20 VAL B C 1
ATOM 2418 O O . VAL B 1 20 ? -0.849 8.523 16.969 1 89.75 20 VAL B O 1
ATOM 2421 N N . ARG B 1 21 ? -0.971 10.305 18.281 1 87.62 21 ARG B N 1
ATOM 2422 C CA . ARG B 1 21 ? -1.262 9.492 19.469 1 87.62 21 ARG B CA 1
ATOM 2423 C C . ARG B 1 21 ? -2.58 8.75 19.297 1 87.62 21 ARG B C 1
ATOM 2425 O O . ARG B 1 21 ? -2.676 7.566 19.641 1 87.62 21 ARG B O 1
ATOM 2432 N N . ALA B 1 22 ? -3.555 9.391 18.797 1 85.5 22 ALA B N 1
ATOM 2433 C CA . ALA B 1 22 ? -4.887 8.812 18.656 1 85.5 22 ALA B CA 1
ATOM 2434 C C . ALA B 1 22 ? -4.887 7.699 17.609 1 85.5 22 ALA B C 1
ATOM 2436 O O . ALA B 1 22 ? -5.562 6.68 17.766 1 85.5 22 ALA B O 1
ATOM 2437 N N . THR B 1 23 ? -4.16 7.871 16.578 1 87.31 23 THR B N 1
ATOM 2438 C CA . THR B 1 23 ? -4.23 6.965 15.438 1 87.31 23 THR B CA 1
ATOM 2439 C C . THR B 1 23 ? -3.232 5.82 15.594 1 87.31 23 THR B C 1
ATOM 2441 O O . THR B 1 23 ? -3.252 4.863 14.82 1 87.31 23 THR B O 1
ATOM 2444 N N . SER B 1 24 ? -2.398 5.887 16.531 1 86.75 24 SER B N 1
ATOM 2445 C CA . SER B 1 24 ? -1.402 4.844 16.766 1 86.75 24 SER B CA 1
ATOM 2446 C C . SER B 1 24 ? -1.917 3.801 17.75 1 86.75 24 SER B C 1
ATOM 2448 O O . SER B 1 24 ? -1.227 2.822 18.031 1 86.75 24 SER B O 1
ATOM 2450 N N . GLN B 1 25 ? -3.092 3.943 18.172 1 83.62 25 GLN B N 1
ATOM 2451 C CA . GLN B 1 25 ? -3.58 3.119 19.266 1 83.62 25 GLN B CA 1
ATOM 2452 C C . GLN B 1 25 ? -4.207 1.827 18.75 1 83.62 25 GLN B C 1
ATOM 2454 O O . GLN B 1 25 ? -4.105 0.782 19.406 1 83.62 25 GLN B O 1
ATOM 2459 N N . ALA B 1 26 ? -4.906 1.867 17.688 1 81.38 26 ALA B N 1
ATOM 2460 C CA . ALA B 1 26 ? -5.582 0.664 17.203 1 81.38 26 ALA B CA 1
ATOM 2461 C C . ALA B 1 26 ? -5.883 0.765 15.703 1 81.38 26 ALA B C 1
ATOM 2463 O O . ALA B 1 26 ? -5.758 1.839 15.109 1 81.38 26 ALA B O 1
ATOM 2464 N N . GLY B 1 27 ? -6.199 -0.44 15.156 1 89.81 27 GLY B N 1
ATOM 2465 C CA . GLY B 1 27 ? -6.602 -0.478 13.758 1 89.81 27 GLY B CA 1
ATOM 2466 C C . GLY B 1 27 ? -5.422 -0.476 12.797 1 89.81 27 GLY B C 1
ATOM 2467 O O . GLY B 1 27 ? -4.27 -0.516 13.227 1 89.81 27 GLY B O 1
ATOM 2468 N N . PRO B 1 28 ? -5.766 -0.435 11.523 1 92.75 28 PRO B N 1
ATOM 2469 C CA . PRO B 1 28 ? -4.715 -0.564 10.508 1 92.75 28 PRO B CA 1
ATOM 2470 C C . PRO B 1 28 ? -3.711 0.585 10.547 1 92.75 28 PRO B C 1
ATOM 2472 O O . PRO B 1 28 ? -2.529 0.387 10.258 1 92.75 28 PRO B O 1
ATOM 2475 N N . THR B 1 29 ? -4.145 1.771 10.992 1 94.12 29 THR B N 1
ATOM 2476 C CA . THR B 1 29 ? -3.238 2.914 11.016 1 94.12 29 THR B CA 1
ATOM 2477 C C . THR B 1 29 ? -2.211 2.76 12.141 1 94.12 29 THR B C 1
ATOM 2479 O O . THR B 1 29 ? -1.191 3.451 12.148 1 94.12 29 THR B O 1
ATOM 2482 N N . SER B 1 30 ? -2.463 1.944 13.109 1 92.44 30 SER B N 1
ATOM 2483 C CA . SER B 1 30 ? -1.491 1.706 14.172 1 92.44 30 SER B CA 1
ATOM 2484 C C . SER B 1 30 ? -0.32 0.867 13.672 1 92.44 30 SER B C 1
ATOM 2486 O O . SER B 1 30 ? 0.76 0.882 14.266 1 92.44 30 SER B O 1
ATOM 2488 N N . ARG B 1 31 ? -0.539 0.067 12.609 1 93.62 31 ARG B N 1
ATOM 2489 C CA . ARG B 1 31 ? 0.485 -0.804 12.039 1 93.62 31 ARG B CA 1
ATOM 2490 C C . ARG B 1 31 ? 1.487 -0.004 11.219 1 93.62 31 ARG B C 1
ATOM 2492 O O . ARG B 1 31 ? 2.678 -0.322 11.195 1 93.62 31 ARG B O 1
ATOM 2499 N N . LEU B 1 32 ? 0.985 1.006 10.562 1 95.81 32 LEU B N 1
ATOM 2500 C CA . LEU B 1 32 ? 1.813 1.928 9.789 1 95.81 32 LEU B CA 1
ATOM 2501 C C . LEU B 1 32 ? 1.157 3.301 9.703 1 95.81 32 LEU B C 1
ATOM 2503 O O . LEU B 1 32 ? 0.014 3.418 9.25 1 95.81 32 LEU B O 1
ATOM 2507 N N . MET B 1 33 ? 1.896 4.305 10.102 1 95.75 33 MET B N 1
ATOM 2508 C CA . MET B 1 33 ? 1.383 5.672 10.078 1 95.75 33 MET B CA 1
ATOM 2509 C C . MET B 1 33 ? 2.449 6.645 9.594 1 95.75 33 MET B C 1
ATOM 2511 O O . MET B 1 33 ? 3.611 6.555 9.992 1 95.75 33 MET B O 1
ATOM 2515 N N . VAL B 1 34 ? 2.02 7.535 8.727 1 97.62 34 VAL B N 1
ATOM 2516 C CA . VAL B 1 34 ? 2.896 8.609 8.273 1 97.62 34 VAL B CA 1
ATOM 2517 C C . VAL B 1 34 ? 2.701 9.836 9.164 1 97.62 34 VAL B C 1
ATOM 2519 O O . VAL B 1 34 ? 1.585 10.344 9.297 1 97.62 34 VAL B O 1
ATOM 2522 N N . THR B 1 35 ? 3.75 10.289 9.766 1 94.75 35 THR B N 1
ATOM 2523 C CA . THR B 1 35 ? 3.639 11.43 10.664 1 94.75 35 THR B CA 1
ATOM 2524 C C . THR B 1 35 ? 3.967 12.727 9.93 1 94.75 35 THR B C 1
ATOM 2526 O O . THR B 1 35 ? 3.424 13.789 10.258 1 94.75 35 THR B O 1
ATOM 2529 N N . ASP B 1 36 ? 4.922 12.633 9.031 1 93.44 36 ASP B N 1
ATOM 2530 C CA . ASP B 1 36 ? 5.387 13.758 8.227 1 93.44 36 ASP B CA 1
ATOM 2531 C C . ASP B 1 36 ? 5.738 13.312 6.809 1 93.44 36 ASP B C 1
ATOM 2533 O O . ASP B 1 36 ? 6.242 12.203 6.609 1 93.44 36 ASP B O 1
ATOM 2537 N N . ALA B 1 37 ? 5.453 14.18 5.926 1 96.81 37 ALA B N 1
ATOM 2538 C CA . ALA B 1 37 ? 5.863 13.914 4.551 1 96.81 37 ALA B CA 1
ATOM 2539 C C . ALA B 1 37 ? 5.965 15.203 3.746 1 96.81 37 ALA B C 1
ATOM 2541 O O . ALA B 1 37 ? 5.438 16.234 4.156 1 96.81 37 ALA B O 1
ATOM 2542 N N . GLY B 1 38 ? 6.719 15.094 2.656 1 96 38 GLY B N 1
ATOM 2543 C CA . GLY B 1 38 ? 6.816 16.297 1.844 1 96 38 GLY B CA 1
ATOM 2544 C C . GLY B 1 38 ? 7.629 16.094 0.579 1 96 38 GLY B C 1
ATOM 2545 O O . GLY B 1 38 ? 7.984 14.969 0.234 1 96 38 GLY B O 1
ATOM 2546 N N . TYR B 1 39 ? 7.727 17.141 -0.14 1 96.25 39 TYR B N 1
ATOM 2547 C CA . TYR B 1 39 ? 8.438 17.281 -1.406 1 96.25 39 TYR B CA 1
ATOM 2548 C C . TYR B 1 39 ? 9.289 18.531 -1.431 1 96.25 39 TYR B C 1
ATOM 2550 O O . TYR B 1 39 ? 8.789 19.641 -1.157 1 96.25 39 TYR B O 1
ATOM 2558 N N . PHE B 1 40 ? 10.609 18.438 -1.635 1 94.69 40 PHE B N 1
ATOM 2559 C CA . PHE B 1 40 ? 11.531 19.578 -1.753 1 94.69 40 PHE B CA 1
ATOM 2560 C C . PHE B 1 40 ? 12.219 19.562 -3.111 1 94.69 40 PHE B C 1
ATOM 2562 O O . PHE B 1 40 ? 13.164 18.797 -3.332 1 94.69 40 PHE B O 1
ATOM 2569 N N . PRO B 1 41 ? 11.773 20.375 -4.047 1 94.25 41 PRO B N 1
ATOM 2570 C CA . PRO B 1 41 ? 12.43 20.453 -5.352 1 94.25 41 PRO B CA 1
ATOM 2571 C C . PRO B 1 41 ? 13.742 21.25 -5.305 1 94.25 41 PRO B C 1
ATOM 2573 O O . PRO B 1 41 ? 13.789 22.344 -4.75 1 94.25 41 PRO B O 1
ATOM 2576 N N . HIS B 1 42 ? 14.773 20.641 -5.934 1 93.25 42 HIS B N 1
ATOM 2577 C CA . HIS B 1 42 ? 16.062 21.312 -5.984 1 93.25 42 HIS B CA 1
ATOM 2578 C C . HIS B 1 42 ? 16.422 21.922 -4.641 1 93.25 42 HIS B C 1
ATOM 2580 O O . HIS B 1 42 ? 16.703 23.125 -4.555 1 93.25 42 HIS B O 1
ATOM 2586 N N . ALA B 1 43 ? 16.578 21.125 -3.652 1 90.75 43 ALA B N 1
ATOM 2587 C CA . ALA B 1 43 ? 16.625 21.547 -2.254 1 90.75 43 ALA B CA 1
ATOM 2588 C C . ALA B 1 43 ? 18 22.078 -1.889 1 90.75 43 ALA B C 1
ATOM 2590 O O . ALA B 1 43 ? 18.688 21.516 -1.028 1 90.75 43 ALA B O 1
ATOM 2591 N N . THR B 1 44 ? 18.312 23.219 -2.471 1 88.88 44 THR B N 1
ATOM 2592 C CA . THR B 1 44 ? 19.594 23.875 -2.201 1 88.88 44 THR B CA 1
ATOM 2593 C C . THR B 1 44 ? 19.719 24.203 -0.718 1 88.88 44 THR B C 1
ATOM 2595 O O . THR B 1 44 ? 18.766 24.672 -0.093 1 88.88 44 THR B O 1
ATOM 2598 N N . ASN B 1 45 ? 20.875 23.891 -0.11 1 86.56 45 ASN B N 1
ATOM 2599 C CA . ASN B 1 45 ? 21.219 24.203 1.275 1 86.56 45 ASN B CA 1
ATOM 2600 C C . ASN B 1 45 ? 20.344 23.406 2.254 1 86.56 45 ASN B C 1
ATOM 2602 O O . ASN B 1 45 ? 20.234 23.781 3.424 1 86.56 45 ASN B O 1
ATOM 2606 N N . HIS B 1 46 ? 19.766 22.422 1.697 1 88.56 46 HIS B N 1
ATOM 2607 C CA . HIS B 1 46 ? 18.953 21.562 2.57 1 88.56 46 HIS B CA 1
ATOM 2608 C C . HIS B 1 46 ? 19.828 20.609 3.373 1 88.56 46 HIS B C 1
ATOM 2610 O O . HIS B 1 46 ? 20.781 20.031 2.832 1 88.56 46 HIS B O 1
ATOM 2616 N N . GLY B 1 47 ? 19.484 20.5 4.695 1 88.62 47 GLY B N 1
ATOM 2617 C CA . GLY B 1 47 ? 20.156 19.531 5.547 1 88.62 47 GLY B CA 1
ATOM 2618 C C . GLY B 1 47 ? 19.531 19.391 6.922 1 88.62 47 GLY B C 1
ATOM 2619 O O . GLY B 1 47 ? 18.75 20.25 7.332 1 88.62 47 GLY B O 1
ATOM 2620 N N . ARG B 1 48 ? 19.766 18.328 7.539 1 89.69 48 ARG B N 1
ATOM 2621 C CA . ARG B 1 48 ? 19.266 18.047 8.875 1 89.69 48 ARG B CA 1
ATOM 2622 C C . ARG B 1 48 ? 20.281 17.266 9.695 1 89.69 48 ARG B C 1
ATOM 2624 O O . ARG B 1 48 ? 20.938 16.375 9.18 1 89.69 48 ARG B O 1
ATOM 2631 N N . VAL B 1 49 ? 20.406 17.719 10.938 1 91.19 49 VAL B N 1
ATOM 2632 C CA . VAL B 1 49 ? 21.234 16.984 11.898 1 91.19 49 VAL B CA 1
ATOM 2633 C C . VAL B 1 49 ? 20.359 16.484 13.047 1 91.19 49 VAL B C 1
ATOM 2635 O O . VAL B 1 49 ? 19.641 17.266 13.672 1 91.19 49 VAL B O 1
ATOM 2638 N N . ARG B 1 50 ? 20.344 15.227 13.273 1 91.31 50 ARG B N 1
ATOM 2639 C CA . ARG B 1 50 ? 19.656 14.609 14.398 1 91.31 50 ARG B CA 1
ATOM 2640 C C . ARG B 1 50 ? 20.594 13.695 15.18 1 91.31 50 ARG B C 1
ATOM 2642 O O . ARG B 1 50 ? 20.766 12.523 14.828 1 91.31 50 ARG B O 1
ATOM 2649 N N . ARG B 1 51 ? 21.047 14.18 16.266 1 90.5 51 ARG B N 1
ATOM 2650 C CA . ARG B 1 51 ? 22.078 13.5 17.047 1 90.5 51 ARG B CA 1
ATOM 2651 C C . ARG B 1 51 ? 21.5 12.305 17.797 1 90.5 51 ARG B C 1
ATOM 2653 O O . ARG B 1 51 ? 22.219 11.359 18.125 1 90.5 51 ARG B O 1
ATOM 2660 N N . GLN B 1 52 ? 20.203 12.375 18.062 1 90 52 GLN B N 1
ATOM 2661 C CA . GLN B 1 52 ? 19.562 11.273 18.797 1 90 52 GLN B CA 1
ATOM 2662 C C . GLN B 1 52 ? 18.625 10.484 17.875 1 90 52 GLN B C 1
ATOM 2664 O O . GLN B 1 52 ? 17.859 9.648 18.344 1 90 52 GLN B O 1
ATOM 2669 N N . GLY B 1 53 ? 18.719 10.773 16.609 1 90.75 53 GLY B N 1
ATOM 2670 C CA . GLY B 1 53 ? 17.828 10.125 15.664 1 90.75 53 GLY B CA 1
ATOM 2671 C C . GLY B 1 53 ? 16.406 10.688 15.695 1 90.75 53 GLY B C 1
ATOM 2672 O O . GLY B 1 53 ? 16.156 11.688 16.359 1 90.75 53 GLY B O 1
ATOM 2673 N N . ALA B 1 54 ? 15.516 10.188 14.914 1 90.81 54 ALA B N 1
ATOM 2674 C CA . ALA B 1 54 ? 14.102 10.531 14.875 1 90.81 54 ALA B CA 1
ATOM 2675 C C . ALA B 1 54 ? 13.25 9.43 15.492 1 90.81 54 ALA B C 1
ATOM 2677 O O . ALA B 1 54 ? 13.703 8.289 15.633 1 90.81 54 ALA B O 1
ATOM 2678 N N . ALA B 1 55 ? 11.977 9.805 15.891 1 90 55 ALA B N 1
ATOM 2679 C CA . ALA B 1 55 ? 11.062 8.852 16.516 1 90 55 ALA B CA 1
ATOM 2680 C C . ALA B 1 55 ? 10.586 7.805 15.523 1 90 55 ALA B C 1
ATOM 2682 O O . ALA B 1 55 ? 10.234 6.688 15.906 1 90 55 ALA B O 1
ATOM 2683 N N . GLY B 1 56 ? 10.57 8.133 14.297 1 93.88 56 GLY B N 1
ATOM 2684 C CA . GLY B 1 56 ? 10.125 7.211 13.266 1 93.88 56 GLY B CA 1
ATOM 2685 C C . GLY B 1 56 ? 11.18 6.949 12.203 1 93.88 56 GLY B C 1
ATOM 2686 O O . GLY B 1 56 ? 12.266 7.527 12.242 1 93.88 56 GLY B O 1
ATOM 2687 N N . THR B 1 57 ? 10.898 5.973 11.383 1 96.25 57 THR B N 1
ATOM 2688 C CA . THR B 1 57 ? 11.742 5.684 10.227 1 96.25 57 THR B CA 1
ATOM 2689 C C . THR B 1 57 ? 11.648 6.805 9.203 1 96.25 57 THR B C 1
ATOM 2691 O O . THR B 1 57 ? 10.555 7.254 8.852 1 96.25 57 THR B O 1
ATOM 2694 N N . ILE B 1 58 ? 12.789 7.273 8.758 1 96.88 58 ILE B N 1
ATOM 2695 C CA . ILE B 1 58 ? 12.82 8.32 7.734 1 96.88 58 ILE B CA 1
ATOM 2696 C C . ILE B 1 58 ? 13.102 7.695 6.367 1 96.88 58 ILE B C 1
ATOM 2698 O O . ILE B 1 58 ? 14.031 6.898 6.219 1 96.88 58 ILE B O 1
ATOM 2702 N N . VAL B 1 59 ? 12.289 8 5.402 1 98.31 59 VAL B N 1
ATOM 2703 C CA . VAL B 1 59 ? 12.469 7.578 4.02 1 98.31 59 VAL B CA 1
ATOM 2704 C C . VAL B 1 59 ? 12.656 8.805 3.127 1 98.31 59 VAL B C 1
ATOM 2706 O O . VAL B 1 59 ? 11.82 9.703 3.111 1 98.31 59 VAL B O 1
ATOM 2709 N N . ILE B 1 60 ? 13.734 8.906 2.43 1 98 60 ILE B N 1
ATOM 2710 C CA . ILE B 1 60 ? 14.008 9.977 1.475 1 98 60 ILE B CA 1
ATOM 2711 C C . ILE B 1 60 ? 14.273 9.383 0.094 1 98 60 ILE B C 1
ATOM 2713 O O . ILE B 1 60 ? 15.148 8.531 -0.064 1 98 60 ILE B O 1
ATOM 2717 N N . VAL B 1 61 ? 13.531 9.75 -0.88 1 98.56 61 VAL B N 1
ATOM 2718 C CA . VAL B 1 61 ? 13.75 9.328 -2.262 1 98.56 61 VAL B CA 1
ATOM 2719 C C . VAL B 1 61 ? 14.203 10.523 -3.096 1 98.56 61 VAL B C 1
ATOM 2721 O O . VAL B 1 61 ? 13.5 11.531 -3.191 1 98.56 61 VAL B O 1
ATOM 2724 N N . SER B 1 62 ? 15.359 10.406 -3.662 1 98.38 62 SER B N 1
ATOM 2725 C CA . SER B 1 62 ? 15.891 11.461 -4.523 1 98.38 62 SER B CA 1
ATOM 2726 C C . SER B 1 62 ? 15.477 11.242 -5.977 1 98.38 62 SER B C 1
ATOM 2728 O O . SER B 1 62 ? 15.883 10.258 -6.605 1 98.38 62 SER B O 1
ATOM 2730 N N . SER B 1 63 ? 14.625 12.141 -6.504 1 97.75 63 SER B N 1
ATOM 2731 C CA . SER B 1 63 ? 14.219 12.023 -7.902 1 97.75 63 SER B CA 1
ATOM 2732 C C . SER B 1 63 ? 15.242 12.672 -8.828 1 97.75 63 SER B C 1
ATOM 2734 O O . SER B 1 63 ? 15.227 12.422 -10.039 1 97.75 63 SER B O 1
ATOM 2736 N N . ALA B 1 64 ? 16.047 13.5 -8.391 1 97.31 64 ALA B N 1
ATOM 2737 C CA . ALA B 1 64 ? 17.125 14.164 -9.125 1 97.31 64 ALA B CA 1
ATOM 2738 C C . ALA B 1 64 ? 18.203 14.664 -8.18 1 97.31 64 ALA B C 1
ATOM 2740 O O . ALA B 1 64 ? 17.969 14.805 -6.973 1 97.31 64 ALA B O 1
ATOM 2741 N N . GLY B 1 65 ? 19.422 14.93 -8.789 1 97.69 65 GLY B N 1
ATOM 2742 C CA . GLY B 1 65 ? 20.516 15.461 -8 1 97.69 65 GLY B CA 1
ATOM 2743 C C . GLY B 1 65 ? 21.094 14.453 -7.016 1 97.69 65 GLY B C 1
ATOM 2744 O O . GLY B 1 65 ? 21 13.242 -7.23 1 97.69 65 GLY B O 1
ATOM 2745 N N . ARG B 1 66 ? 21.828 15.023 -6.023 1 97.38 66 ARG B N 1
ATOM 2746 C CA . ARG B 1 66 ? 22.469 14.125 -5.078 1 97.38 66 ARG B CA 1
ATOM 2747 C C . ARG B 1 66 ? 22.531 14.734 -3.684 1 97.38 66 ARG B C 1
ATOM 2749 O O . ARG B 1 66 ? 22.391 15.953 -3.527 1 97.38 66 ARG B O 1
ATOM 2756 N N . GLY B 1 67 ? 22.609 13.891 -2.717 1 97.69 67 GLY B N 1
ATOM 2757 C CA . GLY B 1 67 ? 22.797 14.25 -1.321 1 97.69 67 GLY B CA 1
ATOM 2758 C C . GLY B 1 67 ? 23.688 13.281 -0.57 1 97.69 67 GLY B C 1
ATOM 2759 O O . GLY B 1 67 ? 24.281 12.375 -1.168 1 97.69 67 GLY B O 1
ATOM 2760 N N . TRP B 1 68 ? 23.859 13.617 0.654 1 97 68 TRP B N 1
ATOM 2761 C CA . TRP B 1 68 ? 24.734 12.828 1.516 1 97 68 TRP B CA 1
ATOM 2762 C C . TRP B 1 68 ? 24.062 12.547 2.857 1 97 68 TRP B C 1
ATOM 2764 O O . TRP B 1 68 ? 23.219 13.32 3.316 1 97 68 TRP B O 1
ATOM 2774 N N . CYS B 1 69 ? 24.406 11.461 3.418 1 96.06 69 CYS B N 1
ATOM 2775 C CA . CYS B 1 69 ? 23.984 11.117 4.77 1 96.06 69 CYS B CA 1
ATOM 2776 C C . CYS B 1 69 ? 25.141 10.547 5.578 1 96.06 69 CYS B C 1
ATOM 2778 O O . CYS B 1 69 ? 25.812 9.609 5.133 1 96.06 69 CYS B O 1
ATOM 2780 N N . ARG B 1 70 ? 25.438 11.109 6.699 1 95.69 70 ARG B N 1
ATOM 2781 C CA . ARG B 1 70 ? 26.469 10.633 7.605 1 95.69 70 ARG B CA 1
ATOM 2782 C C . ARG B 1 70 ? 25.859 10.008 8.852 1 95.69 70 ARG B C 1
ATOM 2784 O O . ARG B 1 70 ? 24.953 10.586 9.469 1 95.69 70 ARG B O 1
ATOM 2791 N N . THR B 1 71 ? 26.219 8.844 9.156 1 92.81 71 THR B N 1
ATOM 2792 C CA . THR B 1 71 ? 25.875 8.148 10.391 1 92.81 71 THR B CA 1
ATOM 2793 C C . THR B 1 71 ? 27.125 7.68 11.109 1 92.81 71 THR B C 1
ATOM 2795 O O . THR B 1 71 ? 28.234 7.82 10.594 1 92.81 71 THR B O 1
ATOM 2798 N N . PRO B 1 72 ? 26.906 7.172 12.344 1 88.25 72 PRO B N 1
ATOM 2799 C CA . PRO B 1 72 ? 28.094 6.605 13 1 88.25 72 PRO B CA 1
ATOM 2800 C C . PRO B 1 72 ? 28.75 5.5 12.172 1 88.25 72 PRO B C 1
ATOM 2802 O O . PRO B 1 72 ? 29.953 5.277 12.281 1 88.25 72 PRO B O 1
ATOM 2805 N N . GLY B 1 73 ? 28 4.91 11.32 1 87.25 73 GLY B N 1
ATOM 2806 C CA . GLY B 1 73 ? 28.5 3.812 10.5 1 87.25 73 GLY B CA 1
ATOM 2807 C C . GLY B 1 73 ? 29.25 4.281 9.273 1 87.25 73 GLY B C 1
ATOM 2808 O O . GLY B 1 73 ? 29.953 3.496 8.641 1 87.25 73 GLY B O 1
ATOM 2809 N N . GLY B 1 74 ? 29.078 5.645 8.922 1 90.88 74 GLY B N 1
ATOM 2810 C CA . GLY B 1 74 ? 29.828 6.133 7.777 1 90.88 74 GLY B CA 1
ATOM 2811 C C . GLY B 1 74 ? 29.062 7.152 6.949 1 90.88 74 GLY B C 1
ATOM 2812 O O . GLY B 1 74 ? 28.016 7.641 7.375 1 90.88 74 GLY B O 1
ATOM 2813 N N . LEU B 1 75 ? 29.781 7.461 5.836 1 95 75 LEU B N 1
ATOM 2814 C CA . LEU B 1 75 ? 29.234 8.438 4.91 1 95 75 LEU B CA 1
ATOM 2815 C C . LEU B 1 75 ? 28.609 7.75 3.699 1 95 75 LEU B C 1
ATOM 2817 O O . LEU B 1 75 ? 29.219 6.855 3.107 1 95 75 LEU B O 1
ATOM 2821 N N . HIS B 1 76 ? 27.422 8.156 3.373 1 94.19 76 HIS B N 1
ATOM 2822 C CA . HIS B 1 76 ? 26.672 7.551 2.27 1 94.19 76 HIS B CA 1
ATOM 2823 C C . HIS B 1 76 ? 26.266 8.602 1.241 1 94.19 76 HIS B C 1
ATOM 2825 O O . HIS B 1 76 ? 25.75 9.656 1.601 1 94.19 76 HIS B O 1
ATOM 2831 N N . ARG B 1 77 ? 26.594 8.234 0.043 1 96.06 77 ARG B N 1
ATOM 2832 C CA . ARG B 1 77 ? 26.125 9.07 -1.052 1 96.06 77 ARG B CA 1
ATOM 2833 C C . ARG B 1 77 ? 24.75 8.602 -1.538 1 96.06 77 ARG B C 1
ATOM 2835 O O . ARG B 1 77 ? 24.516 7.402 -1.679 1 96.06 77 ARG B O 1
ATOM 2842 N N . ILE B 1 78 ? 23.812 9.547 -1.719 1 96.81 78 ILE B N 1
ATOM 2843 C CA . ILE B 1 78 ? 22.5 9.258 -2.285 1 96.81 78 ILE B CA 1
ATOM 2844 C C . ILE B 1 78 ? 22.375 9.945 -3.645 1 96.81 78 ILE B C 1
ATOM 2846 O O . ILE B 1 78 ? 22.344 11.172 -3.73 1 96.81 78 ILE B O 1
ATOM 2850 N N . GLY B 1 79 ? 22.297 9.188 -4.656 1 97.06 79 GLY B N 1
ATOM 2851 C CA . GLY B 1 79 ? 22.156 9.727 -5.996 1 97.06 79 GLY B CA 1
ATOM 2852 C C . GLY B 1 79 ? 20.703 9.758 -6.469 1 97.06 79 GLY B C 1
ATOM 2853 O O . GLY B 1 79 ? 19.797 9.406 -5.715 1 97.06 79 GLY B O 1
ATOM 2854 N N . ALA B 1 80 ? 20.547 10.289 -7.727 1 96.94 80 ALA B N 1
ATOM 2855 C CA . ALA B 1 80 ? 19.219 10.25 -8.344 1 96.94 80 ALA B CA 1
ATOM 2856 C C . ALA B 1 80 ? 18.688 8.82 -8.414 1 96.94 80 ALA B C 1
ATOM 2858 O O . ALA B 1 80 ? 19.453 7.879 -8.641 1 96.94 80 ALA B O 1
ATOM 2859 N N . ALA B 1 81 ? 17.406 8.695 -8.219 1 96.88 81 ALA B N 1
ATOM 2860 C CA . ALA B 1 81 ? 16.688 7.422 -8.273 1 96.88 81 ALA B CA 1
ATOM 2861 C C . ALA B 1 81 ? 17.172 6.469 -7.188 1 96.88 81 ALA B C 1
ATOM 2863 O O . ALA B 1 81 ? 17.25 5.254 -7.398 1 96.88 81 ALA B O 1
ATOM 2864 N N . GLN B 1 82 ? 17.609 7.008 -6.137 1 96.94 82 GLN B N 1
ATOM 2865 C CA . GLN B 1 82 ? 17.938 6.207 -4.965 1 96.94 82 GLN B CA 1
ATOM 2866 C C . GLN B 1 82 ? 17.094 6.613 -3.764 1 96.94 82 GLN B C 1
ATOM 2868 O O . GLN B 1 82 ? 16.641 7.758 -3.674 1 96.94 82 GLN B O 1
ATOM 2873 N N . ALA B 1 83 ? 16.859 5.672 -2.93 1 97.5 83 ALA B N 1
ATOM 2874 C CA . ALA B 1 83 ? 16.156 5.895 -1.665 1 97.5 83 ALA B CA 1
ATOM 2875 C C . ALA B 1 83 ? 17.109 5.746 -0.481 1 97.5 83 ALA B C 1
ATOM 2877 O O . ALA B 1 83 ? 17.969 4.852 -0.469 1 97.5 83 ALA B O 1
ATOM 2878 N N . LEU B 1 84 ? 17.062 6.633 0.42 1 96.75 84 LEU B N 1
ATOM 2879 C CA . LEU B 1 84 ? 17.719 6.547 1.722 1 96.75 84 LEU B CA 1
ATOM 2880 C C . LEU B 1 84 ? 16.703 6.207 2.814 1 96.75 84 LEU B C 1
ATOM 2882 O O . LEU B 1 84 ? 15.695 6.898 2.971 1 96.75 84 LEU B O 1
ATOM 2886 N N . VAL B 1 85 ? 16.906 5.133 3.559 1 97.25 85 VAL B N 1
ATOM 2887 C CA . VAL B 1 85 ? 16.062 4.758 4.68 1 97.25 85 VAL B CA 1
ATOM 2888 C C . VAL B 1 85 ? 16.859 4.777 5.977 1 97.25 85 VAL B C 1
ATOM 2890 O O . VAL B 1 85 ? 17.828 4.012 6.129 1 97.25 85 VAL B O 1
ATOM 2893 N N . ILE B 1 86 ? 16.484 5.641 6.883 1 95.75 86 ILE B N 1
ATOM 2894 C CA . ILE B 1 86 ? 17.141 5.793 8.18 1 95.75 86 ILE B CA 1
ATOM 2895 C C . ILE B 1 86 ? 16.234 5.23 9.281 1 95.75 86 ILE B C 1
ATOM 2897 O O . ILE B 1 86 ? 15.172 5.773 9.555 1 95.75 86 ILE B O 1
ATOM 2901 N N . PRO B 1 87 ? 16.641 4.133 9.961 1 95.44 87 PRO B N 1
ATOM 2902 C CA . PRO B 1 87 ? 15.828 3.553 11.031 1 95.44 87 PRO B CA 1
ATOM 2903 C C . PRO B 1 87 ? 15.602 4.52 12.188 1 95.44 87 PRO B C 1
ATOM 2905 O O . PRO B 1 87 ? 16.406 5.426 12.406 1 95.44 87 PRO B O 1
ATOM 2908 N N . ALA B 1 88 ? 14.492 4.316 12.906 1 94.5 88 ALA B N 1
ATOM 2909 C CA . ALA B 1 88 ? 14.195 5.102 14.102 1 94.5 88 ALA B CA 1
ATOM 2910 C C . ALA B 1 88 ? 15.328 5.012 15.109 1 94.5 88 ALA B C 1
ATOM 2912 O O . ALA B 1 88 ? 15.906 3.941 15.312 1 94.5 88 ALA B O 1
ATOM 2913 N N . GLY B 1 89 ? 15.656 6.176 15.664 1 92.62 89 GLY B N 1
ATOM 2914 C CA . GLY B 1 89 ? 16.609 6.203 16.766 1 92.62 89 GLY B CA 1
ATOM 2915 C C . GLY B 1 89 ? 18.047 6.285 16.297 1 92.62 89 GLY B C 1
ATOM 2916 O O . GLY B 1 89 ? 18.953 6.445 17.125 1 92.62 89 GLY B O 1
ATOM 2917 N N . VAL B 1 90 ? 18.312 6.199 15.047 1 92.81 90 VAL B N 1
ATOM 2918 C CA . VAL B 1 90 ? 19.688 6.227 14.539 1 92.81 90 VAL B CA 1
ATOM 2919 C C . VAL B 1 90 ? 20.141 7.672 14.352 1 92.81 90 VAL B C 1
ATOM 2921 O O . VAL B 1 90 ? 19.516 8.43 13.609 1 92.81 90 VAL B O 1
ATOM 2924 N N . ALA B 1 91 ? 21.219 8.039 15.031 1 93.81 91 ALA B N 1
ATOM 2925 C CA . ALA B 1 91 ? 21.828 9.352 14.859 1 93.81 91 ALA B CA 1
ATOM 2926 C C . ALA B 1 91 ? 22.281 9.562 13.414 1 93.81 91 ALA B C 1
ATOM 2928 O O . ALA B 1 91 ? 22.828 8.648 12.789 1 93.81 91 ALA B O 1
ATOM 2929 N N . HIS B 1 92 ? 22.031 10.766 12.828 1 94.06 92 HIS B N 1
ATOM 2930 C CA . HIS B 1 92 ? 22.391 10.984 11.43 1 94.06 92 HIS B CA 1
ATOM 2931 C C . HIS B 1 92 ? 22.453 12.469 11.102 1 94.06 92 HIS B C 1
ATOM 2933 O O . HIS B 1 92 ? 21.953 13.297 11.867 1 94.06 92 HIS B O 1
ATOM 2939 N N . GLU B 1 93 ? 23.172 12.75 10.094 1 94.56 93 GLU B N 1
ATOM 2940 C CA . GLU B 1 93 ? 23.172 14.031 9.391 1 94.56 93 GLU B CA 1
ATOM 2941 C C . GLU B 1 93 ? 23.047 13.836 7.887 1 94.56 93 GLU B C 1
ATOM 2943 O O . GLU B 1 93 ? 23.734 12.984 7.305 1 94.56 93 GLU B O 1
ATOM 2948 N N . TYR B 1 94 ? 22.109 14.5 7.277 1 95.5 94 TYR B N 1
ATOM 2949 C CA . TYR B 1 94 ? 22.062 14.453 5.82 1 95.5 94 TYR B CA 1
ATOM 2950 C C . TYR B 1 94 ? 21.969 15.859 5.238 1 95.5 94 TYR B C 1
ATOM 2952 O O . TYR B 1 94 ? 21.516 16.781 5.91 1 95.5 94 TYR B O 1
ATOM 2960 N N . TRP B 1 95 ? 22.453 16.047 4.07 1 95.62 95 TRP B N 1
ATOM 2961 C CA . TRP B 1 95 ? 22.438 17.359 3.428 1 95.62 95 TRP B CA 1
ATOM 2962 C C . TRP B 1 95 ? 22.5 17.219 1.91 1 95.62 95 TRP B C 1
ATOM 2964 O O . TRP B 1 95 ? 22.953 16.188 1.394 1 95.62 95 TRP B O 1
ATOM 2974 N N . ALA B 1 96 ? 22 18.234 1.187 1 96.5 96 ALA B N 1
ATOM 2975 C CA . ALA B 1 96 ? 22.031 18.297 -0.273 1 96.5 96 ALA B CA 1
ATOM 2976 C C . ALA B 1 96 ? 23.438 18.641 -0.778 1 96.5 96 ALA B C 1
ATOM 2978 O O . ALA B 1 96 ? 24.156 19.422 -0.151 1 96.5 96 ALA B O 1
ATOM 2979 N N . ASP B 1 97 ? 23.781 18.047 -1.844 1 96.62 97 ASP B N 1
ATOM 2980 C CA . ASP B 1 97 ? 25.031 18.406 -2.502 1 96.62 97 ASP B CA 1
ATOM 2981 C C . ASP B 1 97 ? 25.031 19.891 -2.889 1 96.62 97 ASP B C 1
ATOM 2983 O O . ASP B 1 97 ? 24.031 20.406 -3.365 1 96.62 97 ASP B O 1
ATOM 2987 N N . ASP B 1 98 ? 26.172 20.531 -2.762 1 94.38 98 ASP B N 1
ATOM 2988 C CA . ASP B 1 98 ? 26.266 21.969 -2.986 1 94.38 98 ASP B CA 1
ATOM 2989 C C . ASP B 1 98 ? 26.109 22.312 -4.465 1 94.38 98 ASP B C 1
ATOM 2991 O O . ASP B 1 98 ? 25.484 23.312 -4.816 1 94.38 98 ASP B O 1
ATOM 2995 N N . ASP B 1 99 ? 26.656 21.578 -5.309 1 95.44 99 ASP B N 1
ATOM 2996 C CA . ASP B 1 99 ? 26.719 21.875 -6.738 1 95.44 99 ASP B CA 1
ATOM 2997 C C . ASP B 1 99 ? 25.5 21.297 -7.473 1 95.44 99 ASP B C 1
ATOM 2999 O O . ASP B 1 99 ? 25.062 21.859 -8.484 1 95.44 99 ASP B O 1
ATOM 3003 N N . ASP B 1 100 ? 25.031 20.172 -7.043 1 97.19 100 ASP B N 1
ATOM 3004 C CA . ASP B 1 100 ? 23.891 19.5 -7.656 1 97.19 100 ASP B CA 1
ATOM 3005 C C . ASP B 1 100 ? 22.906 19.031 -6.594 1 97.19 100 ASP B C 1
ATOM 3007 O O . ASP B 1 100 ? 22.719 17.828 -6.395 1 97.19 100 ASP B O 1
ATOM 3011 N N . PRO B 1 101 ? 22.234 19.984 -6.012 1 97.06 101 PRO B N 1
ATOM 3012 C CA . PRO B 1 101 ? 21.328 19.641 -4.902 1 97.06 101 PRO B CA 1
ATOM 3013 C C . PRO B 1 101 ? 20.219 18.688 -5.316 1 97.06 101 PRO B C 1
ATOM 3015 O O . PRO B 1 101 ? 19.688 18.781 -6.43 1 97.06 101 PRO B O 1
ATOM 3018 N N . TRP B 1 102 ? 19.797 17.859 -4.414 1 96.38 102 TRP B N 1
ATOM 3019 C CA . TRP B 1 102 ? 18.797 16.844 -4.723 1 96.38 102 TRP B CA 1
ATOM 3020 C C . TRP B 1 102 ? 17.391 17.453 -4.762 1 96.38 102 TRP B C 1
ATOM 3022 O O . TRP B 1 102 ? 17.172 18.547 -4.23 1 96.38 102 TRP B O 1
ATOM 3032 N N . THR B 1 103 ? 16.484 16.906 -5.566 1 97.62 103 THR B N 1
ATOM 3033 C CA . THR B 1 103 ? 15.031 16.984 -5.469 1 97.62 103 THR B CA 1
ATOM 3034 C C . THR B 1 103 ? 14.469 15.75 -4.762 1 97.62 103 THR B C 1
ATOM 3036 O O . THR B 1 103 ? 14.633 14.625 -5.242 1 97.62 103 THR B O 1
ATOM 3039 N N . ILE B 1 104 ? 13.781 15.961 -3.592 1 97.5 104 ILE B N 1
ATOM 3040 C CA . ILE B 1 104 ? 13.492 14.766 -2.805 1 97.5 104 ILE B CA 1
ATOM 3041 C C . ILE B 1 104 ? 12.016 14.742 -2.424 1 97.5 104 ILE B C 1
ATOM 3043 O O . ILE B 1 104 ? 11.414 15.789 -2.182 1 97.5 104 ILE B O 1
ATOM 3047 N N . TRP B 1 105 ? 11.469 13.562 -2.455 1 98.25 105 TRP B N 1
ATOM 3048 C CA . TRP B 1 105 ? 10.258 13.188 -1.721 1 98.25 105 TRP B CA 1
ATOM 3049 C C . TRP B 1 105 ? 10.617 12.453 -0.431 1 98.25 105 TRP B C 1
ATOM 3051 O O . TRP B 1 105 ? 11.523 11.617 -0.413 1 98.25 105 TRP B O 1
ATOM 3061 N N . TRP B 1 106 ? 9.945 12.805 0.648 1 97.62 106 TRP B N 1
ATOM 3062 C CA . TRP B 1 106 ? 10.336 12.195 1.917 1 97.62 106 TRP B CA 1
ATOM 3063 C C . TRP B 1 106 ? 9.109 11.945 2.795 1 97.62 106 TRP B C 1
ATOM 3065 O O . TRP B 1 106 ? 8.07 12.578 2.617 1 97.62 106 TRP B O 1
ATOM 3075 N N . MET B 1 107 ? 9.188 10.984 3.701 1 98.19 107 MET B N 1
ATOM 3076 C CA . MET B 1 107 ? 8.164 10.719 4.707 1 98.19 107 MET B CA 1
ATOM 3077 C C . MET B 1 107 ? 8.781 10.109 5.965 1 98.19 107 MET B C 1
ATOM 3079 O O . MET B 1 107 ? 9.828 9.461 5.895 1 98.19 107 MET B O 1
ATOM 3083 N N . HIS B 1 108 ? 8.234 10.383 7.102 1 97 108 HIS B N 1
ATOM 3084 C CA . HIS B 1 108 ? 8.477 9.688 8.359 1 97 108 HIS B CA 1
ATOM 3085 C C . HIS B 1 108 ? 7.352 8.711 8.672 1 97 108 HIS B C 1
ATOM 3087 O O . HIS B 1 108 ? 6.172 9.07 8.602 1 97 108 HIS B O 1
ATOM 3093 N N . VAL B 1 109 ? 7.723 7.535 9.008 1 97.31 109 VAL B N 1
ATOM 3094 C CA . VAL B 1 109 ? 6.707 6.523 9.258 1 97.31 109 VAL B CA 1
ATOM 3095 C C . VAL B 1 109 ? 6.965 5.852 10.609 1 97.31 109 VAL B C 1
ATOM 3097 O O . VAL B 1 109 ? 8.117 5.719 11.031 1 97.31 109 VAL B O 1
ATOM 3100 N N . ARG B 1 110 ? 5.906 5.438 11.25 1 96.12 110 ARG B N 1
ATOM 3101 C CA . ARG B 1 110 ? 5.945 4.723 12.523 1 96.12 110 ARG B CA 1
ATOM 3102 C C . ARG B 1 110 ? 5.059 3.482 12.484 1 96.12 110 ARG B C 1
ATOM 3104 O O . ARG B 1 110 ? 4.246 3.324 11.57 1 96.12 110 ARG B O 1
ATOM 3111 N N . GLY B 1 111 ? 5.227 2.625 13.555 1 94.94 111 GLY B N 1
ATOM 3112 C CA . GLY B 1 111 ? 4.418 1.424 13.703 1 94.94 111 GLY B CA 1
ATOM 3113 C C . GLY B 1 111 ? 5.215 0.144 13.531 1 94.94 111 GLY B C 1
ATOM 3114 O O . GLY B 1 111 ? 6.367 0.178 13.086 1 94.94 111 GLY B O 1
ATOM 3115 N N . ASP B 1 112 ? 4.582 -0.982 13.727 1 93.69 112 ASP B N 1
ATOM 3116 C CA . ASP B 1 112 ? 5.246 -2.281 13.703 1 93.69 112 ASP B CA 1
ATOM 3117 C C . ASP B 1 112 ? 5.684 -2.65 12.289 1 93.69 112 ASP B C 1
ATOM 3119 O O . ASP B 1 112 ? 6.707 -3.311 12.102 1 93.69 112 ASP B O 1
ATOM 3123 N N . ASP B 1 113 ? 4.91 -2.301 11.359 1 95.56 113 ASP B N 1
ATOM 3124 C CA . ASP B 1 113 ? 5.281 -2.607 9.984 1 95.56 113 ASP B CA 1
ATOM 3125 C C . ASP B 1 113 ? 6.535 -1.841 9.57 1 95.56 113 ASP B C 1
ATOM 3127 O O . ASP B 1 113 ? 7.383 -2.371 8.852 1 95.56 113 ASP B O 1
ATOM 3131 N N . ALA B 1 114 ? 6.609 -0.541 10 1 95.25 114 ALA B N 1
ATOM 3132 C CA . ALA B 1 114 ? 7.824 0.224 9.734 1 95.25 114 ALA B CA 1
ATOM 3133 C C . ALA B 1 114 ? 9.055 -0.484 10.297 1 95.25 114 ALA B C 1
ATOM 3135 O O . ALA B 1 114 ? 10.086 -0.576 9.625 1 95.25 114 ALA B O 1
ATOM 3136 N N . THR B 1 115 ? 8.898 -1.03 11.461 1 93.56 115 THR B N 1
ATOM 3137 C CA . THR B 1 115 ? 9.984 -1.753 12.117 1 93.56 115 THR B CA 1
ATOM 3138 C C . THR B 1 115 ? 10.367 -2.992 11.312 1 93.56 115 THR B C 1
ATOM 3140 O O . THR B 1 115 ? 11.555 -3.299 11.156 1 93.56 115 THR B O 1
ATOM 3143 N N . GLU B 1 116 ? 9.422 -3.709 10.797 1 93.94 116 GLU B N 1
ATOM 3144 C CA . GLU B 1 116 ? 9.688 -4.891 9.984 1 93.94 116 GLU B CA 1
ATOM 3145 C C . GLU B 1 116 ? 10.469 -4.523 8.719 1 93.94 116 GLU B C 1
ATOM 3147 O O . GLU B 1 116 ? 11.375 -5.25 8.32 1 93.94 116 GLU B O 1
ATOM 3152 N N . PHE B 1 117 ? 10.078 -3.412 8.086 1 95.88 117 PHE B N 1
ATOM 3153 C CA . PHE B 1 117 ? 10.789 -2.975 6.887 1 95.88 117 PHE B CA 1
ATOM 3154 C C . PHE B 1 117 ? 12.219 -2.572 7.223 1 95.88 117 PHE B C 1
ATOM 3156 O O . PHE B 1 117 ? 13.141 -2.842 6.449 1 95.88 117 PHE B O 1
ATOM 3163 N N . GLU B 1 118 ? 12.406 -1.904 8.422 1 93.81 118 GLU B N 1
ATOM 3164 C CA . GLU B 1 118 ? 13.758 -1.573 8.859 1 93.81 118 GLU B CA 1
ATOM 3165 C C . GLU B 1 118 ? 14.633 -2.82 8.938 1 93.81 118 GLU B C 1
ATOM 3167 O O . GLU B 1 118 ? 15.75 -2.838 8.414 1 93.81 118 GLU B O 1
ATOM 3172 N N . GLN B 1 119 ? 14.109 -3.773 9.57 1 92 119 GLN B N 1
ATOM 3173 C CA . GLN B 1 119 ? 14.859 -5.012 9.766 1 92 119 GLN B CA 1
ATOM 3174 C C . GLN B 1 119 ? 15.156 -5.691 8.438 1 92 119 GLN B C 1
ATOM 3176 O O . GLN B 1 119 ? 16.266 -6.191 8.219 1 92 119 GLN B O 1
ATOM 3181 N N . HIS B 1 120 ? 14.156 -5.715 7.602 1 92.56 120 HIS B N 1
ATOM 3182 C CA . HIS B 1 120 ? 14.312 -6.297 6.273 1 92.56 120 HIS B CA 1
ATOM 3183 C C . HIS B 1 120 ? 15.422 -5.594 5.492 1 92.56 120 HIS B C 1
ATOM 3185 O O . HIS B 1 120 ? 16.281 -6.254 4.902 1 92.56 120 HIS B O 1
ATOM 3191 N N . LEU B 1 121 ? 15.453 -4.289 5.492 1 92.81 121 LEU B N 1
ATOM 3192 C CA . LEU B 1 121 ? 16.406 -3.496 4.719 1 92.81 121 LEU B CA 1
ATOM 3193 C C . LEU B 1 121 ? 17.797 -3.58 5.324 1 92.81 121 LEU B C 1
ATOM 3195 O O . LEU B 1 121 ? 18.797 -3.508 4.605 1 92.81 121 LEU B O 1
ATOM 3199 N N . ALA B 1 122 ? 17.844 -3.682 6.656 1 87 122 ALA B N 1
ATOM 3200 C CA . ALA B 1 122 ? 19.125 -3.834 7.336 1 87 122 ALA B CA 1
ATOM 3201 C C . ALA B 1 122 ? 19.859 -5.074 6.84 1 87 122 ALA B C 1
ATOM 3203 O O . ALA B 1 122 ? 21.094 -5.082 6.773 1 87 122 ALA B O 1
ATOM 3204 N N . GLY B 1 123 ? 19.094 -6.066 6.512 1 80.06 123 GLY B N 1
ATOM 3205 C CA . GLY B 1 123 ? 19.688 -7.305 6.031 1 80.06 123 GLY B CA 1
ATOM 3206 C C . GLY B 1 123 ? 20.328 -7.16 4.668 1 80.06 123 GLY B C 1
ATOM 3207 O O . GLY B 1 123 ? 21.156 -7.996 4.273 1 80.06 123 GLY B O 1
ATOM 3208 N N . HIS B 1 124 ? 19.969 -6.172 3.957 1 75.38 124 HIS B N 1
ATOM 3209 C CA . HIS B 1 124 ? 20.484 -5.961 2.609 1 75.38 124 HIS B CA 1
ATOM 3210 C C . HIS B 1 124 ? 21.5 -4.816 2.58 1 75.38 124 HIS B C 1
ATOM 3212 O O . HIS B 1 124 ? 22.156 -4.59 1.562 1 75.38 124 HIS B O 1
ATOM 3218 N N . ALA B 1 125 ? 21.375 -4.152 3.721 1 68.56 125 ALA B N 1
ATOM 3219 C CA . ALA B 1 125 ? 22.25 -2.99 3.809 1 68.56 125 ALA B CA 1
ATOM 3220 C C . ALA B 1 125 ? 23.609 -3.367 4.402 1 68.56 125 ALA B C 1
ATOM 3222 O O . ALA B 1 125 ? 23.734 -4.391 5.082 1 68.56 125 ALA B O 1
ATOM 3223 N N . GLY B 1 126 ? 24.641 -2.994 3.799 1 59.81 126 GLY B N 1
ATOM 3224 C CA . GLY B 1 126 ? 25.969 -3.174 4.391 1 59.81 126 GLY B CA 1
ATOM 3225 C C . GLY B 1 126 ? 26.016 -2.822 5.867 1 59.81 126 GLY B C 1
ATOM 3226 O O . GLY B 1 126 ? 24.969 -2.604 6.488 1 59.81 126 GLY B O 1
ATOM 3227 N N . PRO B 1 127 ? 27.062 -3.061 6.617 1 56.12 127 PRO B N 1
ATOM 3228 C CA . PRO B 1 127 ? 27.297 -2.785 8.039 1 56.12 127 PRO B CA 1
ATOM 3229 C C . PRO B 1 127 ? 26.688 -1.462 8.492 1 56.12 127 PRO B C 1
ATOM 3231 O O . PRO B 1 127 ? 26.641 -1.178 9.695 1 56.12 127 PRO B O 1
ATOM 3234 N N . ASP B 1 128 ? 26.062 -0.785 7.473 1 61.31 128 ASP B N 1
ATOM 3235 C CA . ASP B 1 128 ? 25.703 0.598 7.766 1 61.31 128 ASP B CA 1
ATOM 3236 C C . ASP B 1 128 ? 24.312 0.677 8.398 1 61.31 128 ASP B C 1
ATOM 3238 O O . ASP B 1 128 ? 23.484 -0.216 8.211 1 61.31 128 ASP B O 1
ATOM 3242 N N . ASP B 1 129 ? 24.141 1.603 9.414 1 82.06 129 ASP B N 1
ATOM 3243 C CA . ASP B 1 129 ? 22.969 1.896 10.25 1 82.06 129 ASP B CA 1
ATOM 3244 C C . ASP B 1 129 ? 21.812 2.424 9.406 1 82.06 129 ASP B C 1
ATOM 3246 O O . ASP B 1 129 ? 20.703 2.594 9.906 1 82.06 129 ASP B O 1
ATOM 3250 N N . VAL B 1 130 ? 22.156 2.682 7.996 1 92.75 130 VAL B N 1
ATOM 3251 C CA . VAL B 1 130 ? 21.094 3.139 7.105 1 92.75 130 VAL B CA 1
ATOM 3252 C C . VAL B 1 130 ? 21.109 2.305 5.824 1 92.75 130 VAL B C 1
ATOM 3254 O O . VAL B 1 130 ? 22.078 1.608 5.535 1 92.75 130 VAL B O 1
ATOM 3257 N N . ALA B 1 131 ? 20.016 2.291 5.078 1 93.88 131 ALA B N 1
ATOM 3258 C CA . ALA B 1 131 ? 19.938 1.606 3.791 1 93.88 131 ALA B CA 1
ATOM 3259 C C . ALA B 1 131 ? 19.875 2.605 2.639 1 93.88 131 ALA B C 1
ATOM 3261 O O . ALA B 1 131 ? 19.094 3.559 2.68 1 93.88 131 ALA B O 1
ATOM 3262 N N . VAL B 1 132 ? 20.766 2.463 1.692 1 95 132 VAL B N 1
ATOM 3263 C CA . VAL B 1 132 ? 20.672 3.17 0.418 1 95 132 VAL B CA 1
ATOM 3264 C C . VAL B 1 132 ? 20.312 2.188 -0.693 1 95 132 VAL B C 1
ATOM 3266 O O . VAL B 1 132 ? 21.047 1.233 -0.954 1 95 132 VAL B O 1
ATOM 3269 N N . VAL B 1 133 ? 19.188 2.414 -1.334 1 95.31 133 VAL B N 1
ATOM 3270 C CA . VAL B 1 133 ? 18.641 1.434 -2.262 1 95.31 133 VAL B CA 1
ATOM 3271 C C . VAL B 1 133 ? 18.422 2.082 -3.627 1 95.31 133 VAL B C 1
ATOM 3273 O O . VAL B 1 133 ? 17.844 3.168 -3.719 1 95.31 133 VAL B O 1
ATOM 3276 N N . GLU B 1 134 ? 18.938 1.447 -4.695 1 94.81 134 GLU B N 1
ATOM 3277 C CA . GLU B 1 134 ? 18.562 1.874 -6.043 1 94.81 134 GLU B CA 1
ATOM 3278 C C . GLU B 1 134 ? 17.094 1.571 -6.332 1 94.81 134 GLU B C 1
ATOM 3280 O O . GLU B 1 134 ? 16.656 0.426 -6.207 1 94.81 134 GLU B O 1
ATOM 3285 N N . VAL B 1 135 ? 16.344 2.586 -6.703 1 95.62 135 VAL B N 1
ATOM 3286 C CA . VAL B 1 135 ? 14.922 2.436 -7.004 1 95.62 135 VAL B CA 1
ATOM 3287 C C . VAL B 1 135 ? 14.742 2.043 -8.469 1 95.62 135 VAL B C 1
ATOM 3289 O O . VAL B 1 135 ? 15.148 2.779 -9.367 1 95.62 135 VAL B O 1
ATOM 3292 N N . HIS B 1 136 ? 14.102 0.904 -8.703 1 93.06 136 HIS B N 1
ATOM 3293 C CA . HIS B 1 136 ? 14 0.347 -10.047 1 93.06 136 HIS B CA 1
ATOM 3294 C C . HIS B 1 136 ? 12.883 1.018 -10.836 1 93.06 136 HIS B C 1
ATOM 3296 O O . HIS B 1 136 ? 12.953 1.104 -12.07 1 93.06 136 HIS B O 1
ATOM 3302 N N . ASP B 1 137 ? 11.836 1.44 -10.227 1 93.62 137 ASP B N 1
ATOM 3303 C CA . ASP B 1 137 ? 10.719 2.148 -10.844 1 93.62 137 ASP B CA 1
ATOM 3304 C C . ASP B 1 137 ? 10.438 3.463 -10.117 1 93.62 137 ASP B C 1
ATOM 3306 O O . ASP B 1 137 ? 9.469 3.564 -9.359 1 93.62 137 ASP B O 1
ATOM 3310 N N . LEU B 1 138 ? 11.156 4.488 -10.5 1 96.44 138 LEU B N 1
ATOM 3311 C CA . LEU B 1 138 ? 11.094 5.777 -9.82 1 96.44 138 LEU B CA 1
ATOM 3312 C C . LEU B 1 138 ? 9.742 6.441 -10.031 1 96.44 138 LEU B C 1
ATOM 3314 O O . LEU B 1 138 ? 9.203 7.074 -9.125 1 96.44 138 LEU B O 1
ATOM 3318 N N . VAL B 1 139 ? 9.211 6.309 -11.203 1 96.25 139 VAL B N 1
ATOM 3319 C CA . VAL B 1 139 ? 7.93 6.926 -11.531 1 96.25 139 VAL B CA 1
ATOM 3320 C C . VAL B 1 139 ? 6.852 6.406 -10.586 1 96.25 139 VAL B C 1
ATOM 3322 O O . VAL B 1 139 ? 6.062 7.184 -10.047 1 96.25 139 VAL B O 1
ATOM 3325 N N . ARG B 1 140 ? 6.871 5.145 -10.391 1 94.75 140 ARG B N 1
ATOM 3326 C CA . ARG B 1 140 ? 5.887 4.523 -9.516 1 94.75 140 ARG B CA 1
ATOM 3327 C C . ARG B 1 140 ? 6.082 4.965 -8.07 1 94.75 140 ARG B C 1
ATOM 3329 O O . ARG B 1 140 ? 5.113 5.281 -7.375 1 94.75 140 ARG B O 1
ATOM 3336 N N . VAL B 1 141 ? 7.266 4.922 -7.547 1 97.88 141 VAL B N 1
ATOM 3337 C CA . VAL B 1 141 ? 7.559 5.305 -6.172 1 97.88 141 VAL B CA 1
ATOM 3338 C C . VAL B 1 141 ? 7.176 6.762 -5.945 1 97.88 141 VAL B C 1
ATOM 3340 O O . VAL B 1 141 ? 6.559 7.102 -4.934 1 97.88 141 VAL B O 1
ATOM 3343 N N . VAL B 1 142 ? 7.477 7.598 -6.879 1 97.81 142 VAL B N 1
ATOM 3344 C CA . VAL B 1 142 ? 7.152 9.016 -6.773 1 97.81 142 VAL B CA 1
ATOM 3345 C C . VAL B 1 142 ? 5.637 9.203 -6.785 1 97.81 142 VAL B C 1
ATOM 3347 O O . VAL B 1 142 ? 5.094 9.992 -6.012 1 97.81 142 VAL B O 1
ATOM 3350 N N . ALA B 1 143 ? 4.93 8.5 -7.625 1 97.12 143 ALA B N 1
ATOM 3351 C CA . ALA B 1 143 ? 3.471 8.57 -7.664 1 97.12 143 ALA B CA 1
ATOM 3352 C C . ALA B 1 143 ? 2.871 8.203 -6.309 1 97.12 143 ALA B C 1
ATOM 3354 O O . ALA B 1 143 ? 1.925 8.844 -5.848 1 97.12 143 ALA B O 1
ATOM 3355 N N . ASP B 1 144 ? 3.396 7.145 -5.715 1 97.88 144 ASP B N 1
ATOM 3356 C CA . ASP B 1 144 ? 2.902 6.727 -4.406 1 97.88 144 ASP B CA 1
ATOM 3357 C C . ASP B 1 144 ? 3.24 7.758 -3.334 1 97.88 144 ASP B C 1
ATOM 3359 O O . ASP B 1 144 ? 2.438 8.016 -2.436 1 97.88 144 ASP B O 1
ATOM 3363 N N . LEU B 1 145 ? 4.445 8.32 -3.398 1 98.56 145 LEU B N 1
ATOM 3364 C CA . LEU B 1 145 ? 4.816 9.359 -2.443 1 98.56 145 LEU B CA 1
ATOM 3365 C C . LEU B 1 145 ? 3.943 10.594 -2.621 1 98.56 145 LEU B C 1
ATOM 3367 O O . LEU B 1 145 ? 3.594 11.258 -1.642 1 98.56 145 LEU B O 1
ATOM 3371 N N . GLU B 1 146 ? 3.645 10.938 -3.84 1 97.56 146 GLU B N 1
ATOM 3372 C CA . GLU B 1 146 ? 2.703 12.023 -4.098 1 97.56 146 GLU B CA 1
ATOM 3373 C C . GLU B 1 146 ? 1.351 11.75 -3.449 1 97.56 146 GLU B C 1
ATOM 3375 O O . GLU B 1 146 ? 0.729 12.648 -2.887 1 97.56 146 GLU B O 1
ATOM 3380 N N . ARG B 1 147 ? 0.897 10.578 -3.527 1 97.12 147 ARG B N 1
ATOM 3381 C CA . ARG B 1 147 ? -0.359 10.195 -2.891 1 97.12 147 ARG B CA 1
ATOM 3382 C C . ARG B 1 147 ? -0.274 10.352 -1.377 1 97.12 147 ARG B C 1
ATOM 3384 O O . ARG B 1 147 ? -1.252 10.734 -0.731 1 97.12 147 ARG B O 1
ATOM 3391 N N . VAL B 1 148 ? 0.875 9.969 -0.828 1 98.19 148 VAL B N 1
ATOM 3392 C CA . VAL B 1 148 ? 1.096 10.164 0.602 1 98.19 148 VAL B CA 1
ATOM 3393 C C . VAL B 1 148 ? 0.907 11.633 0.962 1 98.19 148 VAL B C 1
ATOM 3395 O O . VAL B 1 148 ? 0.128 11.961 1.858 1 98.19 148 VAL B O 1
ATOM 3398 N N . VAL B 1 149 ? 1.587 12.477 0.219 1 96.75 149 VAL B N 1
ATOM 3399 C CA . VAL B 1 149 ? 1.545 13.906 0.489 1 96.75 149 VAL B CA 1
ATOM 3400 C C . VAL B 1 149 ? 0.13 14.438 0.263 1 96.75 149 VAL B C 1
ATOM 3402 O O . VAL B 1 149 ? -0.402 15.18 1.09 1 96.75 149 VAL B O 1
ATOM 3405 N N . ASP B 1 150 ? -0.513 14.031 -0.814 1 95.06 150 ASP B N 1
ATOM 3406 C CA . ASP B 1 150 ? -1.873 14.453 -1.132 1 95.06 150 ASP B CA 1
ATOM 3407 C C . ASP B 1 150 ? -2.84 14.086 -0.01 1 95.06 150 ASP B C 1
ATOM 3409 O O . ASP B 1 150 ? -3.715 14.875 0.351 1 95.06 150 ASP B O 1
ATOM 3413 N N . ALA B 1 151 ? -2.717 12.922 0.48 1 94.88 151 ALA B N 1
ATOM 3414 C CA . ALA B 1 151 ? -3.609 12.453 1.538 1 94.88 151 ALA B CA 1
ATOM 3415 C C . ALA B 1 151 ? -3.447 13.297 2.803 1 94.88 151 ALA B C 1
ATOM 3417 O O . ALA B 1 151 ? -4.434 13.695 3.42 1 94.88 151 ALA B O 1
ATOM 3418 N N . LEU B 1 152 ? -2.23 13.547 3.189 1 93.31 152 LEU B N 1
ATOM 3419 C CA . LEU B 1 152 ? -1.978 14.367 4.375 1 93.31 152 LEU B CA 1
ATOM 3420 C C . LEU B 1 152 ? -2.461 15.797 4.164 1 93.31 152 LEU B C 1
ATOM 3422 O O . LEU B 1 152 ? -2.877 16.453 5.117 1 93.31 152 LEU B O 1
ATOM 3426 N N . GLU B 1 153 ? -2.357 16.266 2.936 1 90.56 153 GLU B N 1
ATOM 3427 C CA . GLU B 1 153 ? -2.803 17.625 2.609 1 90.56 153 GLU B CA 1
ATOM 3428 C C . GLU B 1 153 ? -4.324 17.719 2.631 1 90.56 153 GLU B C 1
ATOM 3430 O O . GLU B 1 153 ? -4.883 18.812 2.777 1 90.56 153 GLU B O 1
ATOM 3435 N N . THR B 1 154 ? -4.961 16.625 2.377 1 90.38 154 THR B N 1
ATOM 3436 C CA . THR B 1 154 ? -6.418 16.625 2.344 1 90.38 154 THR B CA 1
ATOM 3437 C C . THR B 1 154 ? -6.988 16.984 3.717 1 90.38 154 THR B C 1
ATOM 3439 O O . THR B 1 154 ? -7.641 18.016 3.879 1 90.38 154 THR B O 1
ATOM 3442 N N . ASP B 1 155 ? -6.848 16.219 4.711 1 89.06 155 ASP B N 1
ATOM 3443 C CA . ASP B 1 155 ? -7.23 16.469 6.094 1 89.06 155 ASP B CA 1
ATOM 3444 C C . ASP B 1 155 ? -6.691 15.391 7.023 1 89.06 155 ASP B C 1
ATOM 3446 O O . ASP B 1 155 ? -5.953 14.508 6.594 1 89.06 155 ASP B O 1
ATOM 3450 N N . GLU B 1 156 ? -6.977 15.555 8.266 1 90.62 156 GLU B N 1
ATOM 3451 C CA . GLU B 1 156 ? -6.426 14.641 9.258 1 90.62 156 GLU B CA 1
ATOM 3452 C C . GLU B 1 156 ? -7.48 13.633 9.727 1 90.62 156 GLU B C 1
ATOM 3454 O O . GLU B 1 156 ? -7.41 13.133 10.852 1 90.62 156 GLU B O 1
ATOM 3459 N N . THR B 1 157 ? -8.5 13.422 8.883 1 90.19 157 THR B N 1
ATOM 3460 C CA . THR B 1 157 ? -9.516 12.438 9.242 1 90.19 157 THR B CA 1
ATOM 3461 C C . THR B 1 157 ? -8.945 11.023 9.133 1 90.19 157 THR B C 1
ATOM 3463 O O . THR B 1 157 ? -7.949 10.797 8.453 1 90.19 157 THR B O 1
ATOM 3466 N N . TYR B 1 158 ? -9.602 10.141 9.812 1 91.19 158 TYR B N 1
ATOM 3467 C CA . TYR B 1 158 ? -9.141 8.75 9.836 1 91.19 158 TYR B CA 1
ATOM 3468 C C . TYR B 1 158 ? -9.102 8.172 8.43 1 91.19 158 TYR B C 1
ATOM 3470 O O . TYR B 1 158 ? -8.109 7.539 8.047 1 91.19 158 TYR B O 1
ATOM 3478 N N . PRO B 1 159 ? -10.148 8.359 7.57 1 92.5 159 PRO B N 1
ATOM 3479 C CA . PRO B 1 159 ? -10.07 7.84 6.203 1 92.5 159 PRO B CA 1
ATOM 3480 C C . PRO B 1 159 ? -8.859 8.367 5.441 1 92.5 159 PRO B C 1
ATOM 3482 O O . PRO B 1 159 ? -8.172 7.605 4.75 1 92.5 159 PRO B O 1
ATOM 3485 N N . SER B 1 160 ? -8.578 9.656 5.562 1 94 160 SER B N 1
ATOM 3486 C CA . SER B 1 160 ? -7.43 10.242 4.879 1 94 160 SER B CA 1
ATOM 3487 C C . SER B 1 160 ? -6.121 9.641 5.379 1 94 160 SER B C 1
ATOM 3489 O O . SER B 1 160 ? -5.23 9.328 4.586 1 94 160 SER B O 1
ATOM 3491 N N . LEU B 1 161 ? -6.051 9.461 6.656 1 95.81 161 LEU B N 1
ATOM 3492 C CA . LEU B 1 161 ? -4.836 8.914 7.246 1 95.81 161 LEU B CA 1
ATOM 3493 C C . LEU B 1 161 ? -4.648 7.453 6.84 1 95.81 161 LEU B C 1
ATOM 3495 O O . LEU B 1 161 ? -3.518 6.996 6.656 1 95.81 161 LEU B O 1
ATOM 3499 N N . LEU B 1 162 ? -5.711 6.742 6.758 1 96.44 162 LEU B N 1
ATOM 3500 C CA . LEU B 1 162 ? -5.641 5.344 6.344 1 96.44 162 LEU B CA 1
ATOM 3501 C C . LEU B 1 162 ? -5.184 5.234 4.891 1 96.44 162 LEU B C 1
ATOM 3503 O O . LEU B 1 162 ? -4.355 4.383 4.559 1 96.44 162 LEU B O 1
ATOM 3507 N N . ARG B 1 163 ? -5.719 6.078 4.008 1 96.75 163 ARG B N 1
ATOM 3508 C CA . ARG B 1 163 ? -5.254 6.129 2.623 1 96.75 163 ARG B CA 1
ATOM 3509 C C . ARG B 1 163 ? -3.768 6.461 2.557 1 96.75 163 ARG B C 1
ATOM 3511 O O . ARG B 1 163 ? -3.031 5.875 1.758 1 96.75 163 ARG B O 1
ATOM 3518 N N . CYS B 1 164 ? -3.391 7.371 3.377 1 97.56 164 CYS B N 1
ATOM 3519 C CA . CYS B 1 164 ? -1.985 7.746 3.48 1 97.56 164 CYS B CA 1
ATOM 3520 C C . CYS B 1 164 ? -1.124 6.543 3.85 1 97.56 164 CYS B C 1
ATOM 3522 O O . CYS B 1 164 ? -0.087 6.301 3.229 1 97.56 164 CYS B O 1
ATOM 3524 N N . ALA B 1 165 ? -1.575 5.809 4.801 1 97.88 165 ALA B N 1
ATOM 3525 C CA . ALA B 1 165 ? -0.857 4.617 5.25 1 97.88 165 ALA B CA 1
ATOM 3526 C C . ALA B 1 165 ? -0.723 3.6 4.125 1 97.88 165 ALA B C 1
ATOM 3528 O O . ALA B 1 165 ? 0.322 2.959 3.979 1 97.88 165 ALA B O 1
ATOM 3529 N N . GLY B 1 166 ? -1.765 3.424 3.363 1 97.88 166 GLY B N 1
ATOM 3530 C CA . GLY B 1 166 ? -1.722 2.508 2.234 1 97.88 166 GLY B CA 1
ATOM 3531 C C . GLY B 1 166 ? -0.661 2.871 1.211 1 97.88 166 GLY B C 1
ATOM 3532 O O . GLY B 1 166 ? 0.092 2.008 0.757 1 97.88 166 GLY B O 1
ATOM 3533 N N . ALA B 1 167 ? -0.637 4.137 0.843 1 98.06 167 ALA B N 1
ATOM 3534 C CA . ALA B 1 167 ? 0.366 4.617 -0.105 1 98.06 167 ALA B CA 1
ATOM 3535 C C . ALA B 1 167 ? 1.775 4.445 0.454 1 98.06 167 ALA B C 1
ATOM 3537 O O . ALA B 1 167 ? 2.689 4.039 -0.267 1 98.06 167 ALA B O 1
ATOM 3538 N N . ALA B 1 168 ? 1.912 4.746 1.707 1 98.56 168 ALA B N 1
ATOM 3539 C CA . ALA B 1 168 ? 3.217 4.629 2.355 1 98.56 168 ALA B CA 1
ATOM 3540 C C . ALA B 1 168 ? 3.695 3.182 2.363 1 98.56 168 ALA B C 1
ATOM 3542 O O . ALA B 1 168 ? 4.879 2.912 2.137 1 98.56 168 ALA B O 1
ATOM 3543 N N . TRP B 1 169 ? 2.842 2.256 2.66 1 98.38 169 TRP B N 1
ATOM 3544 C CA . TRP B 1 169 ? 3.189 0.838 2.639 1 98.38 169 TRP B CA 1
ATOM 3545 C C . TRP B 1 169 ? 3.666 0.415 1.254 1 98.38 169 TRP B C 1
ATOM 3547 O O . TRP B 1 169 ? 4.641 -0.332 1.126 1 98.38 169 TRP B O 1
ATOM 3557 N N . SER B 1 170 ? 2.943 0.876 0.252 1 97.88 170 SER B N 1
ATOM 3558 C CA . SER B 1 170 ? 3.322 0.569 -1.123 1 97.88 170 SER B CA 1
ATOM 3559 C C . SER B 1 170 ? 4.727 1.073 -1.436 1 97.88 170 SER B C 1
ATOM 3561 O O . SER B 1 170 ? 5.512 0.377 -2.084 1 97.88 170 SER B O 1
ATOM 3563 N N . VAL B 1 171 ? 5.09 2.26 -0.982 1 98.44 171 VAL B N 1
ATOM 3564 C CA . VAL B 1 171 ? 6.418 2.834 -1.174 1 98.44 171 VAL B CA 1
ATOM 3565 C C . VAL B 1 171 ? 7.469 1.94 -0.516 1 98.44 171 VAL B C 1
ATOM 3567 O O . VAL B 1 171 ? 8.453 1.555 -1.152 1 98.44 171 VAL B O 1
ATOM 3570 N N . LEU B 1 172 ? 7.238 1.594 0.719 1 98.44 172 LEU B N 1
ATOM 3571 C CA . LEU B 1 172 ? 8.195 0.786 1.471 1 98.44 172 LEU B CA 1
ATOM 3572 C C . LEU B 1 172 ? 8.352 -0.596 0.844 1 98.44 172 LEU B C 1
ATOM 3574 O O . LEU B 1 172 ? 9.461 -1.128 0.771 1 98.44 172 LEU B O 1
ATOM 3578 N N . ALA B 1 173 ? 7.246 -1.163 0.404 1 97.94 173 ALA B N 1
ATOM 3579 C CA . ALA B 1 173 ? 7.285 -2.471 -0.247 1 97.94 173 ALA B CA 1
ATOM 3580 C C . ALA B 1 173 ? 8.133 -2.424 -1.518 1 97.94 173 ALA B C 1
ATOM 3582 O O . ALA B 1 173 ? 8.914 -3.34 -1.784 1 97.94 173 ALA B O 1
ATOM 3583 N N . GLN B 1 174 ? 7.965 -1.388 -2.301 1 97.19 174 GLN B N 1
ATOM 3584 C CA . GLN B 1 174 ? 8.75 -1.244 -3.523 1 97.19 174 GLN B CA 1
ATOM 3585 C C . GLN B 1 174 ? 10.234 -1.1 -3.211 1 97.19 174 GLN B C 1
ATOM 3587 O O . GLN B 1 174 ? 11.07 -1.761 -3.828 1 97.19 174 GLN B O 1
ATOM 3592 N N . ILE B 1 175 ? 10.562 -0.259 -2.252 1 97.06 175 ILE B N 1
ATOM 3593 C CA . ILE B 1 175 ? 11.953 -0.05 -1.863 1 97.06 175 ILE B CA 1
ATOM 3594 C C . ILE B 1 175 ? 12.547 -1.358 -1.343 1 97.06 175 ILE B C 1
ATOM 3596 O O . ILE B 1 175 ? 13.664 -1.733 -1.715 1 97.06 175 ILE B O 1
ATOM 3600 N N . GLY B 1 176 ? 11.805 -2.004 -0.485 1 96.19 176 GLY B N 1
ATOM 3601 C CA . GLY B 1 176 ? 12.258 -3.289 0.023 1 96.19 176 GLY B CA 1
ATOM 3602 C C . GLY B 1 176 ? 12.469 -4.32 -1.069 1 96.19 176 GLY B C 1
ATOM 3603 O O . GLY B 1 176 ? 13.43 -5.09 -1.031 1 96.19 176 GLY B O 1
ATOM 3604 N N . ALA B 1 177 ? 11.531 -4.375 -1.986 1 94.81 177 ALA B N 1
ATOM 3605 C CA . ALA B 1 177 ? 11.641 -5.301 -3.111 1 94.81 177 ALA B CA 1
ATOM 3606 C C . ALA B 1 177 ? 12.883 -5 -3.947 1 94.81 177 ALA B C 1
ATOM 3608 O O . ALA B 1 177 ? 13.594 -5.918 -4.355 1 94.81 177 ALA B O 1
ATOM 3609 N N . ASP B 1 178 ? 13.125 -3.752 -4.223 1 94.44 178 ASP B N 1
ATOM 3610 C CA . ASP B 1 178 ? 14.281 -3.35 -5.012 1 94.44 178 ASP B CA 1
ATOM 3611 C C . ASP B 1 178 ? 15.586 -3.713 -4.305 1 94.44 178 ASP B C 1
ATOM 3613 O O . ASP B 1 178 ? 16.547 -4.16 -4.938 1 94.44 178 ASP B O 1
ATOM 3617 N N . ALA B 1 179 ? 15.602 -3.461 -2.982 1 93.38 179 ALA B N 1
ATOM 3618 C CA . ALA B 1 179 ? 16.766 -3.836 -2.195 1 93.38 179 ALA B CA 1
ATOM 3619 C C . ALA B 1 179 ? 17.047 -5.332 -2.309 1 93.38 179 ALA B C 1
ATOM 3621 O O . ALA B 1 179 ? 18.203 -5.738 -2.504 1 93.38 179 ALA B O 1
ATOM 3622 N N . ALA B 1 180 ? 16.031 -6.113 -2.213 1 89.75 180 ALA B N 1
ATOM 3623 C CA . ALA B 1 180 ? 16.156 -7.566 -2.279 1 89.75 180 ALA B CA 1
ATOM 3624 C C . ALA B 1 180 ? 16.594 -8.016 -3.674 1 89.75 180 ALA B C 1
ATOM 3626 O O . ALA B 1 180 ? 17.344 -8.977 -3.82 1 89.75 180 ALA B O 1
ATOM 3627 N N . ALA B 1 181 ? 16.062 -7.355 -4.684 1 87.94 181 ALA B N 1
ATOM 3628 C CA . ALA B 1 181 ? 16.375 -7.707 -6.07 1 87.94 181 ALA B CA 1
ATOM 3629 C C . ALA B 1 181 ? 17.781 -7.285 -6.449 1 87.94 181 ALA B C 1
ATOM 3631 O O . ALA B 1 181 ? 18.391 -7.867 -7.348 1 87.94 181 ALA B O 1
ATOM 3632 N N . GLY B 1 182 ? 18.312 -6.266 -5.777 1 85.19 182 GLY B N 1
ATOM 3633 C CA . GLY B 1 182 ? 19.641 -5.785 -6.062 1 85.19 182 GLY B CA 1
ATOM 3634 C C . GLY B 1 182 ? 19.703 -4.828 -7.238 1 85.19 182 GLY B C 1
ATOM 3635 O O . GLY B 1 182 ? 18.672 -4.379 -7.73 1 85.19 182 GLY B O 1
ATOM 3636 N N . SER B 1 183 ? 20.922 -4.465 -7.664 1 79.56 183 SER B N 1
ATOM 3637 C CA . SER B 1 183 ? 21.141 -3.439 -8.68 1 79.56 183 SER B CA 1
ATOM 3638 C C . SER B 1 183 ? 20.578 -3.857 -10.031 1 79.56 183 SER B C 1
ATOM 3640 O O . SER B 1 183 ? 20.812 -4.977 -10.492 1 79.56 183 SER B O 1
ATOM 3642 N N . PRO B 1 184 ? 19.844 -2.908 -10.625 1 73.06 184 PRO B N 1
ATOM 3643 C CA . PRO B 1 184 ? 19.281 -3.229 -11.938 1 73.06 184 PRO B CA 1
ATOM 3644 C C . PRO B 1 184 ? 20.344 -3.541 -12.977 1 73.06 184 PRO B C 1
ATOM 3646 O O . PRO B 1 184 ? 20.156 -4.414 -13.828 1 73.06 184 PRO B O 1
ATOM 3649 N N . VAL B 1 185 ? 21.391 -2.783 -12.945 1 67.31 185 VAL B N 1
ATOM 3650 C CA . VAL B 1 185 ? 22.438 -2.982 -13.938 1 67.31 185 VAL B CA 1
ATOM 3651 C C . VAL B 1 185 ? 23.031 -4.379 -13.781 1 67.31 185 VAL B C 1
ATOM 3653 O O . VAL B 1 185 ? 23.172 -5.117 -14.766 1 67.31 185 VAL B O 1
ATOM 3656 N N . ARG B 1 186 ? 23.344 -4.75 -12.602 1 66.12 186 ARG B N 1
ATOM 3657 C CA . ARG B 1 186 ? 23.938 -6.055 -12.344 1 66.12 186 ARG B CA 1
ATOM 3658 C C . ARG B 1 186 ? 22.922 -7.176 -12.562 1 66.12 186 ARG B C 1
ATOM 3660 O O . ARG B 1 186 ? 23.297 -8.289 -12.938 1 66.12 186 ARG B O 1
ATOM 3667 N N . GLY B 1 187 ? 21.734 -6.652 -12.383 1 71.69 187 GLY B N 1
ATOM 3668 C CA . GLY B 1 187 ? 20.672 -7.648 -12.445 1 71.69 187 GLY B CA 1
ATOM 3669 C C . GLY B 1 187 ? 20.047 -7.754 -13.828 1 71.69 187 GLY B C 1
ATOM 3670 O O . GLY B 1 187 ? 19.219 -8.641 -14.07 1 71.69 187 GLY B O 1
ATOM 3671 N N . GLU B 1 188 ? 20.5 -6.922 -14.719 1 77.44 188 GLU B N 1
ATOM 3672 C CA . GLU B 1 188 ? 19.844 -6.801 -16.016 1 77.44 188 GLU B CA 1
ATOM 3673 C C . GLU B 1 188 ? 19.844 -8.125 -16.766 1 77.44 188 GLU B C 1
ATOM 3675 O O . GLU B 1 188 ? 18.812 -8.57 -17.266 1 77.44 188 GLU B O 1
ATOM 3680 N N . PRO B 1 189 ? 21.047 -8.82 -16.812 1 81.62 189 PRO B N 1
ATOM 3681 C CA . PRO B 1 189 ? 21.031 -10.086 -17.547 1 81.62 189 PRO B CA 1
ATOM 3682 C C . PRO B 1 189 ? 20.062 -11.102 -16.938 1 81.62 189 PRO B C 1
ATOM 3684 O O . PRO B 1 189 ? 19.375 -11.82 -17.672 1 81.62 189 PRO B O 1
ATOM 3687 N N . VAL B 1 190 ? 20.062 -11.086 -15.703 1 85.56 190 VAL B N 1
ATOM 3688 C CA . VAL B 1 190 ? 19.203 -12.031 -15.008 1 85.56 190 VAL B CA 1
ATOM 3689 C C . VAL B 1 190 ? 17.734 -11.648 -15.219 1 85.56 190 VAL B C 1
ATOM 3691 O O . VAL B 1 190 ? 16.891 -12.508 -15.477 1 85.56 190 VAL B O 1
ATOM 3694 N N . ARG B 1 191 ? 17.484 -10.422 -15.188 1 85.5 191 ARG B N 1
ATOM 3695 C CA . ARG B 1 191 ? 16.125 -9.938 -15.422 1 85.5 191 ARG B CA 1
ATOM 3696 C C . ARG B 1 191 ? 15.672 -10.258 -16.844 1 85.5 191 ARG B C 1
ATOM 3698 O O . ARG B 1 191 ? 14.531 -10.672 -17.047 1 85.5 191 ARG B O 1
ATOM 3705 N N . ALA B 1 192 ? 16.5 -10.008 -17.672 1 87.5 192 ALA B N 1
ATOM 3706 C CA . ALA B 1 192 ? 16.203 -10.32 -19.062 1 87.5 192 ALA B CA 1
ATOM 3707 C C . ALA B 1 192 ? 15.953 -11.812 -19.25 1 87.5 192 ALA B C 1
ATOM 3709 O O . ALA B 1 192 ? 15.07 -12.211 -20.016 1 87.5 192 ALA B O 1
ATOM 3710 N N . ALA B 1 193 ? 16.781 -12.555 -18.625 1 90 193 ALA B N 1
ATOM 3711 C CA . ALA B 1 193 ? 16.594 -14.008 -18.672 1 90 193 ALA B CA 1
ATOM 3712 C C . ALA B 1 193 ? 15.258 -14.414 -18.078 1 90 193 ALA B C 1
ATOM 3714 O O . ALA B 1 193 ? 14.555 -15.258 -18.625 1 90 193 ALA B O 1
ATOM 3715 N N . GLN B 1 194 ? 14.938 -13.836 -16.984 1 90 194 GLN B N 1
ATOM 3716 C CA . GLN B 1 194 ? 13.648 -14.102 -16.359 1 90 194 GLN B CA 1
ATOM 3717 C C . GLN B 1 194 ? 12.492 -13.773 -17.297 1 90 194 GLN B C 1
ATOM 3719 O O . GLN B 1 194 ? 11.555 -14.562 -17.438 1 90 194 GLN B O 1
ATOM 3724 N N . GLU B 1 195 ? 12.562 -12.664 -17.922 1 87.88 195 GLU B N 1
ATOM 3725 C CA . GLU B 1 195 ? 11.531 -12.25 -18.875 1 87.88 195 GLU B CA 1
ATOM 3726 C C . GLU B 1 195 ? 11.438 -13.219 -20.031 1 87.88 195 GLU B C 1
ATOM 3728 O O . GLU B 1 195 ? 10.336 -13.555 -20.484 1 87.88 195 GLU B O 1
ATOM 3733 N N . TYR B 1 196 ? 12.602 -13.578 -20.516 1 89.62 196 TYR B N 1
ATOM 3734 C CA . TYR B 1 196 ? 12.648 -14.555 -21.594 1 89.62 196 TYR B CA 1
ATOM 3735 C C . TYR B 1 196 ? 11.953 -15.844 -21.188 1 89.62 196 TYR B C 1
ATOM 3737 O O . TYR B 1 196 ? 11.141 -16.375 -21.953 1 89.62 196 TYR B O 1
ATOM 3745 N N . LEU B 1 197 ? 12.234 -16.281 -20.047 1 90.81 197 LEU B N 1
ATOM 3746 C CA . LEU B 1 197 ? 11.695 -17.547 -19.562 1 90.81 197 LEU B CA 1
ATOM 3747 C C . LEU B 1 197 ? 10.188 -17.438 -19.344 1 90.81 197 LEU B C 1
ATOM 3749 O O . LEU B 1 197 ? 9.461 -18.406 -19.578 1 90.81 197 LEU B O 1
ATOM 3753 N N . ARG B 1 198 ? 9.719 -16.312 -18.938 1 88 198 ARG B N 1
ATOM 3754 C CA . ARG B 1 198 ? 8.297 -16.109 -18.688 1 88 198 ARG B CA 1
ATOM 3755 C C . ARG B 1 198 ? 7.5 -16.141 -19.984 1 88 198 ARG B C 1
ATOM 3757 O O . ARG B 1 198 ? 6.344 -16.578 -20 1 88 198 ARG B O 1
ATOM 3764 N N . THR B 1 199 ? 8.102 -15.75 -21.047 1 87.88 199 THR B N 1
ATOM 3765 C CA . THR B 1 199 ? 7.398 -15.648 -22.328 1 87.88 199 THR B CA 1
ATOM 3766 C C . THR B 1 199 ? 7.629 -16.891 -23.172 1 87.88 199 THR B C 1
ATOM 3768 O O . THR B 1 199 ? 7.004 -17.062 -24.219 1 87.88 199 THR B O 1
ATOM 3771 N N . HIS B 1 200 ? 8.523 -17.734 -22.75 1 87.81 200 HIS B N 1
ATOM 3772 C CA . HIS B 1 200 ? 8.836 -18.969 -23.469 1 87.81 200 HIS B CA 1
ATOM 3773 C C . HIS B 1 200 ? 8.797 -20.172 -22.547 1 87.81 200 HIS B C 1
ATOM 3775 O O . HIS B 1 200 ? 9.773 -20.922 -22.438 1 87.81 200 HIS B O 1
ATOM 3781 N N . LEU B 1 201 ? 7.668 -20.469 -22.031 1 85.44 201 LEU B N 1
ATOM 3782 C CA . LEU B 1 201 ? 7.504 -21.484 -21 1 85.44 201 LEU B CA 1
ATOM 3783 C C . LEU B 1 201 ? 7.719 -22.875 -21.578 1 85.44 201 LEU B C 1
ATOM 3785 O O . LEU B 1 201 ? 8.148 -23.797 -20.859 1 85.44 201 LEU B O 1
ATOM 3789 N N . ASP B 1 202 ? 7.449 -23 -22.828 1 84.19 202 ASP B N 1
ATOM 3790 C CA . ASP B 1 202 ? 7.516 -24.328 -23.453 1 84.19 202 ASP B CA 1
ATOM 3791 C C . ASP B 1 202 ? 8.898 -24.594 -24.047 1 84.19 202 ASP B C 1
ATOM 3793 O O . ASP B 1 202 ? 9.172 -25.688 -24.531 1 84.19 202 ASP B O 1
ATOM 3797 N N . ALA B 1 203 ? 9.789 -23.672 -23.891 1 82.94 203 ALA B N 1
ATOM 3798 C CA . ALA B 1 203 ? 11.102 -23.812 -24.5 1 82.94 203 ALA B CA 1
ATOM 3799 C C . ALA B 1 203 ? 12.016 -24.703 -23.656 1 82.94 203 ALA B C 1
ATOM 3801 O O . ALA B 1 203 ? 11.828 -24.812 -22.453 1 82.94 203 ALA B O 1
ATOM 3802 N N . VAL B 1 204 ? 12.906 -25.422 -24.359 1 85 204 VAL B N 1
ATOM 3803 C CA . VAL B 1 204 ? 13.945 -26.188 -23.672 1 85 204 VAL B CA 1
ATOM 3804 C C . VAL B 1 204 ? 14.953 -25.234 -23.047 1 85 204 VAL B C 1
ATOM 3806 O O . VAL B 1 204 ? 15.453 -24.312 -23.703 1 85 204 VAL B O 1
ATOM 3809 N N . VAL B 1 205 ? 15.117 -25.469 -21.797 1 87.56 205 VAL B N 1
ATOM 3810 C CA . VAL B 1 205 ? 15.961 -24.547 -21.031 1 87.56 205 VAL B CA 1
ATOM 3811 C C . VAL B 1 205 ? 17.375 -25.141 -20.906 1 87.56 205 VAL B C 1
ATOM 3813 O O . VAL B 1 205 ? 17.547 -26.188 -20.281 1 87.56 205 VAL B O 1
ATOM 3816 N N . GLU B 1 206 ? 18.281 -24.547 -21.547 1 92.31 206 GLU B N 1
ATOM 3817 C CA . GLU B 1 206 ? 19.703 -24.828 -21.359 1 92.31 206 GLU B CA 1
ATOM 3818 C C . GLU B 1 206 ? 20.422 -23.656 -20.703 1 92.31 206 GLU B C 1
ATOM 3820 O O . GLU B 1 206 ? 20.594 -22.609 -21.328 1 92.31 206 GLU B O 1
ATOM 3825 N N . VAL B 1 207 ? 20.875 -23.953 -19.516 1 93.44 207 VAL B N 1
ATOM 3826 C CA . VAL B 1 207 ? 21.438 -22.891 -18.688 1 93.44 207 VAL B CA 1
ATOM 3827 C C . VAL B 1 207 ? 22.625 -22.25 -19.406 1 93.44 207 VAL B C 1
ATOM 3829 O O . VAL B 1 207 ? 22.766 -21.031 -19.438 1 93.44 207 VAL B O 1
ATOM 3832 N N . ALA B 1 208 ? 23.469 -23.109 -19.984 1 94.44 208 ALA B N 1
ATOM 3833 C CA . ALA B 1 208 ? 24.641 -22.625 -20.688 1 94.44 208 ALA B CA 1
ATOM 3834 C C . ALA B 1 208 ? 24.25 -21.734 -21.875 1 94.44 208 ALA B C 1
ATOM 3836 O O . ALA B 1 208 ? 24.875 -20.703 -22.125 1 94.44 208 ALA B O 1
ATOM 3837 N N . ALA B 1 209 ? 23.297 -22.156 -22.562 1 93.19 209 ALA B N 1
ATOM 3838 C CA . ALA B 1 209 ? 22.812 -21.391 -23.719 1 93.19 209 ALA B CA 1
ATOM 3839 C C . ALA B 1 209 ? 22.234 -20.047 -23.281 1 93.19 209 ALA B C 1
ATOM 3841 O O . ALA B 1 209 ? 22.422 -19.031 -23.953 1 93.19 209 ALA B O 1
ATOM 3842 N N . LEU B 1 210 ? 21.453 -20.094 -22.203 1 91.88 210 LEU B N 1
ATOM 3843 C CA . LEU B 1 210 ? 20.891 -18.859 -21.672 1 91.88 210 LEU B CA 1
ATOM 3844 C C . LEU B 1 210 ? 22 -17.906 -21.219 1 91.88 210 LEU B C 1
ATOM 3846 O O . LEU B 1 210 ? 21.922 -16.703 -21.484 1 91.88 210 LEU B O 1
ATOM 3850 N N . ALA B 1 211 ? 22.938 -18.453 -20.5 1 93.44 211 ALA B N 1
ATOM 3851 C CA . ALA B 1 211 ? 24.078 -17.656 -20.047 1 93.44 211 ALA B CA 1
ATOM 3852 C C . ALA B 1 211 ? 24.75 -16.969 -21.234 1 93.44 211 ALA B C 1
ATOM 3854 O O . ALA B 1 211 ? 25.016 -15.758 -21.188 1 93.44 211 ALA B O 1
ATOM 3855 N N . ARG B 1 212 ? 25.016 -17.75 -22.266 1 92.94 212 ARG B N 1
ATOM 3856 C CA . ARG B 1 212 ? 25.656 -17.234 -23.469 1 92.94 212 ARG B CA 1
ATOM 3857 C C . ARG B 1 212 ? 24.812 -16.125 -24.109 1 92.94 212 ARG B C 1
ATOM 3859 O O . ARG B 1 212 ? 25.344 -15.125 -24.578 1 92.94 212 ARG B O 1
ATOM 3866 N N . ARG B 1 213 ? 23.578 -16.359 -24.156 1 90.94 213 ARG B N 1
ATOM 3867 C CA . ARG B 1 213 ? 22.656 -15.391 -24.75 1 90.94 213 ARG B CA 1
ATOM 3868 C C . ARG B 1 213 ? 22.781 -14.023 -24.078 1 90.94 213 ARG B C 1
ATOM 3870 O O . ARG B 1 213 ? 22.625 -12.992 -24.734 1 90.94 213 ARG B O 1
ATOM 3877 N N . PHE B 1 214 ? 23.094 -14.078 -22.812 1 88.12 214 PHE B N 1
ATOM 3878 C CA . PHE B 1 214 ? 23.078 -12.828 -22.062 1 88.12 214 PHE B CA 1
ATOM 3879 C C . PHE B 1 214 ? 24.5 -12.414 -21.688 1 88.12 214 PHE B C 1
ATOM 3881 O O . PHE B 1 214 ? 24.688 -11.586 -20.797 1 88.12 214 PHE B O 1
ATOM 3888 N N . GLY B 1 215 ? 25.453 -13.031 -22.281 1 89.44 215 GLY B N 1
ATOM 3889 C CA . GLY B 1 215 ? 26.828 -12.602 -22.266 1 89.44 215 GLY B CA 1
ATOM 3890 C C . GLY B 1 215 ? 27.547 -12.945 -20.969 1 89.44 215 GLY B C 1
ATOM 3891 O O . GLY B 1 215 ? 28.438 -12.211 -20.531 1 89.44 215 GLY B O 1
ATOM 3892 N N . LEU B 1 216 ? 27.203 -13.961 -20.266 1 91.94 216 LEU B N 1
ATOM 3893 C CA . LEU B 1 216 ? 27.828 -14.375 -19.016 1 91.94 216 LEU B CA 1
ATOM 3894 C C . LEU B 1 216 ? 28.312 -15.812 -19.109 1 91.94 216 LEU B C 1
ATOM 3896 O O . LEU B 1 216 ? 27.844 -16.578 -19.938 1 91.94 216 LEU B O 1
ATOM 3900 N N . SER B 1 217 ? 29.328 -16.094 -18.281 1 94.38 217 SER B N 1
ATOM 3901 C CA . SER B 1 217 ? 29.672 -17.5 -18.125 1 94.38 217 SER B CA 1
ATOM 3902 C C . SER B 1 217 ? 28.547 -18.266 -17.422 1 94.38 217 SER B C 1
ATOM 3904 O O . SER B 1 217 ? 27.734 -17.672 -16.719 1 94.38 217 SER B O 1
ATOM 3906 N N . THR B 1 218 ? 28.547 -19.594 -17.672 1 94.25 218 THR B N 1
ATOM 3907 C CA . THR B 1 218 ? 27.516 -20.422 -17.062 1 94.25 218 THR B CA 1
ATOM 3908 C C . THR B 1 218 ? 27.562 -20.328 -15.547 1 94.25 218 THR B C 1
ATOM 3910 O O . THR B 1 218 ? 26.531 -20.203 -14.883 1 94.25 218 THR B O 1
ATOM 3913 N N . SER B 1 219 ? 28.734 -20.328 -15.031 1 94.12 219 SER B N 1
ATOM 3914 C CA . SER B 1 219 ? 28.906 -20.281 -13.586 1 94.12 219 SER B CA 1
ATOM 3915 C C . SER B 1 219 ? 28.438 -18.938 -13.023 1 94.12 219 SER B C 1
ATOM 3917 O O . SER B 1 219 ? 27.719 -18.906 -12.023 1 94.12 219 SER B O 1
ATOM 3919 N N . HIS B 1 220 ? 28.844 -17.875 -13.648 1 92.5 220 HIS B N 1
ATOM 3920 C CA . HIS B 1 220 ? 28.469 -16.531 -13.211 1 92.5 220 HIS B CA 1
ATOM 3921 C C . HIS B 1 220 ? 26.953 -16.312 -13.352 1 92.5 220 HIS B C 1
ATOM 3923 O O . HIS B 1 220 ? 26.328 -15.742 -12.461 1 92.5 220 HIS B O 1
ATOM 3929 N N . PHE B 1 221 ? 26.453 -16.781 -14.406 1 92.81 221 PHE B N 1
ATOM 3930 C CA . PHE B 1 221 ? 25.031 -16.656 -14.648 1 92.81 221 PHE B CA 1
ATOM 3931 C C . PHE B 1 221 ? 24.234 -17.422 -13.602 1 92.81 221 PHE B C 1
ATOM 3933 O O . PHE B 1 221 ? 23.281 -16.891 -13.016 1 92.81 221 PHE B O 1
ATOM 3940 N N . SER B 1 222 ? 24.594 -18.578 -13.367 1 93.31 222 SER B N 1
ATOM 3941 C CA . SER B 1 222 ? 23.891 -19.422 -12.406 1 93.31 222 SER B CA 1
ATOM 3942 C C . SER B 1 222 ? 23.922 -18.812 -11.008 1 93.31 222 SER B C 1
ATOM 3944 O O . SER B 1 222 ? 22.922 -18.812 -10.297 1 93.31 222 SER B O 1
ATOM 3946 N N . ALA B 1 223 ? 25.031 -18.297 -10.68 1 91.38 223 ALA B N 1
ATOM 3947 C CA . ALA B 1 223 ? 25.188 -17.688 -9.367 1 91.38 223 ALA B CA 1
ATOM 3948 C C . ALA B 1 223 ? 24.297 -16.453 -9.219 1 91.38 223 ALA B C 1
ATOM 3950 O O . ALA B 1 223 ? 23.609 -16.297 -8.211 1 91.38 223 ALA B O 1
ATOM 3951 N N . ARG B 1 224 ? 24.297 -15.672 -10.227 1 88.44 224 ARG B N 1
ATOM 3952 C CA . ARG B 1 224 ? 23.5 -14.453 -10.195 1 88.44 224 ARG B CA 1
ATOM 3953 C C . ARG B 1 224 ? 22 -14.773 -10.227 1 88.44 224 ARG B C 1
ATOM 3955 O O . ARG B 1 224 ? 21.203 -14.086 -9.578 1 88.44 224 ARG B O 1
ATOM 3962 N N . PHE B 1 225 ? 21.734 -15.719 -11.016 1 91.19 225 PHE B N 1
ATOM 3963 C CA . PHE B 1 225 ? 20.344 -16.125 -11.125 1 91.19 225 PHE B CA 1
ATOM 3964 C C . PHE B 1 225 ? 19.812 -16.641 -9.789 1 91.19 225 PHE B C 1
ATOM 3966 O O . PHE B 1 225 ? 18.719 -16.281 -9.359 1 91.19 225 PHE B O 1
ATOM 3973 N N . ARG B 1 226 ? 20.625 -17.406 -9.188 1 89.81 226 ARG B N 1
ATOM 3974 C CA . ARG B 1 226 ? 20.234 -17.938 -7.883 1 89.81 226 ARG B CA 1
ATOM 3975 C C . ARG B 1 226 ? 20.078 -16.828 -6.855 1 89.81 226 ARG B C 1
ATOM 3977 O O . ARG B 1 226 ? 19.156 -16.844 -6.043 1 89.81 226 ARG B O 1
ATOM 3984 N N . ALA B 1 227 ? 20.891 -15.969 -6.926 1 83.56 227 ALA B N 1
ATOM 3985 C CA . ALA B 1 227 ? 20.828 -14.836 -6.004 1 83.56 227 ALA B CA 1
ATOM 3986 C C . ALA B 1 227 ? 19.562 -14.023 -6.219 1 83.56 227 ALA B C 1
ATOM 3988 O O . ALA B 1 227 ? 18.953 -13.539 -5.262 1 83.56 227 ALA B O 1
ATOM 3989 N N . ALA B 1 228 ? 19.109 -13.953 -7.391 1 83.19 228 ALA B N 1
ATOM 3990 C CA . ALA B 1 228 ? 17.984 -13.102 -7.758 1 83.19 228 ALA B CA 1
ATOM 3991 C C . ALA B 1 228 ? 16.656 -13.82 -7.508 1 83.19 228 ALA B C 1
ATOM 3993 O O . ALA B 1 228 ? 15.648 -13.18 -7.203 1 83.19 228 ALA B O 1
ATOM 3994 N N . THR B 1 229 ? 16.672 -15.109 -7.621 1 85.81 229 THR B N 1
ATOM 3995 C CA . THR B 1 229 ? 15.391 -15.805 -7.648 1 85.81 229 THR B CA 1
ATOM 3996 C C . THR B 1 229 ? 15.25 -16.719 -6.438 1 85.81 229 THR B C 1
ATOM 3998 O O . THR B 1 229 ? 14.164 -17.219 -6.156 1 85.81 229 THR B O 1
ATOM 4001 N N . GLY B 1 230 ? 16.281 -16.891 -5.672 1 82.69 230 GLY B N 1
ATOM 4002 C CA . GLY B 1 230 ? 16.281 -17.797 -4.531 1 82.69 230 GLY B CA 1
ATOM 4003 C C . GLY B 1 230 ? 16.484 -19.25 -4.922 1 82.69 230 GLY B C 1
ATOM 4004 O O . GLY B 1 230 ? 16.578 -20.109 -4.055 1 82.69 230 GLY B O 1
ATOM 4005 N N . GLY B 1 231 ? 16.609 -19.422 -6.199 1 86.38 231 GLY B N 1
ATOM 4006 C CA . GLY B 1 231 ? 16.812 -20.766 -6.734 1 86.38 231 GLY B CA 1
ATOM 4007 C C . GLY B 1 231 ? 17.469 -20.75 -8.102 1 86.38 231 GLY B C 1
ATOM 4008 O O . GLY B 1 231 ? 17.781 -19.688 -8.648 1 86.38 231 GLY B O 1
ATOM 4009 N N . GLY B 1 232 ? 17.719 -21.969 -8.648 1 90.88 232 GLY B N 1
ATOM 4010 C CA . GLY B 1 232 ? 18.328 -22.062 -9.961 1 90.88 232 GLY B CA 1
ATOM 4011 C C . GLY B 1 232 ? 17.344 -21.891 -11.094 1 90.88 232 GLY B C 1
ATOM 4012 O O . GLY B 1 232 ? 16.125 -21.781 -10.859 1 90.88 232 GLY B O 1
ATOM 4013 N N . VAL B 1 233 ? 17.875 -21.797 -12.312 1 92.75 233 VAL B N 1
ATOM 4014 C CA . VAL B 1 233 ? 17.094 -21.547 -13.523 1 92.75 233 VAL B CA 1
ATOM 4015 C C . VAL B 1 233 ? 16.047 -22.625 -13.703 1 92.75 233 VAL B C 1
ATOM 4017 O O . VAL B 1 233 ? 14.875 -22.328 -13.984 1 92.75 233 VAL B O 1
ATOM 4020 N N . VAL B 1 234 ? 16.438 -23.797 -13.477 1 91.94 234 VAL B N 1
ATOM 4021 C CA . VAL B 1 234 ? 15.555 -24.938 -13.695 1 91.94 234 VAL B CA 1
ATOM 4022 C C . VAL B 1 234 ? 14.375 -24.891 -12.727 1 91.94 234 VAL B C 1
ATOM 4024 O O . VAL B 1 234 ? 13.227 -25.078 -13.125 1 91.94 234 VAL B O 1
ATOM 4027 N N . GLU B 1 235 ? 14.711 -24.641 -11.516 1 92.56 235 GLU B N 1
ATOM 4028 C CA . GLU B 1 235 ? 13.656 -24.531 -10.516 1 92.56 235 GLU B CA 1
ATOM 4029 C C . GLU B 1 235 ? 12.727 -23.359 -10.82 1 92.56 235 GLU B C 1
ATOM 4031 O O . GLU B 1 235 ? 11.508 -23.469 -10.641 1 92.56 235 GLU B O 1
ATOM 4036 N N . TYR B 1 236 ? 13.297 -22.281 -11.266 1 93.56 236 TYR B N 1
ATOM 4037 C CA . TYR B 1 236 ? 12.531 -21.109 -11.625 1 93.56 236 TYR B CA 1
ATOM 4038 C C . TYR B 1 236 ? 11.539 -21.406 -12.742 1 93.56 236 TYR B C 1
ATOM 4040 O O . TYR B 1 236 ? 10.359 -21.062 -12.656 1 93.56 236 TYR B O 1
ATOM 4048 N N . VAL B 1 237 ? 11.969 -22.031 -13.734 1 93.56 237 VAL B N 1
ATOM 4049 C CA . VAL B 1 237 ? 11.125 -22.391 -14.875 1 93.56 237 VAL B CA 1
ATOM 4050 C C . VAL B 1 237 ? 10.039 -23.359 -14.43 1 93.56 237 VAL B C 1
ATOM 4052 O O . VAL B 1 237 ? 8.883 -23.25 -14.852 1 93.56 237 VAL B O 1
ATOM 4055 N N . LYS B 1 238 ? 10.438 -24.297 -13.664 1 93.31 238 LYS B N 1
ATOM 4056 C CA . LYS B 1 238 ? 9.461 -25.234 -13.133 1 93.31 238 LYS B CA 1
ATOM 4057 C C . LYS B 1 238 ? 8.312 -24.516 -12.438 1 93.31 238 LYS B C 1
ATOM 4059 O O . LYS B 1 238 ? 7.145 -24.812 -12.68 1 93.31 238 LYS B O 1
ATOM 4064 N N . ARG B 1 239 ? 8.648 -23.562 -11.648 1 92.81 239 ARG B N 1
ATOM 4065 C CA . ARG B 1 239 ? 7.641 -22.812 -10.914 1 92.81 239 ARG B CA 1
ATOM 4066 C C . ARG B 1 239 ? 6.738 -22.031 -11.867 1 92.81 239 ARG B C 1
ATOM 4068 O O . ARG B 1 239 ? 5.523 -21.969 -11.664 1 92.81 239 ARG B O 1
ATOM 4075 N N . LEU B 1 240 ? 7.297 -21.422 -12.828 1 93.06 240 LEU B N 1
ATOM 4076 C CA . LEU B 1 240 ? 6.527 -20.688 -13.828 1 93.06 240 LEU B CA 1
ATOM 4077 C C . LEU B 1 240 ? 5.547 -21.625 -14.539 1 93.06 240 LEU B C 1
ATOM 4079 O O . LEU B 1 240 ? 4.375 -21.281 -14.719 1 93.06 240 LEU B O 1
ATOM 4083 N N . ARG B 1 241 ? 6.09 -22.734 -14.938 1 94.19 241 ARG B N 1
ATOM 4084 C CA . ARG B 1 241 ? 5.27 -23.703 -15.648 1 94.19 241 ARG B CA 1
ATOM 4085 C C . ARG B 1 241 ? 4.137 -24.219 -14.773 1 94.19 241 ARG B C 1
ATOM 4087 O O . ARG B 1 241 ? 3.002 -24.359 -15.234 1 94.19 241 ARG B O 1
ATOM 4094 N N . MET B 1 242 ? 4.434 -24.484 -13.539 1 94 242 MET B N 1
ATOM 4095 C CA . MET B 1 242 ? 3.422 -24.984 -12.609 1 94 242 MET B CA 1
ATOM 4096 C C . MET B 1 242 ? 2.355 -23.922 -12.352 1 94 242 MET B C 1
ATOM 4098 O O . MET B 1 242 ? 1.18 -24.25 -12.18 1 94 242 MET B O 1
ATOM 4102 N N . ALA B 1 243 ? 2.799 -22.703 -12.25 1 92.12 243 ALA B N 1
ATOM 4103 C CA . ALA B 1 243 ? 1.84 -21.609 -12.078 1 92.12 243 ALA B CA 1
ATOM 4104 C C . ALA B 1 243 ? 0.864 -21.547 -13.25 1 92.12 243 ALA B C 1
ATOM 4106 O O . ALA B 1 243 ? -0.345 -21.406 -13.055 1 92.12 243 ALA B O 1
ATOM 4107 N N . ARG B 1 244 ? 1.37 -21.656 -14.391 1 91.56 244 ARG B N 1
ATOM 4108 C CA . ARG B 1 244 ? 0.531 -21.672 -15.586 1 91.56 244 ARG B CA 1
ATOM 4109 C C . ARG B 1 244 ? -0.378 -22.891 -15.609 1 91.56 244 ARG B C 1
ATOM 4111 O O . ARG B 1 244 ? -1.541 -22.797 -16.016 1 91.56 244 ARG B O 1
ATOM 4118 N N . ALA B 1 245 ? 0.162 -23.969 -15.258 1 93.69 245 ALA B N 1
ATOM 4119 C CA . ALA B 1 245 ? -0.642 -25.188 -15.195 1 93.69 245 ALA B CA 1
ATOM 4120 C C . ALA B 1 245 ? -1.821 -25.016 -14.242 1 93.69 245 ALA B C 1
ATOM 4122 O O . ALA B 1 245 ? -2.945 -25.406 -14.555 1 93.69 245 ALA B O 1
ATOM 4123 N N . CYS B 1 246 ? -1.533 -24.438 -13.094 1 91.62 246 CYS B N 1
ATOM 4124 C CA . CYS B 1 246 ? -2.59 -24.172 -12.133 1 91.62 246 CYS B CA 1
ATOM 4125 C C . CYS B 1 246 ? -3.688 -23.312 -12.75 1 91.62 246 CYS B C 1
ATOM 4127 O O . CYS B 1 246 ? -4.875 -23.609 -12.586 1 91.62 246 CYS B O 1
ATOM 4129 N N . GLU B 1 247 ? -3.293 -22.312 -13.383 1 88.62 247 GLU B N 1
ATOM 4130 C CA . GLU B 1 247 ? -4.246 -21.438 -14.062 1 88.62 247 GLU B CA 1
ATOM 4131 C C . GLU B 1 247 ? -5.121 -22.219 -15.031 1 88.62 247 GLU B C 1
ATOM 4133 O O . GLU B 1 247 ? -6.344 -22.047 -15.047 1 88.62 247 GLU B O 1
ATOM 4138 N N . LEU B 1 248 ? -4.508 -23.062 -15.789 1 89.62 248 LEU B N 1
ATOM 4139 C CA . LEU B 1 248 ? -5.23 -23.828 -16.797 1 89.62 248 LEU B CA 1
ATOM 4140 C C . LEU B 1 248 ? -6.141 -24.859 -16.141 1 89.62 248 LEU B C 1
ATOM 4142 O O . LEU B 1 248 ? -7.254 -25.109 -16.609 1 89.62 248 LEU B O 1
ATOM 4146 N N . LEU B 1 249 ? -5.688 -25.438 -15.055 1 90.38 249 LEU B N 1
ATOM 4147 C CA . LEU B 1 249 ? -6.488 -26.422 -14.328 1 90.38 249 LEU B CA 1
ATOM 4148 C C . LEU B 1 249 ? -7.754 -25.781 -13.766 1 90.38 249 LEU B C 1
ATOM 4150 O O . LEU B 1 249 ? -8.797 -26.422 -13.688 1 90.38 249 LEU B O 1
ATOM 4154 N N . ILE B 1 250 ? -7.633 -24.547 -13.398 1 85.31 250 ILE B N 1
ATOM 4155 C CA . ILE B 1 250 ? -8.734 -23.844 -12.766 1 85.31 250 ILE B CA 1
ATOM 4156 C C . ILE B 1 250 ? -9.68 -23.297 -13.828 1 85.31 250 ILE B C 1
ATOM 4158 O O . ILE B 1 250 ? -10.906 -23.344 -13.68 1 85.31 250 ILE B O 1
ATOM 4162 N N . THR B 1 251 ? -9.156 -22.859 -14.922 1 82.06 251 THR B N 1
ATOM 4163 C CA . THR B 1 251 ? -9.945 -22.031 -15.836 1 82.06 251 THR B CA 1
ATOM 4164 C C . THR B 1 251 ? -10.422 -22.859 -17.031 1 82.06 251 THR B C 1
ATOM 4166 O O . THR B 1 251 ? -11.258 -22.406 -17.812 1 82.06 251 THR B O 1
ATOM 4169 N N . THR B 1 252 ? -9.828 -24.078 -17.234 1 84.81 252 THR B N 1
ATOM 4170 C CA . THR B 1 252 ? -10.195 -24.875 -18.391 1 84.81 252 THR B CA 1
ATOM 4171 C C . THR B 1 252 ? -10.578 -26.297 -17.969 1 84.81 252 THR B C 1
ATOM 4173 O O . THR B 1 252 ? -10.414 -26.656 -16.797 1 84.81 252 THR B O 1
ATOM 4176 N N . GLU B 1 253 ? -11.055 -27.078 -18.922 1 87.94 253 GLU B N 1
ATOM 4177 C CA . GLU B 1 253 ? -11.344 -28.5 -18.703 1 87.94 253 GLU B CA 1
ATOM 4178 C C . GLU B 1 253 ? -10.375 -29.375 -19.484 1 87.94 253 GLU B C 1
ATOM 4180 O O . GLU B 1 253 ? -10.664 -30.547 -19.75 1 87.94 253 GLU B O 1
ATOM 4185 N N . LEU B 1 254 ? -9.344 -28.766 -19.875 1 91.81 254 LEU B N 1
ATOM 4186 C CA . LEU B 1 254 ? -8.367 -29.516 -20.656 1 91.81 254 LEU B CA 1
ATOM 4187 C C . LEU B 1 254 ? -7.848 -30.719 -19.859 1 91.81 254 LEU B C 1
ATOM 4189 O O . LEU B 1 254 ? -7.625 -30.625 -18.656 1 91.81 254 LEU B O 1
ATOM 4193 N N . PRO B 1 255 ? -7.688 -31.781 -20.594 1 94.69 255 PRO B N 1
ATOM 4194 C CA . PRO B 1 255 ? -7.055 -32.906 -19.922 1 94.69 255 PRO B CA 1
ATOM 4195 C C . PRO B 1 255 ? -5.668 -32.562 -19.375 1 94.69 255 PRO B C 1
ATOM 4197 O O . PRO B 1 255 ? -4.945 -31.781 -19.984 1 94.69 255 PRO B O 1
ATOM 4200 N N . VAL B 1 256 ? -5.363 -33.219 -18.297 1 95.25 256 VAL B N 1
ATOM 4201 C CA . VAL B 1 256 ? -4.086 -32.969 -17.625 1 95.25 256 VAL B CA 1
ATOM 4202 C C . VAL B 1 256 ? -2.939 -33.156 -18.609 1 95.25 256 VAL B C 1
ATOM 4204 O O . VAL B 1 256 ? -1.972 -32.406 -18.609 1 95.25 256 VAL B O 1
ATOM 4207 N N . ALA B 1 257 ? -3.057 -34.125 -19.484 1 96.06 257 ALA B N 1
ATOM 4208 C CA . ALA B 1 257 ? -2.012 -34.406 -20.453 1 96.06 257 ALA B CA 1
ATOM 4209 C C . ALA B 1 257 ? -1.829 -33.219 -21.422 1 96.06 257 ALA B C 1
ATOM 4211 O O . ALA B 1 257 ? -0.704 -32.906 -21.812 1 96.06 257 ALA B O 1
ATOM 4212 N N . ASP B 1 258 ? -2.906 -32.625 -21.828 1 96 258 ASP B N 1
ATOM 4213 C CA . ASP B 1 258 ? -2.844 -31.469 -22.719 1 96 258 ASP B CA 1
ATOM 4214 C C . ASP B 1 258 ? -2.236 -30.266 -22.016 1 96 258 ASP B C 1
ATOM 4216 O O . ASP B 1 258 ? -1.461 -29.516 -22.609 1 96 258 ASP B O 1
ATOM 4220 N N . ILE B 1 259 ? -2.633 -30.078 -20.766 1 95.12 259 ILE B N 1
ATOM 4221 C CA . ILE B 1 259 ? -2.062 -29 -19.984 1 95.12 259 ILE B CA 1
ATOM 4222 C C . ILE B 1 259 ? -0.558 -29.203 -19.828 1 95.12 259 ILE B C 1
ATOM 4224 O O . ILE B 1 259 ? 0.228 -28.281 -20 1 95.12 259 ILE B O 1
ATOM 4228 N N . ALA B 1 260 ? -0.186 -30.422 -19.531 1 95.75 260 ALA B N 1
ATOM 4229 C CA . ALA B 1 260 ? 1.227 -30.766 -19.391 1 95.75 260 ALA B CA 1
ATOM 4230 C C . ALA B 1 260 ? 2.021 -30.344 -20.625 1 95.75 260 ALA B C 1
ATOM 4232 O O . ALA B 1 260 ? 3.039 -29.656 -20.516 1 95.75 260 ALA B O 1
ATOM 4233 N N . ARG B 1 261 ? 1.521 -30.719 -21.797 1 93.75 261 ARG B N 1
ATOM 4234 C CA . ARG B 1 261 ? 2.193 -30.406 -23.062 1 93.75 261 ARG B CA 1
ATOM 4235 C C . ARG B 1 261 ? 2.268 -28.906 -23.281 1 93.75 261 ARG B C 1
ATOM 4237 O O . ARG B 1 261 ? 3.287 -28.391 -23.734 1 93.75 261 ARG B O 1
ATOM 4244 N N . SER B 1 262 ? 1.228 -28.25 -22.938 1 92.31 262 SER B N 1
ATOM 4245 C CA . SER B 1 262 ? 1.138 -26.812 -23.188 1 92.31 262 SER B CA 1
ATOM 4246 C C . SER B 1 262 ? 2.156 -26.047 -22.359 1 92.31 262 SER B C 1
ATOM 4248 O O . SER B 1 262 ? 2.596 -24.969 -22.75 1 92.31 262 SER B O 1
ATOM 4250 N N . VAL B 1 263 ? 2.469 -26.594 -21.25 1 93.31 263 VAL B N 1
ATOM 4251 C CA . VAL B 1 263 ? 3.375 -25.859 -20.375 1 93.31 263 VAL B CA 1
ATOM 4252 C C . VAL B 1 263 ? 4.793 -26.406 -20.516 1 93.31 263 VAL B C 1
ATOM 4254 O O . VAL B 1 263 ? 5.695 -26 -19.781 1 93.31 263 VAL B O 1
ATOM 4257 N N . GLY B 1 264 ? 4.973 -27.375 -21.422 1 91.94 264 GLY B N 1
ATOM 4258 C CA . GLY B 1 264 ? 6.328 -27.75 -21.781 1 91.94 264 GLY B CA 1
ATOM 4259 C C . GLY B 1 264 ? 6.723 -29.125 -21.281 1 91.94 264 GLY B C 1
ATOM 4260 O O . GLY B 1 264 ? 7.914 -29.438 -21.172 1 91.94 264 GLY B O 1
ATOM 4261 N N . TYR B 1 265 ? 5.797 -29.953 -20.875 1 94.69 265 TYR B N 1
ATOM 4262 C CA . TYR B 1 265 ? 6.09 -31.312 -20.438 1 94.69 265 TYR B CA 1
ATOM 4263 C C . TYR B 1 265 ? 5.469 -32.344 -21.391 1 94.69 265 TYR B C 1
ATOM 4265 O O . TYR B 1 265 ? 4.277 -32.625 -21.297 1 94.69 265 TYR B O 1
ATOM 4273 N N . PRO B 1 266 ? 6.301 -32.875 -22.203 1 92.12 266 PRO B N 1
ATOM 4274 C CA . PRO B 1 266 ? 5.773 -33.906 -23.109 1 92.12 266 PRO B CA 1
ATOM 4275 C C . PRO B 1 266 ? 5.301 -35.156 -22.375 1 92.12 266 PRO B C 1
ATOM 4277 O O . PRO B 1 266 ? 4.41 -35.875 -22.844 1 92.12 266 PRO B O 1
ATOM 4280 N N . ASP B 1 267 ? 5.895 -35.469 -21.25 1 94.62 267 ASP B N 1
ATOM 4281 C CA . ASP B 1 267 ? 5.523 -36.625 -20.453 1 94.62 267 ASP B CA 1
ATOM 4282 C C . ASP B 1 267 ? 4.582 -36.219 -19.312 1 94.62 267 ASP B C 1
ATOM 4284 O O . ASP B 1 267 ? 5.016 -35.625 -18.328 1 94.62 267 ASP B O 1
ATOM 4288 N N . PRO B 1 268 ? 3.332 -36.625 -19.391 1 94.75 268 PRO B N 1
ATOM 4289 C CA . PRO B 1 268 ? 2.352 -36.25 -18.375 1 94.75 268 PRO B CA 1
ATOM 4290 C C . PRO B 1 268 ? 2.676 -36.812 -16.984 1 94.75 268 PRO B C 1
ATOM 4292 O O . PRO B 1 268 ? 2.346 -36.188 -15.969 1 94.75 268 PRO B O 1
ATOM 4295 N N . PHE B 1 269 ? 3.348 -37.938 -16.953 1 95.38 269 PHE B N 1
ATOM 4296 C CA . PHE B 1 269 ? 3.715 -38.5 -15.664 1 95.38 269 PHE B CA 1
ATOM 4297 C C . PHE B 1 269 ? 4.793 -37.656 -14.984 1 95.38 269 PHE B C 1
ATOM 4299 O O . PHE B 1 269 ? 4.727 -37.406 -13.773 1 95.38 269 PHE B O 1
ATOM 4306 N N . TYR B 1 270 ? 5.711 -37.312 -15.805 1 95.75 270 TYR B N 1
ATOM 4307 C CA . TYR B 1 270 ? 6.75 -36.438 -15.273 1 95.75 270 TYR B CA 1
ATOM 4308 C C . TYR B 1 270 ? 6.164 -35.125 -14.828 1 95.75 270 TYR B C 1
ATOM 4310 O O . TYR B 1 270 ? 6.527 -34.594 -13.773 1 95.75 270 TYR B O 1
ATOM 4318 N N . PHE B 1 271 ? 5.27 -34.625 -15.609 1 96.44 271 PHE B N 1
ATOM 4319 C CA . PHE B 1 271 ? 4.559 -33.406 -15.266 1 96.44 271 PHE B CA 1
ATOM 4320 C C . PHE B 1 271 ? 3.867 -33.562 -13.914 1 96.44 271 PHE B C 1
ATOM 4322 O O . PHE B 1 271 ? 4 -32.688 -13.055 1 96.44 271 PHE B O 1
ATOM 4329 N N . SER B 1 272 ? 3.148 -34.562 -13.719 1 96.62 272 SER B N 1
ATOM 4330 C CA . SER B 1 272 ? 2.387 -34.75 -12.492 1 96.62 272 SER B CA 1
ATOM 4331 C C . SER B 1 272 ? 3.305 -34.844 -11.273 1 96.62 272 SER B C 1
ATOM 4333 O O . SER B 1 272 ? 2.963 -34.344 -10.203 1 96.62 272 SER B O 1
ATOM 4335 N N . ARG B 1 273 ? 4.449 -35.438 -11.461 1 96.5 273 ARG B N 1
ATOM 4336 C CA . ARG B 1 273 ? 5.422 -35.5 -10.375 1 96.5 273 ARG B CA 1
ATOM 4337 C C . ARG B 1 273 ? 5.938 -34.125 -10.016 1 96.5 273 ARG B C 1
ATOM 4339 O O . ARG B 1 273 ? 6.07 -33.781 -8.836 1 96.5 273 ARG B O 1
ATOM 4346 N N . GLN B 1 274 ? 6.234 -33.375 -11.07 1 95.5 274 GLN B N 1
ATOM 4347 C CA . GLN B 1 274 ? 6.707 -32 -10.844 1 95.5 274 GLN B CA 1
ATOM 4348 C C . GLN B 1 274 ? 5.629 -31.156 -10.18 1 95.5 274 GLN B C 1
ATOM 4350 O O . GLN B 1 274 ? 5.914 -30.375 -9.258 1 95.5 274 GLN B O 1
ATOM 4355 N N . PHE B 1 275 ? 4.402 -31.297 -10.664 1 96.25 275 PHE B N 1
ATOM 4356 C CA . PHE B 1 275 ? 3.279 -30.578 -10.094 1 96.25 275 PHE B CA 1
ATOM 4357 C C . PHE B 1 275 ? 3.121 -30.891 -8.609 1 96.25 275 PHE B C 1
ATOM 4359 O O . PHE B 1 275 ? 2.977 -29.984 -7.789 1 96.25 275 PHE B O 1
ATOM 4366 N N . ARG B 1 276 ? 3.244 -32.094 -8.258 1 94.94 276 ARG B N 1
ATOM 4367 C CA . ARG B 1 276 ? 3.107 -32.531 -6.871 1 94.94 276 ARG B CA 1
ATOM 4368 C C . ARG B 1 276 ? 4.23 -31.984 -6.004 1 94.94 276 ARG B C 1
ATOM 4370 O O . ARG B 1 276 ? 4.008 -31.625 -4.844 1 94.94 276 ARG B O 1
ATOM 4377 N N . SER B 1 277 ? 5.34 -31.969 -6.547 1 93.94 277 SER B N 1
ATOM 4378 C CA . SER B 1 277 ? 6.477 -31.453 -5.793 1 93.94 277 SER B CA 1
ATOM 4379 C C . SER B 1 277 ? 6.281 -29.984 -5.434 1 93.94 277 SER B C 1
ATOM 4381 O O . SER B 1 277 ? 6.797 -29.5 -4.422 1 93.94 277 SER B O 1
ATOM 4383 N N . VAL B 1 278 ? 5.523 -29.25 -6.219 1 92.25 278 VAL B N 1
ATOM 4384 C CA . VAL B 1 278 ? 5.352 -27.812 -6.035 1 92.25 278 VAL B CA 1
ATOM 4385 C C . VAL B 1 278 ? 4.082 -27.547 -5.23 1 92.25 278 VAL B C 1
ATOM 4387 O O . VAL B 1 278 ? 4.086 -26.719 -4.316 1 92.25 278 VAL B O 1
ATOM 4390 N N . HIS B 1 279 ? 2.998 -28.25 -5.473 1 91.19 279 HIS B N 1
ATOM 4391 C CA . HIS B 1 279 ? 1.694 -27.906 -4.914 1 91.19 279 HIS B CA 1
ATOM 4392 C C . HIS B 1 279 ? 1.261 -28.938 -3.871 1 91.19 279 HIS B C 1
ATOM 4394 O O . HIS B 1 279 ? 0.213 -28.781 -3.24 1 91.19 279 HIS B O 1
ATOM 4400 N N . SER B 1 280 ? 2.006 -30.016 -3.697 1 89.88 280 SER B N 1
ATOM 4401 C CA . SER B 1 280 ? 1.811 -31.031 -2.676 1 89.88 280 SER B CA 1
ATOM 4402 C C . SER B 1 280 ? 0.549 -31.844 -2.943 1 89.88 280 SER B C 1
ATOM 4404 O O . SER B 1 280 ? -0.055 -32.375 -2.016 1 89.88 280 SER B O 1
ATOM 4406 N N . CYS B 1 281 ? 0.094 -31.875 -4.176 1 91.31 281 CYS B N 1
ATOM 4407 C CA . CYS B 1 281 ? -1.017 -32.688 -4.641 1 91.31 281 CYS B CA 1
ATOM 4408 C C . CYS B 1 281 ? -0.938 -32.938 -6.148 1 91.31 281 CYS B C 1
ATOM 4410 O O . CYS B 1 281 ? -0.172 -32.25 -6.84 1 91.31 281 CYS B O 1
ATOM 4412 N N . SER B 1 282 ? -1.691 -33.906 -6.629 1 94.12 282 SER B N 1
ATOM 4413 C CA . SER B 1 282 ? -1.711 -34.125 -8.07 1 94.12 282 SER B CA 1
ATOM 4414 C C . SER B 1 282 ? -2.504 -33.062 -8.797 1 94.12 282 SER B C 1
ATOM 4416 O O . SER B 1 282 ? -3.33 -32.375 -8.195 1 94.12 282 SER B O 1
ATOM 4418 N N . PRO B 1 283 ? -2.223 -32.875 -10.086 1 94.44 283 PRO B N 1
ATOM 4419 C CA . PRO B 1 283 ? -3.033 -31.938 -10.859 1 94.44 283 PRO B CA 1
ATOM 4420 C C . PRO B 1 283 ? -4.527 -32.25 -10.781 1 94.44 283 PRO B C 1
ATOM 4422 O O . PRO B 1 283 ? -5.344 -31.328 -10.664 1 94.44 283 PRO B O 1
ATOM 4425 N N . THR B 1 284 ? -4.84 -33.5 -10.859 1 92.81 284 THR B N 1
ATOM 4426 C CA . THR B 1 284 ? -6.238 -33.906 -10.797 1 92.81 284 THR B CA 1
ATOM 4427 C C . THR B 1 284 ? -6.848 -33.531 -9.445 1 92.81 284 THR B C 1
ATOM 4429 O O . THR B 1 284 ? -7.961 -33.031 -9.383 1 92.81 284 THR B O 1
ATOM 4432 N N . ASP B 1 285 ? -6.148 -33.812 -8.398 1 91.31 285 ASP B N 1
ATOM 4433 C CA . ASP B 1 285 ? -6.625 -33.469 -7.066 1 91.31 285 ASP B CA 1
ATOM 4434 C C . ASP B 1 285 ? -6.758 -31.969 -6.898 1 91.31 285 ASP B C 1
ATOM 4436 O O . ASP B 1 285 ? -7.695 -31.5 -6.258 1 91.31 285 ASP B O 1
ATOM 4440 N N . PHE B 1 286 ? -5.816 -31.328 -7.457 1 90.56 286 PHE B N 1
ATOM 4441 C CA . PHE B 1 286 ? -5.852 -29.875 -7.406 1 90.56 286 PHE B CA 1
ATOM 4442 C C . PHE B 1 286 ? -7.141 -29.344 -8.016 1 90.56 286 PHE B C 1
ATOM 4444 O O . PHE B 1 286 ? -7.809 -28.484 -7.418 1 90.56 286 PHE B O 1
ATOM 4451 N N . ARG B 1 287 ? -7.422 -29.75 -9.125 1 87.25 287 ARG B N 1
ATOM 4452 C CA . ARG B 1 287 ? -8.633 -29.328 -9.812 1 87.25 287 ARG B CA 1
ATOM 4453 C C . ARG B 1 287 ? -9.883 -29.719 -9.023 1 87.25 287 ARG B C 1
ATOM 4455 O O . ARG B 1 287 ? -10.82 -28.922 -8.914 1 87.25 287 ARG B O 1
ATOM 4462 N N . ARG B 1 288 ? -9.867 -30.844 -8.422 1 82.69 288 ARG B N 1
ATOM 4463 C CA . ARG B 1 288 ? -11.016 -31.344 -7.68 1 82.69 288 ARG B CA 1
ATOM 4464 C C . ARG B 1 288 ? -11.242 -30.516 -6.414 1 82.69 288 ARG B C 1
ATOM 4466 O O . ARG B 1 288 ? -12.391 -30.281 -6.02 1 82.69 288 ARG B O 1
ATOM 4473 N N . ASN B 1 289 ? -10.18 -30.078 -5.77 1 76.75 289 ASN B N 1
ATOM 4474 C CA . ASN B 1 289 ? -10.273 -29.406 -4.484 1 76.75 289 ASN B CA 1
ATOM 4475 C C . ASN B 1 289 ? -10.445 -27.891 -4.656 1 76.75 289 ASN B C 1
ATOM 4477 O O . ASN B 1 289 ? -10.406 -27.141 -3.682 1 76.75 289 ASN B O 1
ATOM 4481 N N . LEU B 1 290 ? -10.477 -27.484 -5.816 1 69.25 290 LEU B N 1
ATOM 4482 C CA . LEU B 1 290 ? -10.648 -26.062 -6.098 1 69.25 290 LEU B CA 1
ATOM 4483 C C . LEU B 1 290 ? -11.906 -25.516 -5.422 1 69.25 290 LEU B C 1
ATOM 4485 O O . LEU B 1 290 ? -11.961 -24.344 -5.047 1 69.25 290 LEU B O 1
ATOM 4489 N N . HIS B 1 291 ? -12.852 -26.406 -5.383 1 57.81 291 HIS B N 1
ATOM 4490 C CA . HIS B 1 291 ? -14.133 -26 -4.809 1 57.81 291 HIS B CA 1
ATOM 4491 C C . HIS B 1 291 ? -14 -25.719 -3.312 1 57.81 291 HIS B C 1
ATOM 4493 O O . HIS B 1 291 ? -14.828 -25.031 -2.73 1 57.81 291 HIS B O 1
ATOM 4499 N N . GLU B 1 292 ? -12.914 -26.281 -2.75 1 57.03 292 GLU B N 1
ATOM 4500 C CA . GLU B 1 292 ? -12.719 -26.094 -1.316 1 57.03 292 GLU B CA 1
ATOM 4501 C C . GLU B 1 292 ? -11.727 -24.969 -1.037 1 57.03 292 GLU B C 1
ATOM 4503 O O . GLU B 1 292 ? -11.664 -24.453 0.08 1 57.03 292 GLU B O 1
ATOM 4508 N N . ARG B 1 293 ? -11.094 -24.562 -2.066 1 56.38 293 ARG B N 1
ATOM 4509 C CA . ARG B 1 293 ? -10.078 -23.531 -1.886 1 56.38 293 ARG B CA 1
ATOM 4510 C C . ARG B 1 293 ? -10.641 -22.141 -2.164 1 56.38 293 ARG B C 1
ATOM 4512 O O . ARG B 1 293 ? -11.531 -21.984 -3.006 1 56.38 293 ARG B O 1
#